Protein AF-0000000078281295 (afdb_homodimer)

Radius of gyration: 26.12 Å; Cα contacts (8 Å, |Δi|>4): 1499; chains: 2; bounding box: 51×78×63 Å

Nearest PDB structures (foldseek):
  6nkf-assembly2_B  TM=8.736E-01  e=7.233E-29  metagenome
  4po3-assembly1_X  TM=7.705E-01  e=2.144E-15  Lacticaseibacillus rhamnosus HN001
  4q3k-assembly1_B  TM=7.347E-01  e=1.255E-14  unidentified
  7b4q-assembly1_B  TM=7.352E-01  e=2.172E-14  Sutcliffiella cohnii NBRC 15565
  4ob7-assembly1_A-2  TM=6.828E-01  e=1.809E-14  Pseudomonas sp. ECU1011

pLDDT: mean 97.65, std 1.85, range [86.38, 99.0]

Organism: NCBI:txid1796616

Structure (mmCIF, N/CA/C/O backbone):
data_AF-0000000078281295-model_v1
#
loop_
_entity.id
_entity.type
_entity.pdbx_description
1 polymer Esterase
#
loop_
_atom_site.group_PDB
_atom_site.id
_atom_site.type_symbol
_atom_site.label_atom_id
_atom_site.label_alt_id
_atom_site.label_comp_id
_atom_site.label_asym_id
_atom_site.label_entity_id
_atom_site.label_seq_id
_atom_site.pdbx_PDB_ins_code
_atom_site.Cartn_x
_atom_site.Cartn_y
_atom_site.Cartn_z
_atom_site.occupancy
_atom_site.B_iso_or_equiv
_atom_site.auth_seq_id
_atom_site.auth_comp_id
_atom_site.auth_asym_id
_atom_site.auth_atom_id
_atom_site.pdbx_PDB_model_num
ATOM 1 N N . MET A 1 1 ? -20.281 28.969 13.523 1 87.12 1 MET A N 1
ATOM 2 C CA . MET A 1 1 ? -21.25 27.969 13.07 1 87.12 1 MET A CA 1
ATOM 3 C C . MET A 1 1 ? -21.609 27.016 14.203 1 87.12 1 MET A C 1
ATOM 5 O O . MET A 1 1 ? -20.875 26.906 15.188 1 87.12 1 MET A O 1
ATOM 9 N N . GLU A 1 2 ? -22.703 26.344 14.055 1 89 2 GLU A N 1
ATOM 10 C CA . GLU A 1 2 ? -23.156 25.375 15.047 1 89 2 GLU A CA 1
ATOM 11 C C . GLU A 1 2 ? -22.281 24.125 15.023 1 89 2 GLU A C 1
ATOM 13 O O . GLU A 1 2 ? -21.875 23.656 13.953 1 89 2 GLU A O 1
ATOM 18 N N . ILE A 1 3 ? -22.016 23.641 16.188 1 92.12 3 ILE A N 1
ATOM 19 C CA . ILE A 1 3 ? -21.297 22.375 16.328 1 92.12 3 ILE A CA 1
ATOM 20 C C . ILE A 1 3 ? -22.281 21.234 16.578 1 92.12 3 ILE A C 1
ATOM 22 O O . ILE A 1 3 ? -23 21.25 17.578 1 92.12 3 ILE A O 1
ATOM 26 N N . LYS A 1 4 ? -22.344 20.312 15.695 1 93.56 4 LYS A N 1
ATOM 27 C CA . LYS A 1 4 ? -23.266 19.188 15.797 1 93.56 4 LYS A CA 1
ATOM 28 C C . LYS A 1 4 ? -22.891 18.078 14.82 1 93.56 4 LYS A C 1
ATOM 30 O O . LYS A 1 4 ? -21.938 18.219 14.047 1 93.56 4 LYS A O 1
ATOM 35 N N . SER A 1 5 ? -23.609 17.031 14.859 1 93.19 5 SER A N 1
ATOM 36 C CA . SER A 1 5 ? -23.391 15.914 13.945 1 93.19 5 SER A CA 1
ATOM 37 C C . SER A 1 5 ? -23.906 16.234 12.547 1 93.19 5 SER A C 1
ATOM 39 O O . SER A 1 5 ? -24.953 15.742 12.133 1 93.19 5 SER A O 1
ATOM 41 N N . TRP A 1 6 ? -23.125 16.875 11.742 1 95.38 6 TRP A N 1
ATOM 42 C CA . TRP A 1 6 ? -23.5 17.281 10.383 1 95.38 6 TRP A CA 1
ATOM 43 C C . TRP A 1 6 ? -23.438 16.078 9.438 1 95.38 6 TRP A C 1
ATOM 45 O O . TRP A 1 6 ? -22.469 15.328 9.445 1 95.38 6 TRP A O 1
ATOM 55 N N . THR A 1 7 ? -24.484 15.914 8.633 1 95.75 7 THR A N 1
ATOM 56 C CA . THR A 1 7 ? -24.359 15.062 7.453 1 95.75 7 THR A CA 1
ATOM 57 C C . THR A 1 7 ? -23.703 15.828 6.305 1 95.75 7 THR A C 1
ATOM 59 O O . THR A 1 7 ? -23.656 17.062 6.316 1 95.75 7 THR A O 1
ATOM 62 N N . TYR A 1 8 ? -23.141 15.086 5.383 1 96.25 8 TYR A N 1
ATOM 63 C CA . TYR A 1 8 ? -22.516 15.727 4.227 1 96.25 8 TYR A CA 1
ATOM 64 C C . TYR A 1 8 ? -23.5 16.625 3.504 1 96.25 8 TYR A C 1
ATOM 66 O O . TYR A 1 8 ? -23.156 17.75 3.115 1 96.25 8 TYR A O 1
ATOM 74 N N . GLU A 1 9 ? -24.734 16.219 3.309 1 95.5 9 GLU A N 1
ATOM 75 C CA . GLU A 1 9 ? -25.766 16.953 2.57 1 95.5 9 GLU A CA 1
ATOM 76 C C . GLU A 1 9 ? -26.125 18.25 3.285 1 95.5 9 GLU A C 1
ATOM 78 O O . GLU A 1 9 ? -26.328 19.281 2.643 1 95.5 9 GLU A O 1
ATOM 83 N N . GLU A 1 10 ? -26.156 18.25 4.617 1 96.19 10 GLU A N 1
ATOM 84 C CA . GLU A 1 10 ? -26.656 19.359 5.402 1 96.19 10 GLU A CA 1
ATOM 85 C C . GLU A 1 10 ? -25.578 20.406 5.648 1 96.19 10 GLU A C 1
ATOM 87 O O . GLU A 1 10 ? -25.875 21.562 5.949 1 96.19 10 GLU A O 1
ATOM 92 N N . TYR A 1 11 ? -24.359 19.938 5.582 1 96.62 11 TYR A N 1
ATOM 93 C CA . TYR A 1 11 ? -23.266 20.859 5.875 1 96.62 11 TYR A CA 1
ATOM 94 C C . TYR A 1 11 ? -23.172 21.938 4.805 1 96.62 11 TYR A C 1
ATOM 96 O O . TYR A 1 11 ? -23.094 21.641 3.611 1 96.62 11 TYR A O 1
ATOM 104 N N . PRO A 1 12 ? -23.156 23.203 5.176 1 94.06 12 PRO A N 1
ATOM 105 C CA . PRO A 1 12 ? -23.234 24.281 4.188 1 94.06 12 PRO A CA 1
ATOM 106 C C . PRO A 1 12 ? -21.938 24.422 3.379 1 94.06 12 PRO A C 1
ATOM 108 O O . PRO A 1 12 ? -21.984 24.859 2.229 1 94.06 12 PRO A O 1
ATOM 111 N N . GLY A 1 13 ? -20.781 24.078 3.912 1 93.31 13 GLY A N 1
ATOM 112 C CA . GLY A 1 13 ? -19.516 24.219 3.227 1 93.31 13 GLY A CA 1
ATOM 113 C C . GLY A 1 13 ? -18.984 25.641 3.248 1 93.31 13 GLY A C 1
ATOM 114 O O . GLY A 1 13 ? -19.672 26.547 3.711 1 93.31 13 GLY A O 1
ATOM 115 N N . TYR A 1 14 ? -17.812 25.766 2.875 1 95.69 14 TYR A N 1
ATOM 116 C CA . TYR A 1 14 ? -17.172 27.062 2.717 1 95.69 14 TYR A CA 1
ATOM 117 C C . TYR A 1 14 ? -17.422 27.641 1.327 1 95.69 14 TYR A C 1
ATOM 119 O O . TYR A 1 14 ? -17.109 27 0.32 1 95.69 14 TYR A O 1
ATOM 127 N N . THR A 1 15 ? -17.938 28.859 1.167 1 93.19 15 THR A N 1
ATOM 128 C CA . THR A 1 15 ? -18.391 29.344 -0.127 1 93.19 15 THR A CA 1
ATOM 129 C C . THR A 1 15 ? -17.719 30.672 -0.479 1 93.19 15 THR A C 1
ATOM 131 O O . THR A 1 15 ? -17.875 31.172 -1.594 1 93.19 15 THR A O 1
ATOM 134 N N . GLU A 1 16 ? -16.969 31.203 0.434 1 94.31 16 GLU A N 1
ATOM 135 C CA . GLU A 1 16 ? -16.375 32.531 0.191 1 94.31 16 GLU A CA 1
ATOM 136 C C . GLU A 1 16 ? -15.227 32.438 -0.8 1 94.31 16 GLU A C 1
ATOM 138 O O . GLU A 1 16 ? -14.492 31.438 -0.822 1 94.31 16 GLU A O 1
ATOM 143 N N . GLN A 1 17 ? -15.078 33.5 -1.503 1 94.88 17 GLN A N 1
ATOM 144 C CA . GLN A 1 17 ? -13.922 33.625 -2.385 1 94.88 17 GLN A CA 1
ATOM 145 C C . GLN A 1 17 ? -12.672 34.031 -1.606 1 94.88 17 GLN A C 1
ATOM 147 O O . GLN A 1 17 ? -12.75 34.875 -0.712 1 94.88 17 GLN A O 1
ATOM 152 N N . VAL A 1 18 ? -11.625 33.375 -1.898 1 97.5 18 VAL A N 1
ATOM 153 C CA . VAL A 1 18 ? -10.352 33.656 -1.244 1 97.5 18 VAL A CA 1
ATOM 154 C C . VAL A 1 18 ? -9.336 34.125 -2.279 1 97.5 18 VAL A C 1
ATOM 156 O O . VAL A 1 18 ? -8.781 33.344 -3.027 1 97.5 18 VAL A O 1
ATOM 159 N N . PRO A 1 19 ? -9.055 35.469 -2.338 1 97.12 19 PRO A N 1
ATOM 160 C CA . PRO A 1 19 ? -8.078 35.938 -3.314 1 97.12 19 PRO A CA 1
ATOM 161 C C . PRO A 1 19 ? -6.75 35.188 -3.246 1 97.12 19 PRO A C 1
ATOM 163 O O . PRO A 1 19 ? -6.188 35.031 -2.16 1 97.12 19 PRO A O 1
ATOM 166 N N . GLY A 1 20 ? -6.289 34.656 -4.363 1 97.62 20 GLY A N 1
ATOM 167 C CA . GLY A 1 20 ? -5 34 -4.434 1 97.62 20 GLY A CA 1
ATOM 168 C C . GLY A 1 20 ? -5.098 32.5 -4.289 1 97.62 20 GLY A C 1
ATOM 169 O O . GLY A 1 20 ? -4.16 31.766 -4.621 1 97.62 20 GLY A O 1
ATOM 170 N N . ALA A 1 21 ? -6.234 32.031 -3.773 1 98.06 21 ALA A N 1
ATOM 171 C CA . ALA A 1 21 ? -6.449 30.594 -3.682 1 98.06 21 ALA A CA 1
ATOM 172 C C . ALA A 1 21 ? -6.898 30.016 -5.023 1 98.06 21 ALA A C 1
ATOM 174 O O . ALA A 1 21 ? -7.43 30.734 -5.867 1 98.06 21 ALA A O 1
ATOM 175 N N . VAL A 1 22 ? -6.605 28.781 -5.293 1 98.25 22 VAL A N 1
ATOM 176 C CA . VAL A 1 22 ? -7.039 28.109 -6.508 1 98.25 22 VAL A CA 1
ATOM 177 C C . VAL A 1 22 ? -8.109 27.078 -6.172 1 98.25 22 VAL A C 1
ATOM 179 O O . VAL A 1 22 ? -7.891 26.203 -5.328 1 98.25 22 VAL A O 1
ATOM 182 N N . MET A 1 23 ? -9.234 27.188 -6.84 1 97.62 23 MET A N 1
ATOM 183 C CA . MET A 1 23 ? -10.328 26.234 -6.66 1 97.62 23 MET A CA 1
ATOM 184 C C . MET A 1 23 ? -10.195 25.062 -7.629 1 97.62 23 MET A C 1
ATOM 186 O O . MET A 1 23 ? -9.906 25.266 -8.812 1 97.62 23 MET A O 1
ATOM 190 N N . ARG A 1 24 ? -10.328 23.859 -7.133 1 97.38 24 ARG A N 1
ATOM 191 C CA . ARG A 1 24 ? -10.367 22.656 -7.949 1 97.38 24 ARG A CA 1
ATOM 192 C C . ARG A 1 24 ? -11.688 21.906 -7.773 1 97.38 24 ARG A C 1
ATOM 194 O O . ARG A 1 24 ? -12.164 21.75 -6.648 1 97.38 24 ARG A O 1
ATOM 201 N N . LYS A 1 25 ? -12.227 21.453 -8.852 1 96.62 25 LYS A N 1
ATOM 202 C CA . LYS A 1 25 ? -13.492 20.734 -8.789 1 96.62 25 LYS A CA 1
ATOM 203 C C . LYS A 1 25 ? -13.273 19.266 -8.445 1 96.62 25 LYS A C 1
ATOM 205 O O . LYS A 1 25 ? -12.305 18.656 -8.898 1 96.62 25 LYS A O 1
ATOM 210 N N . THR A 1 26 ? -14.109 18.719 -7.625 1 98.06 26 THR A N 1
ATOM 211 C CA . THR A 1 26 ? -14.18 17.297 -7.359 1 98.06 26 THR A CA 1
ATOM 212 C C . THR A 1 26 ? -15.578 16.75 -7.645 1 98.06 26 THR A C 1
ATOM 214 O O . THR A 1 26 ? -16.531 17.516 -7.754 1 98.06 26 THR A O 1
ATOM 217 N N . THR A 1 27 ? -15.75 15.508 -7.84 1 97.94 27 THR A N 1
ATOM 218 C CA . THR A 1 27 ? -17.031 14.922 -8.203 1 97.94 27 THR A CA 1
ATOM 219 C C . THR A 1 27 ? -17.562 14.039 -7.07 1 97.94 27 THR A C 1
ATOM 221 O O . THR A 1 27 ? -18.781 13.844 -6.949 1 97.94 27 THR A O 1
ATOM 224 N N . GLY A 1 28 ? -16.688 13.578 -6.289 1 98.12 28 GLY A N 1
ATOM 225 C CA . GLY A 1 28 ? -17.047 12.578 -5.297 1 98.12 28 GLY A CA 1
ATOM 226 C C . GLY A 1 28 ? -16.984 11.156 -5.828 1 98.12 28 GLY A C 1
ATOM 227 O O . GLY A 1 28 ? -17.172 10.195 -5.074 1 98.12 28 GLY A O 1
ATOM 228 N N . ASP A 1 29 ? -16.719 11.047 -7.141 1 98.31 29 ASP A N 1
ATOM 229 C CA . ASP A 1 29 ? -16.641 9.734 -7.777 1 98.31 29 ASP A CA 1
ATOM 230 C C . ASP A 1 29 ? -15.195 9.289 -7.949 1 98.31 29 ASP A C 1
ATOM 232 O O . ASP A 1 29 ? -14.93 8.219 -8.508 1 98.31 29 ASP A O 1
ATOM 236 N N . GLU A 1 30 ? -14.227 10.219 -7.512 1 98.5 30 GLU A N 1
ATOM 237 C CA . GLU A 1 30 ? -12.828 9.805 -7.527 1 98.5 30 GLU A CA 1
ATOM 238 C C . GLU A 1 30 ? -12.617 8.523 -6.723 1 98.5 30 GLU A C 1
ATOM 240 O O . GLU A 1 30 ? -13.203 8.359 -5.648 1 98.5 30 GLU A O 1
ATOM 245 N N . VAL A 1 31 ? -11.805 7.582 -7.238 1 98.38 31 VAL A N 1
ATOM 246 C CA . VAL A 1 31 ? -11.617 6.293 -6.582 1 98.38 31 VAL A CA 1
ATOM 247 C C . VAL A 1 31 ? -10.336 6.328 -5.742 1 98.38 31 VAL A C 1
ATOM 249 O O . VAL A 1 31 ? -9.273 6.719 -6.23 1 98.38 31 VAL A O 1
ATOM 252 N N . GLY A 1 32 ? -10.523 6.055 -4.465 1 98.56 32 GLY A N 1
ATOM 253 C CA . GLY A 1 32 ? -9.398 5.805 -3.582 1 98.56 32 GLY A CA 1
ATOM 254 C C . GLY A 1 32 ? -9.289 4.352 -3.16 1 98.56 32 GLY A C 1
ATOM 255 O O . GLY A 1 32 ? -10.156 3.535 -3.48 1 98.56 32 GLY A O 1
ATOM 256 N N . VAL A 1 33 ? -8.148 4.027 -2.549 1 98.81 33 VAL A N 1
ATOM 257 C CA . VAL A 1 33 ? -7.93 2.684 -2.025 1 98.81 33 VAL A CA 1
ATOM 258 C C . VAL A 1 33 ? -7.48 2.764 -0.568 1 98.81 33 VAL A C 1
ATOM 260 O O . VAL A 1 33 ? -6.504 3.447 -0.249 1 98.81 33 VAL A O 1
ATOM 263 N N . ARG A 1 34 ? -8.227 2.119 0.289 1 98.44 34 ARG A N 1
ATOM 264 C CA . ARG A 1 34 ? -7.836 1.98 1.688 1 98.44 34 ARG A CA 1
ATOM 265 C C . ARG A 1 34 ? -7.129 0.651 1.929 1 98.44 34 ARG A C 1
ATOM 267 O O . ARG A 1 34 ? -7.426 -0.345 1.267 1 98.44 34 ARG A O 1
ATOM 274 N N . TYR A 1 35 ? -6.25 0.704 2.834 1 98.81 35 TYR A N 1
ATOM 275 C CA . TYR A 1 35 ? -5.48 -0.485 3.184 1 98.81 35 TYR A CA 1
ATOM 276 C C . TYR A 1 35 ? -5.887 -1.015 4.555 1 98.81 35 TYR A C 1
ATOM 278 O O . TYR A 1 35 ? -5.715 -0.332 5.566 1 98.81 35 TYR A O 1
ATOM 286 N N . LEU A 1 36 ? -6.492 -2.182 4.617 1 98.69 36 LEU A N 1
ATOM 287 C CA . LEU A 1 36 ? -6.727 -2.926 5.848 1 98.69 36 LEU A CA 1
ATOM 288 C C . LEU A 1 36 ? -5.594 -3.914 6.113 1 98.69 36 LEU A C 1
ATOM 290 O O . LEU A 1 36 ? -5.48 -4.93 5.422 1 98.69 36 LEU A O 1
ATOM 294 N N . HIS A 1 37 ? -4.898 -3.588 7.141 1 97.69 37 HIS A N 1
ATOM 295 C CA . HIS A 1 37 ? -3.646 -4.297 7.383 1 97.69 37 HIS A CA 1
ATOM 296 C C . HIS A 1 37 ? -3.852 -5.473 8.336 1 97.69 37 HIS A C 1
ATOM 298 O O . HIS A 1 37 ? -4.562 -5.348 9.328 1 97.69 37 HIS A O 1
ATOM 304 N N . ASP A 1 38 ? -3.324 -6.676 8.055 1 98.25 38 ASP A N 1
ATOM 305 C CA . ASP A 1 38 ? -3.164 -7.832 8.93 1 98.25 38 ASP A CA 1
ATOM 306 C C . ASP A 1 38 ? -4.516 -8.305 9.461 1 98.25 38 ASP A C 1
ATOM 308 O O . ASP A 1 38 ? -4.688 -8.461 10.672 1 98.25 38 ASP A O 1
ATOM 312 N N . VAL A 1 39 ? -5.398 -8.539 8.586 1 98.81 39 VAL A N 1
ATOM 313 C CA . VAL A 1 39 ? -6.691 -9.125 8.93 1 98.81 39 VAL A CA 1
ATOM 314 C C . VAL A 1 39 ? -6.539 -10.633 9.117 1 98.81 39 VAL A C 1
ATOM 316 O O . VAL A 1 39 ? -6.234 -11.359 8.164 1 98.81 39 VAL A O 1
ATOM 319 N N . GLU A 1 40 ? -6.73 -11.148 10.305 1 98.81 40 GLU A N 1
ATOM 320 C CA . GLU A 1 40 ? -6.594 -12.578 10.539 1 98.81 40 GLU A CA 1
ATOM 321 C C . GLU A 1 40 ? -7.75 -13.352 9.914 1 98.81 40 GLU A C 1
ATOM 323 O O . GLU A 1 40 ? -8.914 -13.125 10.25 1 98.81 40 GLU A O 1
ATOM 328 N N . TYR A 1 41 ? -7.418 -14.258 8.953 1 98.81 41 TYR A N 1
ATOM 329 C CA . TYR A 1 41 ? -8.492 -15 8.297 1 98.81 41 TYR A CA 1
ATOM 330 C C . TYR A 1 41 ? -8.516 -16.453 8.781 1 98.81 41 TYR A C 1
ATOM 332 O O . TYR A 1 41 ? -9.5 -17.156 8.578 1 98.81 41 TYR A O 1
ATOM 340 N N . ALA A 1 42 ? -7.391 -16.938 9.383 1 98.5 42 ALA A N 1
ATOM 341 C CA . ALA A 1 42 ? -7.309 -18.297 9.891 1 98.5 42 ALA A CA 1
ATOM 342 C C . ALA A 1 42 ? -6.219 -18.438 10.953 1 98.5 42 ALA A C 1
ATOM 344 O O . ALA A 1 42 ? -5.34 -17.578 11.055 1 98.5 42 ALA A O 1
ATOM 345 N N . ARG A 1 43 ? -6.383 -19.438 11.734 1 97.56 43 ARG A N 1
ATOM 346 C CA . ARG A 1 43 ? -5.367 -19.859 12.688 1 97.56 43 ARG A CA 1
ATOM 347 C C . ARG A 1 43 ? -5.195 -21.375 12.656 1 97.56 43 ARG A C 1
ATOM 349 O O . ARG A 1 43 ? -6.156 -22.125 12.867 1 97.56 43 ARG A O 1
ATOM 356 N N . ILE A 1 44 ? -4.086 -21.812 12.344 1 96.44 44 ILE A N 1
ATOM 357 C CA . ILE A 1 44 ? -3.771 -23.234 12.32 1 96.44 44 ILE A CA 1
ATOM 358 C C . ILE A 1 44 ? -2.758 -23.547 13.414 1 96.44 44 ILE A C 1
ATOM 360 O O . ILE A 1 44 ? -1.588 -23.172 13.32 1 96.44 44 ILE A O 1
ATOM 364 N N . GLY A 1 45 ? -3.205 -24.266 14.43 1 94.56 45 GLY A N 1
ATOM 365 C CA . GLY A 1 45 ? -2.4 -24.344 15.641 1 94.56 45 GLY A CA 1
ATOM 366 C C . GLY A 1 45 ? -2.135 -22.984 16.266 1 94.56 45 GLY A C 1
ATOM 367 O O . GLY A 1 45 ? -3.068 -22.234 16.547 1 94.56 45 GLY A O 1
ATOM 368 N N . ASP A 1 46 ? -0.927 -22.594 16.375 1 94.88 46 ASP A N 1
ATOM 369 C CA . ASP A 1 46 ? -0.566 -21.312 16.969 1 94.88 46 ASP A CA 1
ATOM 370 C C . ASP A 1 46 ? -0.093 -20.328 15.906 1 94.88 46 ASP A C 1
ATOM 372 O O . ASP A 1 46 ? 0.452 -19.281 16.219 1 94.88 46 ASP A O 1
ATOM 376 N N . VAL A 1 47 ? -0.446 -20.688 14.648 1 96.69 47 VAL A N 1
ATOM 377 C CA . VAL A 1 47 ? 0.027 -19.844 13.555 1 96.69 47 VAL A CA 1
ATOM 378 C C . VAL A 1 47 ? -1.131 -19.031 12.992 1 96.69 47 VAL A C 1
ATOM 380 O O . VAL A 1 47 ? -1.994 -19.562 12.289 1 96.69 47 VAL A O 1
ATOM 383 N N . PRO A 1 48 ? -1.136 -17.734 13.336 1 98.38 48 PRO A N 1
ATOM 384 C CA . PRO A 1 48 ? -2.141 -16.891 12.688 1 98.38 48 PRO A CA 1
ATOM 385 C C . PRO A 1 48 ? -1.801 -16.578 11.234 1 98.38 48 PRO A C 1
ATOM 387 O O . PRO A 1 48 ? -0.63 -16.375 10.906 1 98.38 48 PRO A O 1
ATOM 390 N N . LEU A 1 49 ? -2.764 -16.625 10.414 1 98.81 49 LEU A N 1
ATOM 391 C CA . LEU A 1 49 ? -2.621 -16.266 9.008 1 98.81 49 LEU A CA 1
ATOM 392 C C . LEU A 1 49 ? -3.426 -15.008 8.68 1 98.81 49 LEU A C 1
ATOM 394 O O . LEU A 1 49 ? -4.574 -14.867 9.117 1 98.81 49 LEU A O 1
ATOM 398 N N . HIS A 1 50 ? -2.805 -14.086 7.961 1 98.88 50 HIS A N 1
ATOM 399 C CA . HIS A 1 50 ? -3.408 -12.773 7.773 1 98.88 50 HIS A CA 1
ATOM 400 C C . HIS A 1 50 ? -3.592 -12.461 6.293 1 98.88 50 HIS A C 1
ATOM 402 O O . HIS A 1 50 ? -2.934 -13.062 5.441 1 98.88 50 HIS A O 1
ATOM 408 N N . LEU A 1 51 ? -4.547 -11.586 6.066 1 98.94 51 LEU A N 1
ATOM 409 C CA . LEU A 1 51 ? -4.723 -10.922 4.777 1 98.94 51 LEU A CA 1
ATOM 410 C C . LEU A 1 51 ? -4.301 -9.461 4.859 1 98.94 51 LEU A C 1
ATOM 412 O O . LEU A 1 51 ? -4.48 -8.812 5.891 1 98.94 51 LEU A O 1
ATOM 416 N N . GLN A 1 52 ? -3.648 -8.969 3.848 1 98.94 52 GLN A N 1
ATOM 417 C CA . GLN A 1 52 ? -3.592 -7.543 3.551 1 98.94 52 GLN A CA 1
ATOM 418 C C . GLN A 1 52 ? -4.641 -7.156 2.516 1 98.94 52 GLN A C 1
ATOM 420 O O . GLN A 1 52 ? -4.609 -7.633 1.379 1 98.94 52 GLN A O 1
ATOM 425 N N . ILE A 1 53 ? -5.609 -6.266 2.896 1 98.94 53 ILE A N 1
ATOM 426 C CA . ILE A 1 53 ? -6.754 -6.023 2.023 1 98.94 53 ILE A CA 1
ATOM 427 C C . ILE A 1 53 ? -6.715 -4.586 1.505 1 98.94 53 ILE A C 1
ATOM 429 O O . ILE A 1 53 ? -6.625 -3.639 2.289 1 98.94 53 ILE A O 1
ATOM 433 N N . LEU A 1 54 ? -6.652 -4.406 0.227 1 98.94 54 LEU A N 1
ATOM 434 C CA . LEU A 1 54 ? -6.812 -3.133 -0.465 1 98.94 54 LEU A CA 1
ATOM 435 C C . LEU A 1 54 ? -8.258 -2.932 -0.911 1 98.94 54 LEU A C 1
ATOM 437 O O . LEU A 1 54 ? -8.773 -3.711 -1.713 1 98.94 54 LEU A O 1
ATOM 441 N N . LEU A 1 55 ? -8.906 -1.929 -0.425 1 98.88 55 LEU A N 1
ATOM 442 C CA . LEU A 1 55 ? -10.344 -1.74 -0.576 1 98.88 55 LEU A CA 1
ATOM 443 C C . LEU A 1 55 ? -10.648 -0.432 -1.297 1 98.88 55 LEU A C 1
ATOM 445 O O . LEU A 1 55 ? -10.414 0.65 -0.751 1 98.88 55 LEU A O 1
ATOM 449 N N . PRO A 1 56 ? -11.18 -0.483 -2.543 1 98.75 56 PRO A N 1
ATOM 450 C CA . PRO A 1 56 ? -11.57 0.749 -3.232 1 98.75 56 PRO A CA 1
ATOM 451 C C . PRO A 1 56 ? -12.781 1.43 -2.584 1 98.75 56 PRO A C 1
ATOM 453 O O . PRO A 1 56 ? -13.586 0.768 -1.931 1 98.75 56 PRO A O 1
ATOM 456 N N . PHE A 1 57 ? -12.812 2.701 -2.725 1 98.44 57 PHE A N 1
ATOM 457 C CA . PHE A 1 57 ? -13.945 3.459 -2.209 1 98.44 57 PHE A CA 1
ATOM 458 C C . PHE A 1 57 ? -14.125 4.762 -2.977 1 98.44 57 PHE A C 1
ATOM 460 O O . PHE A 1 57 ? -13.188 5.23 -3.635 1 98.44 57 PHE A O 1
ATOM 467 N N . THR A 1 58 ? -15.266 5.379 -2.963 1 98.44 58 THR A N 1
ATOM 468 C CA . THR A 1 58 ? -15.609 6.727 -3.402 1 98.44 58 THR A CA 1
ATOM 469 C C . THR A 1 58 ? -16.5 7.422 -2.375 1 98.44 58 THR A C 1
ATOM 471 O O . THR A 1 58 ? -17.141 6.762 -1.549 1 98.44 58 THR A O 1
ATOM 474 N N . ARG A 1 59 ? -16.453 8.688 -2.41 1 97.62 59 ARG A N 1
ATOM 475 C CA . ARG A 1 59 ? -17.328 9.414 -1.488 1 97.62 59 ARG A CA 1
ATOM 476 C C . ARG A 1 59 ? -18.797 9.156 -1.798 1 97.62 59 ARG A C 1
ATOM 478 O O . ARG A 1 59 ? -19.594 8.945 -0.887 1 97.62 59 ARG A O 1
ATOM 485 N N . ASN A 1 60 ? -19.156 9.07 -3.008 1 97.69 60 ASN A N 1
ATOM 486 C CA . ASN A 1 60 ? -20.562 9.023 -3.406 1 97.69 60 ASN A CA 1
ATOM 487 C C . ASN A 1 60 ? -21.125 7.613 -3.311 1 97.69 60 ASN A C 1
ATOM 489 O O . ASN A 1 60 ? -22.344 7.43 -3.254 1 97.69 60 ASN A O 1
ATOM 493 N N . GLU A 1 61 ? -20.297 6.566 -3.334 1 97.44 61 GLU A N 1
ATOM 494 C CA . GLU A 1 61 ? -20.75 5.18 -3.246 1 97.44 61 GLU A CA 1
ATOM 495 C C . GLU A 1 61 ? -20.016 4.426 -2.141 1 97.44 61 GLU A C 1
ATOM 497 O O . GLU A 1 61 ? -19.344 3.432 -2.406 1 97.44 61 GLU A O 1
ATOM 502 N N . PRO A 1 62 ? -20.266 4.797 -0.942 1 95.19 62 PRO A N 1
ATOM 503 C CA . PRO A 1 62 ? -19.516 4.219 0.18 1 95.19 62 PRO A CA 1
ATOM 504 C C . PRO A 1 62 ? -19.828 2.74 0.396 1 95.19 62 PRO A C 1
ATOM 506 O O . PRO A 1 62 ? -19.062 2.033 1.049 1 95.19 62 PRO A O 1
ATOM 509 N N . ASP A 1 63 ? -20.938 2.217 -0.186 1 97 63 ASP A N 1
ATOM 510 C CA . ASP A 1 63 ? -21.328 0.834 0.051 1 97 63 ASP A CA 1
ATOM 511 C C . ASP A 1 63 ? -21.234 0.008 -1.23 1 97 63 ASP A C 1
ATOM 513 O O . ASP A 1 63 ? -21.781 -1.095 -1.306 1 97 63 ASP A O 1
ATOM 517 N N . LYS A 1 64 ? -20.578 0.567 -2.213 1 98 64 LYS A N 1
ATOM 518 C CA . LYS A 1 64 ? -20.453 -0.143 -3.482 1 98 64 LYS A CA 1
ATOM 519 C C . LYS A 1 64 ? -19.797 -1.504 -3.289 1 98 64 LYS A C 1
ATOM 521 O O . LYS A 1 64 ? -18.859 -1.639 -2.494 1 98 64 LYS A O 1
ATOM 526 N N . ILE A 1 65 ? -20.281 -2.527 -4 1 98.5 65 ILE A N 1
ATOM 527 C CA . ILE A 1 65 ? -19.766 -3.893 -3.965 1 98.5 65 ILE A CA 1
ATOM 528 C C . ILE A 1 65 ? -18.844 -4.125 -5.156 1 98.5 65 ILE A C 1
ATOM 530 O O . ILE A 1 65 ? -19.125 -3.678 -6.27 1 98.5 65 ILE A O 1
ATOM 534 N N . TYR A 1 66 ? -17.766 -4.832 -4.918 1 98.81 66 TYR A N 1
ATOM 535 C CA . TYR A 1 66 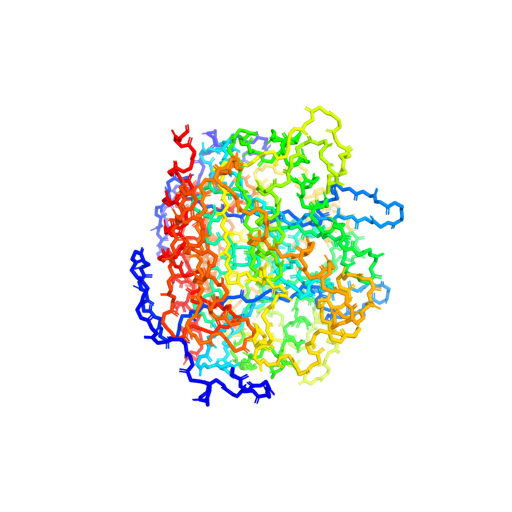? -16.719 -5 -5.922 1 98.81 66 TYR A CA 1
ATOM 536 C C . TYR A 1 66 ? -16.375 -6.473 -6.113 1 98.81 66 TYR A C 1
ATOM 538 O O . TYR A 1 66 ? -16.562 -7.285 -5.199 1 98.81 66 TYR A O 1
ATOM 546 N N . PRO A 1 67 ? -15.938 -6.855 -7.348 1 98.88 67 PRO A N 1
ATOM 547 C CA . PRO A 1 67 ? -15.219 -8.125 -7.438 1 98.88 67 PRO A CA 1
ATOM 548 C C . PRO A 1 67 ? -13.938 -8.148 -6.605 1 98.88 67 PRO A C 1
ATOM 550 O O . PRO A 1 67 ? -13.461 -7.094 -6.176 1 98.88 67 PRO A O 1
ATOM 553 N N . CYS A 1 68 ? -13.461 -9.352 -6.371 1 98.94 68 CYS A N 1
ATOM 554 C CA . CYS A 1 68 ? -12.312 -9.523 -5.484 1 98.94 68 CYS A CA 1
ATOM 555 C C . CYS A 1 68 ? -11.258 -10.414 -6.125 1 98.94 68 CYS A C 1
ATOM 557 O O . CYS A 1 68 ? -11.594 -11.422 -6.758 1 98.94 68 CYS A O 1
ATOM 559 N N . MET A 1 69 ? -10.062 -10.016 -6.043 1 98.94 69 MET A N 1
ATOM 560 C CA . MET A 1 69 ? -8.945 -10.914 -6.332 1 98.94 69 MET A CA 1
ATOM 561 C C . MET A 1 69 ? -8.25 -11.344 -5.047 1 98.94 69 MET A C 1
ATOM 563 O O . MET A 1 69 ? -7.785 -10.508 -4.277 1 98.94 69 MET A O 1
ATOM 567 N N . VAL A 1 70 ? -8.227 -12.57 -4.785 1 99 70 VAL A N 1
ATOM 568 C CA . VAL A 1 70 ? -7.34 -13.141 -3.773 1 99 70 VAL A CA 1
ATOM 569 C C . VAL A 1 70 ? -5.969 -13.414 -4.383 1 99 70 VAL A C 1
ATOM 571 O O . VAL A 1 70 ? -5.836 -14.25 -5.281 1 99 70 VAL A O 1
ATOM 574 N N . PHE A 1 71 ? -4.98 -12.703 -3.908 1 99 71 PHE A N 1
ATOM 575 C CA . PHE A 1 71 ? -3.67 -12.68 -4.551 1 99 71 PHE A CA 1
ATOM 576 C C . PHE A 1 71 ? -2.617 -13.32 -3.66 1 99 71 PHE A C 1
ATOM 578 O O . PHE A 1 71 ? -2.479 -12.961 -2.49 1 99 71 PHE A O 1
ATOM 585 N N . VAL A 1 72 ? -1.828 -14.234 -4.195 1 98.94 72 VAL A N 1
ATOM 586 C CA . VAL A 1 72 ? -0.744 -14.875 -3.463 1 98.94 72 VAL A CA 1
ATOM 587 C C . VAL A 1 72 ? 0.599 -14.32 -3.924 1 98.94 72 VAL A C 1
ATOM 589 O O . VAL A 1 72 ? 1.02 -14.547 -5.059 1 98.94 72 VAL A O 1
ATOM 592 N N . GLN A 1 73 ? 1.227 -13.617 -3.051 1 98.62 73 GLN A N 1
ATOM 593 C CA . GLN A 1 73 ? 2.541 -13.047 -3.33 1 98.62 73 GLN A CA 1
ATOM 594 C C . GLN A 1 73 ? 3.615 -14.125 -3.361 1 98.62 73 GLN A C 1
ATOM 596 O O . GLN A 1 73 ? 3.719 -14.93 -2.436 1 98.62 73 GLN A O 1
ATOM 601 N N . GLY A 1 74 ? 4.426 -14.086 -4.406 1 98.62 74 GLY A N 1
ATOM 602 C CA . GLY A 1 74 ? 5.512 -15.047 -4.531 1 98.62 74 GLY A CA 1
ATOM 603 C C . GLY A 1 74 ? 6.574 -14.883 -3.461 1 98.62 74 GLY A C 1
ATOM 604 O O . GLY A 1 74 ? 6.836 -13.766 -3.004 1 98.62 74 GLY A O 1
ATOM 605 N N . SER A 1 75 ? 7.211 -15.977 -3.189 1 98.56 75 SER A N 1
ATOM 606 C CA . SER A 1 75 ? 8.234 -16.016 -2.15 1 98.56 75 SER A CA 1
ATOM 607 C C . SER A 1 75 ? 9.094 -17.281 -2.273 1 98.56 75 SER A C 1
ATOM 609 O O . SER A 1 75 ? 9.711 -17.719 -1.299 1 98.56 75 SER A O 1
ATOM 611 N N . ALA A 1 76 ? 9.062 -17.938 -3.402 1 98.31 76 ALA A N 1
ATOM 612 C CA . ALA A 1 76 ? 9.695 -19.25 -3.578 1 98.31 76 ALA A CA 1
ATOM 613 C C . ALA A 1 76 ? 9.164 -20.25 -2.562 1 98.31 76 ALA A C 1
ATOM 615 O O . ALA A 1 76 ? 9.914 -21.094 -2.059 1 98.31 76 ALA A O 1
ATOM 616 N N . TRP A 1 77 ? 7.938 -20.094 -2.172 1 98.56 77 TRP A N 1
ATOM 617 C CA . TRP A 1 77 ? 7.215 -20.906 -1.198 1 98.56 77 TRP A CA 1
ATOM 618 C C . TRP A 1 77 ? 7.801 -20.734 0.199 1 98.56 77 TRP A C 1
ATOM 620 O O . TRP A 1 77 ? 7.473 -21.5 1.114 1 98.56 77 TRP A O 1
ATOM 630 N N . MET A 1 78 ? 8.672 -19.797 0.402 1 98.06 78 MET A N 1
ATOM 631 C CA . MET A 1 78 ? 9.188 -19.422 1.721 1 98.06 78 MET A CA 1
ATOM 632 C C . MET A 1 78 ? 8.336 -18.328 2.344 1 98.06 78 MET A C 1
ATOM 634 O O . MET A 1 78 ? 7.203 -18.094 1.916 1 98.06 78 MET A O 1
ATOM 638 N N . GLU A 1 79 ? 8.852 -17.781 3.426 1 98.19 79 GLU A N 1
ATOM 639 C CA . GLU A 1 79 ? 8.078 -16.734 4.07 1 98.19 79 GLU A CA 1
ATOM 640 C C . GLU A 1 79 ? 7.855 -15.555 3.123 1 98.19 79 GLU A C 1
ATOM 642 O O . GLU A 1 79 ? 8.805 -15.047 2.516 1 98.19 79 GLU A O 1
ATOM 647 N N . GLN A 1 80 ? 6.617 -15.086 3.018 1 98.56 80 GLN A N 1
ATOM 648 C CA . GLN A 1 80 ? 6.223 -14.031 2.088 1 98.56 80 GLN A CA 1
ATOM 649 C C . GLN A 1 80 ? 6.457 -12.648 2.691 1 98.56 80 GLN A C 1
ATOM 651 O O . GLN A 1 80 ? 6.277 -12.453 3.895 1 98.56 80 GLN A O 1
ATOM 656 N N . ASP A 1 81 ? 6.953 -11.773 1.927 1 98.44 81 ASP A N 1
ATOM 657 C CA . ASP A 1 81 ? 6.727 -10.359 2.199 1 98.44 81 ASP A CA 1
ATOM 658 C C . ASP A 1 81 ? 5.395 -9.891 1.611 1 98.44 81 ASP A C 1
ATOM 660 O O . ASP A 1 81 ? 5.344 -9.414 0.475 1 98.44 81 ASP A O 1
ATOM 664 N N . VAL A 1 82 ? 4.324 -9.969 2.402 1 98.5 82 VAL A N 1
ATOM 665 C CA . VAL A 1 82 ? 2.961 -9.797 1.906 1 98.5 82 VAL A CA 1
ATOM 666 C C . VAL A 1 82 ? 2.674 -8.312 1.673 1 98.5 82 VAL A C 1
ATOM 668 O O . VAL A 1 82 ? 1.648 -7.961 1.088 1 98.5 82 VAL A O 1
ATOM 671 N N . TRP A 1 83 ? 3.627 -7.445 2.008 1 98.38 83 TRP A N 1
ATOM 672 C CA . TRP A 1 83 ? 3.395 -6.008 1.929 1 98.38 83 TRP A CA 1
ATOM 673 C C . TRP A 1 83 ? 4.035 -5.422 0.676 1 98.38 83 TRP A C 1
ATOM 675 O O . TRP A 1 83 ? 3.566 -4.414 0.144 1 98.38 83 TRP A O 1
ATOM 685 N N . ILE A 1 84 ? 5.055 -5.996 0.198 1 98.31 84 ILE A N 1
ATOM 686 C CA . ILE A 1 84 ? 6.047 -5.383 -0.681 1 98.31 84 ILE A CA 1
ATOM 687 C C . ILE A 1 84 ? 5.371 -4.914 -1.969 1 98.31 84 ILE A C 1
ATOM 689 O O . ILE A 1 84 ? 5.754 -3.889 -2.537 1 98.31 84 ILE A O 1
ATOM 693 N N . GLN A 1 85 ? 4.348 -5.59 -2.441 1 98.31 85 GLN A N 1
ATOM 694 C CA . GLN A 1 85 ? 3.76 -5.262 -3.736 1 98.31 85 GLN A CA 1
ATOM 695 C C . GLN A 1 85 ? 2.42 -4.551 -3.568 1 98.31 85 GLN A C 1
ATOM 697 O O . GLN A 1 85 ? 1.76 -4.219 -4.555 1 98.31 85 GLN A O 1
ATOM 702 N N . CYS A 1 86 ? 1.984 -4.277 -2.344 1 98.75 86 CYS A N 1
ATOM 703 C CA . CYS A 1 86 ? 0.668 -3.699 -2.102 1 98.75 86 CYS A CA 1
ATOM 704 C C . CYS A 1 86 ? 0.492 -2.398 -2.877 1 98.75 86 CYS A C 1
ATOM 706 O O . CYS A 1 86 ? -0.558 -2.168 -3.48 1 98.75 86 CYS A O 1
ATOM 708 N N . PRO A 1 87 ? 1.53 -1.549 -2.943 1 98.69 87 PRO A N 1
ATOM 709 C CA . PRO A 1 87 ? 1.357 -0.322 -3.727 1 98.69 87 PRO A CA 1
ATOM 710 C C . PRO A 1 87 ? 1.102 -0.596 -5.207 1 98.69 87 PRO A C 1
ATOM 712 O O . PRO A 1 87 ? 0.286 0.086 -5.832 1 98.69 87 PRO A O 1
ATOM 715 N N . MET A 1 88 ? 1.749 -1.551 -5.754 1 98.5 88 MET A N 1
ATOM 716 C CA . MET A 1 88 ? 1.558 -1.868 -7.168 1 98.5 88 MET A CA 1
ATOM 717 C C . MET A 1 88 ? 0.199 -2.52 -7.402 1 98.5 88 MET A C 1
ATOM 719 O O . MET A 1 88 ? -0.503 -2.178 -8.352 1 98.5 88 MET A O 1
ATOM 723 N N . LEU A 1 89 ? -0.216 -3.396 -6.477 1 98.75 89 LEU A N 1
ATOM 724 C CA . LEU A 1 89 ? -1.515 -4.055 -6.559 1 98.75 89 LEU A CA 1
ATOM 725 C C . LEU A 1 89 ? -2.646 -3.045 -6.418 1 98.75 89 LEU A C 1
ATOM 727 O O . LEU A 1 89 ? -3.752 -3.271 -6.918 1 98.75 89 LEU A O 1
ATOM 731 N N . SER A 1 90 ? -2.369 -1.936 -5.789 1 98.62 90 SER A N 1
ATOM 732 C CA . SER A 1 90 ? -3.391 -0.908 -5.609 1 98.62 90 SER A CA 1
ATOM 733 C C . SER A 1 90 ? -3.828 -0.327 -6.949 1 98.62 90 SER A C 1
ATOM 735 O O . SER A 1 90 ? -4.922 0.229 -7.062 1 98.62 90 SER A O 1
ATOM 737 N N . GLY A 1 91 ? -2.959 -0.419 -8.008 1 98.25 91 GLY A N 1
ATOM 738 C CA . GLY A 1 91 ? -3.371 -0.009 -9.344 1 98.25 91 GLY A CA 1
ATOM 739 C C . GLY A 1 91 ? -4.602 -0.744 -9.836 1 98.25 91 GLY A C 1
ATOM 740 O O . GLY A 1 91 ? -5.477 -0.145 -10.469 1 98.25 91 GLY A O 1
ATOM 741 N N . LEU A 1 92 ? -4.613 -2.035 -9.547 1 98.69 92 LEU A N 1
ATOM 742 C CA . LEU A 1 92 ? -5.7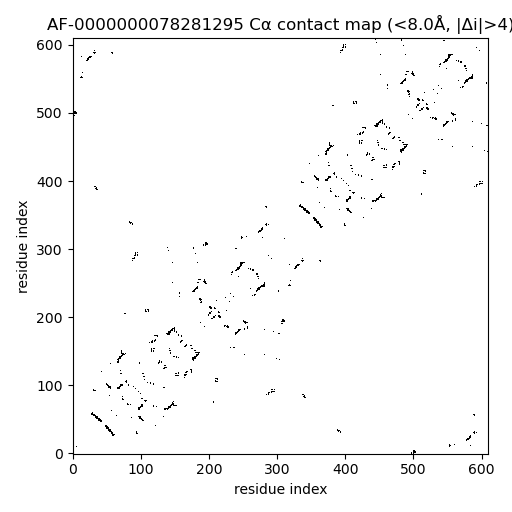81 -2.82 -9.922 1 98.69 92 LEU A CA 1
ATOM 743 C C . LEU A 1 92 ? -6.957 -2.527 -8.992 1 98.69 92 LEU A C 1
ATOM 745 O O . LEU A 1 92 ? -8.109 -2.486 -9.438 1 98.69 92 LEU A O 1
ATOM 749 N N . ALA A 1 93 ? -6.711 -2.334 -7.727 1 98.88 93 ALA A N 1
ATOM 750 C CA . ALA A 1 93 ? -7.766 -1.977 -6.781 1 98.88 93 ALA A CA 1
ATOM 751 C C . ALA A 1 93 ? -8.484 -0.704 -7.219 1 98.88 93 ALA A C 1
ATOM 753 O O . ALA A 1 93 ? -9.711 -0.612 -7.121 1 98.88 93 ALA A O 1
ATOM 754 N N . LYS A 1 94 ? -7.758 0.23 -7.727 1 98.12 94 LYS A N 1
ATOM 755 C CA . LYS A 1 94 ? -8.312 1.507 -8.172 1 98.12 94 LYS A CA 1
ATOM 756 C C . LYS A 1 94 ? -9.273 1.316 -9.336 1 98.12 94 LYS A C 1
ATOM 758 O O . LYS A 1 94 ? -10.109 2.178 -9.602 1 98.12 94 LYS A O 1
ATOM 763 N N . LYS A 1 95 ? -9.148 0.229 -10.008 1 98.19 95 LYS A N 1
ATOM 764 C CA . LYS A 1 95 ? -10.047 -0.076 -11.117 1 98.19 95 LYS A CA 1
ATOM 765 C C . LYS A 1 95 ? -11.328 -0.744 -10.617 1 98.19 95 LYS A C 1
ATOM 767 O O . LYS A 1 95 ? -12.18 -1.129 -11.414 1 98.19 95 LYS A O 1
ATOM 772 N N . GLY A 1 96 ? -11.438 -0.929 -9.336 1 98.38 96 GLY A N 1
ATOM 773 C CA . GLY A 1 96 ? -12.672 -1.444 -8.766 1 98.38 96 GLY A CA 1
ATOM 774 C C . GLY A 1 96 ? -12.578 -2.9 -8.352 1 98.38 96 GLY A C 1
ATOM 775 O O . GLY A 1 96 ? -13.5 -3.682 -8.594 1 98.38 96 GLY A O 1
ATOM 776 N N . TYR A 1 97 ? -11.508 -3.248 -7.762 1 98.88 97 TYR A N 1
ATOM 777 C CA . TYR A 1 97 ? -11.336 -4.605 -7.25 1 98.88 97 TYR A CA 1
ATOM 778 C C . TYR A 1 97 ? -10.859 -4.586 -5.805 1 98.88 97 TYR A C 1
ATOM 780 O O . TYR A 1 97 ? -9.914 -3.869 -5.465 1 98.88 97 TYR A O 1
ATOM 788 N N . VAL A 1 98 ? -11.508 -5.301 -4.957 1 98.94 98 VAL A N 1
ATOM 789 C CA . VAL A 1 98 ? -10.891 -5.602 -3.67 1 98.94 98 VAL A CA 1
ATOM 790 C C . VAL A 1 98 ? -9.75 -6.594 -3.865 1 98.94 98 VAL A C 1
ATOM 792 O O . VAL A 1 98 ? -9.898 -7.59 -4.578 1 98.94 98 VAL A O 1
ATOM 795 N N . ILE A 1 99 ? -8.602 -6.289 -3.35 1 99 99 ILE A N 1
ATOM 796 C CA . ILE A 1 99 ? -7.469 -7.199 -3.416 1 99 99 ILE A CA 1
ATOM 797 C C . ILE A 1 99 ? -7.152 -7.734 -2.02 1 99 99 ILE A C 1
ATOM 799 O O . ILE A 1 99 ? -6.984 -6.961 -1.075 1 99 99 ILE A O 1
ATOM 803 N N . ALA A 1 100 ? -7.09 -9.016 -1.87 1 99 100 ALA A N 1
ATOM 804 C CA . ALA A 1 100 ? -6.699 -9.656 -0.62 1 99 100 ALA A CA 1
ATOM 805 C C . ALA A 1 100 ? -5.406 -10.445 -0.793 1 99 100 ALA A C 1
ATOM 807 O O . ALA A 1 100 ? -5.398 -11.516 -1.413 1 99 100 ALA A O 1
ATOM 808 N N . VAL A 1 101 ? -4.352 -9.93 -0.254 1 98.94 101 VAL A N 1
ATOM 809 C CA . VAL A 1 101 ? -3.055 -10.602 -0.335 1 98.94 101 VAL A CA 1
ATOM 810 C C . VAL A 1 101 ? -2.924 -11.617 0.797 1 98.94 101 VAL A C 1
ATOM 812 O O . VAL A 1 101 ? -3.047 -11.266 1.973 1 98.94 101 VAL A O 1
ATOM 815 N N . VAL A 1 102 ? -2.516 -12.797 0.45 1 98.88 102 VAL A N 1
ATOM 816 C CA . VAL A 1 102 ? -2.666 -13.938 1.347 1 98.88 102 VAL A CA 1
ATOM 817 C C . VAL A 1 102 ? -1.32 -14.273 1.985 1 98.88 102 VAL A C 1
ATOM 819 O O . VAL A 1 102 ? -0.321 -14.453 1.285 1 98.88 102 VAL A O 1
ATOM 822 N N . GLN A 1 103 ? -1.384 -14.328 3.281 1 98.88 103 GLN A N 1
ATOM 823 C CA . GLN A 1 103 ? -0.333 -15.039 4 1 98.88 103 GLN A CA 1
ATOM 824 C C . GLN A 1 103 ? -0.666 -16.531 4.125 1 98.88 103 GLN A C 1
ATOM 826 O O . GLN A 1 103 ? -1.793 -16.891 4.469 1 98.88 103 GLN A O 1
ATOM 831 N N . TYR A 1 104 ? 0.208 -17.344 3.744 1 98.75 104 TYR A N 1
ATOM 832 C CA . TYR A 1 104 ? -0.016 -18.781 3.898 1 98.75 104 TYR A CA 1
ATOM 833 C C . TYR A 1 104 ? 1.078 -19.422 4.75 1 98.75 104 TYR A C 1
ATOM 835 O O . TYR A 1 104 ? 2.074 -18.766 5.078 1 98.75 104 TYR A O 1
ATOM 843 N N . ARG A 1 105 ? 0.86 -20.672 5.227 1 98.75 105 ARG A N 1
ATOM 844 C CA . ARG A 1 105 ? 1.936 -21.438 5.844 1 98.75 105 ARG A CA 1
ATOM 845 C C . ARG A 1 105 ? 3.025 -21.766 4.828 1 98.75 105 ARG A C 1
ATOM 847 O O . ARG A 1 105 ? 2.809 -22.562 3.91 1 98.75 105 ARG A O 1
ATOM 854 N N . HIS A 1 106 ? 4.16 -21.047 4.996 1 98.31 106 HIS A N 1
ATOM 855 C CA . HIS A 1 106 ? 5.254 -21.266 4.055 1 98.31 106 HIS A CA 1
ATOM 856 C C . HIS A 1 106 ? 5.91 -22.625 4.266 1 98.31 106 HIS A C 1
ATOM 858 O O . HIS A 1 106 ? 5.594 -23.328 5.227 1 98.31 106 HIS A O 1
ATOM 864 N N . SER A 1 107 ? 6.836 -22.969 3.404 1 98.38 107 SER A N 1
ATOM 865 C CA . SER A 1 107 ? 7.395 -24.312 3.33 1 98.38 107 SER A CA 1
ATOM 866 C C . SER A 1 107 ? 8.148 -24.672 4.609 1 98.38 107 SER A C 1
ATOM 868 O O . SER A 1 107 ? 8.328 -25.844 4.918 1 98.38 107 SER A O 1
ATOM 870 N N . GLY A 1 108 ? 8.602 -23.672 5.371 1 97.5 108 GLY A N 1
ATOM 871 C CA . GLY A 1 108 ? 9.258 -23.906 6.648 1 97.5 108 GLY A CA 1
ATOM 872 C C . GLY A 1 108 ? 8.297 -24.312 7.75 1 97.5 108 GLY A C 1
ATOM 873 O O . GLY A 1 108 ? 8.711 -24.844 8.781 1 97.5 108 GLY A O 1
ATOM 874 N N . ILE A 1 109 ? 7.051 -24.062 7.551 1 97.94 109 ILE A N 1
ATOM 875 C CA . ILE A 1 109 ? 6.016 -24.375 8.531 1 97.94 109 ILE A CA 1
ATOM 876 C C . ILE A 1 109 ? 5.305 -25.672 8.133 1 97.94 109 ILE A C 1
ATOM 878 O O . ILE A 1 109 ? 5.113 -26.562 8.961 1 97.94 109 ILE A O 1
ATOM 882 N N . ALA A 1 110 ? 4.891 -25.812 6.879 1 98.19 110 ALA A N 1
ATOM 883 C CA . ALA A 1 110 ? 4.168 -26.969 6.371 1 98.19 110 ALA A CA 1
ATOM 884 C C . ALA A 1 110 ? 4.461 -27.203 4.891 1 98.19 110 ALA A C 1
ATOM 886 O O . ALA A 1 110 ? 4.516 -26.25 4.109 1 98.19 110 ALA A O 1
ATOM 887 N N . PRO A 1 111 ? 4.637 -28.391 4.477 1 98.25 111 PRO A N 1
ATOM 888 C CA . PRO A 1 111 ? 4.898 -28.688 3.064 1 98.25 111 PRO A CA 1
ATOM 889 C C . PRO A 1 111 ? 3.641 -28.609 2.201 1 98.25 111 PRO A C 1
ATOM 891 O O . PRO A 1 111 ? 2.549 -28.359 2.719 1 98.25 111 PRO A O 1
ATOM 894 N N . PHE A 1 112 ? 3.803 -28.719 0.843 1 98.31 112 PHE A N 1
ATOM 895 C CA . PHE A 1 112 ? 2.686 -28.859 -0.084 1 98.31 112 PHE A CA 1
ATOM 896 C C . PHE A 1 112 ? 1.757 -29.984 0.36 1 98.31 112 PHE A C 1
ATOM 898 O O . PHE A 1 112 ? 2.217 -31.031 0.807 1 98.31 112 PHE A O 1
ATOM 905 N N . PRO A 1 113 ? 0.476 -29.625 0.359 1 98.44 113 PRO A N 1
ATOM 906 C CA . PRO A 1 113 ? -0.25 -28.547 -0.326 1 98.44 113 PRO A CA 1
ATOM 907 C C . PRO A 1 113 ? -0.761 -27.484 0.634 1 98.44 113 PRO A C 1
ATOM 909 O O . PRO A 1 113 ? -1.805 -26.875 0.385 1 98.44 113 PRO A O 1
ATOM 912 N N . ALA A 1 114 ? -0.077 -27.266 1.744 1 98.69 114 ALA A N 1
ATOM 913 C CA . ALA A 1 114 ? -0.552 -26.328 2.762 1 98.69 114 ALA A CA 1
ATOM 914 C C . ALA A 1 114 ? -0.768 -24.938 2.17 1 98.69 114 ALA A C 1
ATOM 916 O O . ALA A 1 114 ? -1.712 -24.234 2.543 1 98.69 114 ALA A O 1
ATOM 917 N N . GLN A 1 115 ? 0.127 -24.516 1.271 1 98.81 115 GLN A N 1
ATOM 918 C CA . GLN A 1 115 ? 0.042 -23.188 0.641 1 98.81 115 GLN A CA 1
ATOM 919 C C . GLN A 1 115 ? -1.263 -23.047 -0.135 1 98.81 115 GLN A C 1
ATOM 921 O O . GLN A 1 115 ? -1.924 -22 -0.048 1 98.81 115 GLN A O 1
ATOM 926 N N . VAL A 1 116 ? -1.646 -24.094 -0.819 1 98.75 116 VAL A N 1
ATOM 927 C CA . VAL A 1 116 ? -2.873 -24.109 -1.61 1 98.75 116 VAL A CA 1
ATOM 928 C C . VAL A 1 116 ? -4.086 -24.141 -0.683 1 98.75 116 VAL A C 1
ATOM 930 O O . VAL A 1 116 ? -5.051 -23.391 -0.898 1 98.75 116 VAL A O 1
ATOM 933 N N . GLN A 1 117 ? -3.98 -24.984 0.32 1 98.75 117 GLN A N 1
ATOM 934 C CA . GLN A 1 117 ? -5.059 -25.062 1.301 1 98.75 117 GLN A CA 1
ATOM 935 C C . GLN A 1 117 ? -5.32 -23.703 1.943 1 98.75 117 GLN A C 1
ATOM 937 O O . GLN A 1 117 ? -6.473 -23.281 2.053 1 98.75 117 GLN A O 1
ATOM 942 N N . ASP A 1 118 ? -4.285 -23.031 2.312 1 98.88 118 ASP A N 1
ATOM 943 C CA . ASP A 1 118 ? -4.414 -21.734 2.973 1 98.88 118 ASP A CA 1
ATOM 944 C C . ASP A 1 118 ? -4.965 -20.688 2.012 1 98.88 118 ASP A C 1
ATOM 946 O O . ASP A 1 118 ? -5.82 -19.875 2.389 1 98.88 118 ASP A O 1
ATOM 950 N N . ALA A 1 119 ? -4.551 -20.672 0.771 1 98.94 119 ALA A N 1
ATOM 951 C CA . ALA A 1 119 ? -5.078 -19.734 -0.225 1 98.94 119 ALA A CA 1
ATOM 952 C C . ALA A 1 119 ? -6.562 -19.984 -0.474 1 98.94 119 ALA A C 1
ATOM 954 O O . ALA A 1 119 ? -7.348 -19.047 -0.583 1 98.94 119 ALA A O 1
ATOM 955 N N . ARG A 1 120 ? -6.941 -21.219 -0.567 1 98.88 120 ARG A N 1
ATOM 956 C CA . ARG A 1 120 ? -8.344 -21.578 -0.767 1 98.88 120 ARG A CA 1
ATOM 957 C C . ARG A 1 120 ? -9.188 -21.156 0.434 1 98.88 120 ARG A C 1
ATOM 959 O O . ARG A 1 120 ? -10.32 -20.703 0.275 1 98.88 120 ARG A O 1
ATOM 966 N N . ASN A 1 121 ? -8.617 -21.312 1.604 1 98.94 121 ASN A N 1
ATOM 967 C CA . ASN A 1 121 ? -9.336 -20.875 2.793 1 98.94 121 ASN A CA 1
ATOM 968 C C . ASN A 1 121 ? -9.422 -19.344 2.855 1 98.94 121 ASN A C 1
ATOM 970 O O . ASN A 1 121 ? -10.406 -18.797 3.348 1 98.94 121 ASN A O 1
ATOM 974 N N . ALA A 1 122 ? -8.422 -18.641 2.342 1 98.94 122 ALA A N 1
ATOM 975 C CA . ALA A 1 122 ? -8.523 -17.203 2.205 1 98.94 122 ALA A CA 1
ATOM 976 C C . ALA A 1 122 ? -9.68 -16.812 1.284 1 98.94 122 ALA A C 1
ATOM 978 O O . ALA A 1 122 ? -10.406 -15.859 1.56 1 98.94 122 ALA A O 1
ATOM 979 N N . ILE A 1 123 ? -9.859 -17.547 0.188 1 98.94 123 ILE A N 1
ATOM 980 C CA . ILE A 1 123 ? -10.977 -17.328 -0.72 1 98.94 123 ILE A CA 1
ATOM 981 C C . ILE A 1 123 ? -12.297 -17.516 0.031 1 98.94 123 ILE A C 1
ATOM 983 O O . ILE A 1 123 ? -13.188 -16.672 -0.046 1 98.94 123 ILE A O 1
ATOM 987 N N . ARG A 1 124 ? -12.375 -18.625 0.785 1 98.94 124 ARG A N 1
ATOM 988 C CA . ARG A 1 124 ? -13.578 -18.906 1.548 1 98.94 124 ARG A CA 1
ATOM 989 C C . ARG A 1 124 ? -13.852 -17.828 2.586 1 98.94 124 ARG A C 1
ATOM 991 O O . ARG A 1 124 ? -15 -17.438 2.799 1 98.94 124 ARG A O 1
ATOM 998 N N . TYR A 1 125 ? -12.797 -17.359 3.219 1 98.94 125 TYR A N 1
ATOM 999 C CA . TYR A 1 125 ? -12.945 -16.281 4.195 1 98.94 125 TYR A CA 1
ATOM 1000 C C . TYR A 1 125 ? -13.531 -15.031 3.545 1 98.94 125 TYR A C 1
ATOM 1002 O O . TYR A 1 125 ? -14.492 -14.453 4.051 1 98.94 125 TYR A O 1
ATOM 1010 N N . MET A 1 126 ? -12.953 -14.594 2.428 1 98.94 126 MET A N 1
ATOM 1011 C CA . MET A 1 126 ? -13.43 -13.391 1.745 1 98.94 126 MET A CA 1
ATOM 1012 C C . MET A 1 126 ? -14.875 -13.562 1.293 1 98.94 126 MET A C 1
ATOM 1014 O O . MET A 1 126 ? -15.656 -12.617 1.328 1 98.94 126 MET A O 1
ATOM 1018 N N . ARG A 1 127 ? -15.164 -14.766 0.852 1 98.88 127 ARG A N 1
ATOM 1019 C CA . ARG A 1 127 ? -16.531 -15.07 0.445 1 98.88 127 ARG A CA 1
ATOM 1020 C C . ARG A 1 127 ? -17.5 -14.977 1.631 1 98.88 127 ARG A C 1
ATOM 1022 O O . ARG A 1 127 ? -18.562 -14.367 1.527 1 98.88 127 ARG A O 1
ATOM 1029 N N . SER A 1 128 ? -17.125 -15.5 2.771 1 98.69 128 SER A N 1
ATOM 1030 C CA . SER A 1 128 ? -17.953 -15.547 3.971 1 98.69 128 SER A CA 1
ATOM 1031 C C . SER A 1 128 ? -18.094 -14.156 4.59 1 98.69 128 SER A C 1
ATOM 1033 O O . SER A 1 128 ? -19.094 -13.883 5.266 1 98.69 128 SER A O 1
ATOM 1035 N N . HIS A 1 129 ? -17.188 -13.312 4.367 1 98.69 129 HIS A N 1
ATOM 1036 C CA . HIS A 1 129 ? -17.188 -11.977 4.945 1 98.69 129 HIS A CA 1
ATOM 1037 C C . HIS A 1 129 ? -17.375 -10.914 3.875 1 98.69 129 HIS A C 1
ATOM 1039 O O . HIS A 1 129 ? -16.922 -9.773 4.035 1 98.69 129 HIS A O 1
ATOM 1045 N N . ALA A 1 130 ? -18.031 -11.281 2.83 1 98.62 130 ALA A N 1
ATOM 1046 C CA . ALA A 1 130 ? -18.156 -10.445 1.636 1 98.62 130 ALA A CA 1
ATOM 1047 C C . ALA A 1 130 ? -18.766 -9.086 1.977 1 98.62 130 ALA A C 1
ATOM 1049 O O . ALA A 1 130 ? -18.266 -8.047 1.532 1 98.62 130 ALA A O 1
ATOM 1050 N N . LEU A 1 131 ? -19.766 -9.055 2.756 1 97.5 131 LEU A N 1
ATOM 1051 C CA . LEU A 1 131 ? -20.438 -7.809 3.107 1 97.5 131 LEU A CA 1
ATOM 1052 C C . LEU A 1 131 ? -19.484 -6.879 3.861 1 97.5 131 LEU A C 1
ATOM 1054 O O . LEU A 1 131 ? -19.453 -5.672 3.604 1 97.5 131 LEU A O 1
ATOM 1058 N N . GLU A 1 132 ? -18.719 -7.441 4.711 1 98.06 132 GLU A N 1
ATOM 1059 C CA . GLU A 1 132 ? -17.781 -6.68 5.547 1 98.06 132 GLU A CA 1
ATOM 1060 C C . GLU A 1 132 ? -16.75 -5.949 4.699 1 98.06 132 GLU A C 1
ATOM 1062 O O . GLU A 1 132 ? -16.344 -4.84 5.035 1 98.06 132 GLU A O 1
ATOM 1067 N N . TYR A 1 133 ? -16.391 -6.508 3.582 1 98.62 133 TYR A N 1
ATOM 1068 C CA . TYR A 1 133 ? -15.297 -5.957 2.793 1 98.62 133 TYR A CA 1
ATOM 1069 C C . TYR A 1 133 ? -15.789 -5.469 1.438 1 98.62 133 TYR A C 1
ATOM 1071 O O . TYR A 1 133 ? -15 -5.246 0.521 1 98.62 133 TYR A O 1
ATOM 1079 N N . HIS A 1 134 ? -17.109 -5.367 1.279 1 98.5 134 HIS A N 1
ATOM 1080 C CA . HIS A 1 134 ? -17.719 -4.859 0.056 1 98.5 134 HIS A CA 1
ATOM 1081 C C . HIS A 1 134 ? -17.359 -5.727 -1.144 1 98.5 134 HIS A C 1
ATOM 1083 O O . HIS A 1 134 ? -16.984 -5.211 -2.203 1 98.5 134 HIS A O 1
ATOM 1089 N N . VAL A 1 135 ? -17.438 -7.012 -0.953 1 98.81 135 VAL A N 1
ATOM 1090 C CA . VAL A 1 135 ? -17.094 -7.969 -1.994 1 98.81 135 VAL A CA 1
ATOM 1091 C C . VAL A 1 135 ? -18.344 -8.664 -2.512 1 98.81 135 VAL A C 1
ATOM 1093 O O . VAL A 1 135 ? -19.234 -9.008 -1.731 1 98.81 135 VAL A O 1
ATOM 1096 N N . ASP A 1 136 ? -18.438 -8.812 -3.809 1 98.81 136 ASP A N 1
ATOM 1097 C CA . ASP A 1 136 ? -19.391 -9.75 -4.395 1 98.81 136 ASP A CA 1
ATOM 1098 C C . ASP A 1 136 ? -18.906 -11.195 -4.238 1 98.81 136 ASP A C 1
ATOM 1100 O O . ASP A 1 136 ? -17.922 -11.594 -4.852 1 98.81 136 ASP A O 1
ATOM 1104 N N . PRO A 1 137 ? -19.594 -11.969 -3.414 1 98.56 137 PRO A N 1
ATOM 1105 C CA . PRO A 1 137 ? -19.109 -13.32 -3.123 1 98.56 137 PRO A CA 1
ATOM 1106 C C . PRO A 1 137 ? -19.094 -14.219 -4.355 1 98.56 137 PRO A C 1
ATOM 1108 O O . PRO A 1 137 ? -18.5 -15.297 -4.336 1 98.56 137 PRO A O 1
ATOM 1111 N N . GLU A 1 138 ? -19.734 -13.812 -5.418 1 98.25 138 GLU A N 1
ATOM 1112 C CA . GLU A 1 138 ? -19.781 -14.617 -6.637 1 98.25 138 GLU A CA 1
ATOM 1113 C C . GLU A 1 138 ? -18.766 -14.141 -7.656 1 98.25 138 GLU A C 1
ATOM 1115 O O . GLU A 1 138 ? -18.625 -14.719 -8.734 1 98.25 138 GLU A O 1
ATOM 1120 N N . ALA A 1 139 ? -18.062 -13.094 -7.367 1 98.81 139 ALA A N 1
ATOM 1121 C CA . ALA A 1 139 ? -17.109 -12.492 -8.289 1 98.81 139 ALA A CA 1
ATOM 1122 C C . ALA A 1 139 ? -15.695 -12.484 -7.691 1 98.81 139 ALA A C 1
ATOM 1124 O O . ALA A 1 139 ? -15.102 -11.422 -7.516 1 98.81 139 ALA A O 1
ATOM 1125 N N . ILE A 1 140 ? -15.188 -13.672 -7.449 1 98.88 140 ILE A N 1
ATOM 1126 C CA . ILE A 1 140 ? -13.852 -13.812 -6.867 1 98.88 140 ILE A CA 1
ATOM 1127 C C . ILE A 1 140 ? -12.922 -14.5 -7.863 1 98.88 140 ILE A C 1
ATOM 1129 O O . ILE A 1 140 ? -13.289 -15.523 -8.453 1 98.88 140 ILE A O 1
ATOM 1133 N N . VAL A 1 141 ? -11.805 -13.945 -8.125 1 98.94 141 VAL A N 1
ATOM 1134 C CA . VAL A 1 141 ? -10.758 -14.547 -8.938 1 98.94 141 VAL A CA 1
ATOM 1135 C C . VAL A 1 141 ? -9.516 -14.805 -8.078 1 98.94 141 VAL A C 1
ATOM 1137 O O . VAL A 1 141 ? -9.367 -14.211 -7.008 1 98.94 141 VAL A O 1
ATOM 1140 N N . ALA A 1 142 ? -8.68 -15.734 -8.492 1 98.94 142 ALA A N 1
ATOM 1141 C CA . ALA A 1 142 ? -7.402 -16 -7.848 1 98.94 142 ALA A CA 1
ATOM 1142 C C . ALA A 1 142 ? -6.242 -15.461 -8.672 1 98.94 142 ALA A C 1
ATOM 1144 O O . ALA A 1 142 ? -6.242 -15.562 -9.906 1 98.94 142 ALA A O 1
ATOM 1145 N N . GLY A 1 143 ? -5.34 -14.789 -8.062 1 98.94 143 GLY A N 1
ATOM 1146 C CA . GLY A 1 143 ? -4.117 -14.32 -8.695 1 98.94 143 GLY A CA 1
ATOM 1147 C C . GLY A 1 143 ? -2.871 -14.633 -7.887 1 98.94 143 GLY A C 1
ATOM 1148 O O . GLY A 1 143 ? -2.955 -14.914 -6.688 1 98.94 143 GLY A O 1
ATOM 1149 N N . GLY A 1 144 ? -1.74 -14.602 -8.477 1 98.88 144 GLY A N 1
ATOM 1150 C CA . GLY A 1 144 ? -0.465 -14.781 -7.797 1 98.88 144 GLY A CA 1
ATOM 1151 C C . GLY A 1 144 ? 0.726 -14.664 -8.727 1 98.88 144 GLY A C 1
ATOM 1152 O O . GLY A 1 144 ? 0.575 -14.734 -9.953 1 98.88 144 GLY A O 1
ATOM 1153 N N . ASP A 1 145 ? 1.885 -14.414 -8.188 1 98.88 145 ASP A N 1
ATOM 1154 C CA . ASP A 1 145 ? 3.096 -14.281 -8.992 1 98.88 145 ASP A CA 1
ATOM 1155 C C . ASP A 1 145 ? 4.172 -15.258 -8.531 1 98.88 145 ASP A C 1
ATOM 1157 O O . ASP A 1 145 ? 4.18 -15.68 -7.371 1 98.88 145 ASP A O 1
ATOM 1161 N N . SER A 1 146 ? 5.035 -15.68 -9.438 1 98.75 146 SER A N 1
ATOM 1162 C CA . SER A 1 146 ? 6.133 -16.594 -9.117 1 98.75 146 SER A CA 1
ATOM 1163 C C . SER A 1 146 ? 5.621 -17.859 -8.445 1 98.75 146 SER A C 1
ATOM 1165 O O . SER A 1 146 ? 4.777 -18.562 -9 1 98.75 146 SER A O 1
ATOM 1167 N N . SER A 1 147 ? 6.055 -18.172 -7.16 1 98.81 147 SER A N 1
ATOM 1168 C CA . SER A 1 147 ? 5.516 -19.312 -6.418 1 98.81 147 SER A CA 1
ATOM 1169 C C . SER A 1 147 ? 4.051 -19.094 -6.059 1 98.81 147 SER A C 1
ATOM 1171 O O . SER A 1 147 ? 3.295 -20.062 -5.902 1 98.81 147 SER A O 1
ATOM 1173 N N . GLY A 1 148 ? 3.584 -17.828 -6.004 1 98.88 148 GLY A N 1
ATOM 1174 C CA . GLY A 1 148 ? 2.176 -17.531 -5.797 1 98.88 148 GLY A CA 1
ATOM 1175 C C . GLY A 1 148 ? 1.316 -17.844 -7.008 1 98.88 148 GLY A C 1
ATOM 1176 O O . GLY A 1 148 ? 0.128 -18.141 -6.875 1 98.88 148 GLY A O 1
ATOM 1177 N N . GLY A 1 149 ? 1.951 -17.688 -8.211 1 98.94 149 GLY A N 1
ATOM 1178 C CA . GLY A 1 149 ? 1.267 -18.141 -9.414 1 98.94 149 GLY A CA 1
ATOM 1179 C C . GLY A 1 149 ? 0.978 -19.625 -9.406 1 98.94 149 GLY A C 1
ATOM 1180 O O . GLY A 1 149 ? -0.086 -20.062 -9.859 1 98.94 149 GLY A O 1
ATOM 1181 N N . HIS A 1 150 ? 1.949 -20.391 -8.906 1 98.88 150 HIS A N 1
ATOM 1182 C CA . HIS A 1 150 ? 1.742 -21.812 -8.664 1 98.88 150 HIS A CA 1
ATOM 1183 C C . HIS A 1 150 ? 0.523 -22.062 -7.773 1 98.88 150 HIS A C 1
ATOM 1185 O O . HIS A 1 150 ? -0.37 -22.828 -8.133 1 98.88 150 HIS A O 1
ATOM 1191 N N . THR A 1 151 ? 0.479 -21.344 -6.68 1 98.88 151 THR A N 1
ATOM 1192 C CA . THR A 1 151 ? -0.603 -21.5 -5.711 1 98.88 151 THR A CA 1
ATOM 1193 C C . THR A 1 151 ? -1.938 -21.094 -6.324 1 98.88 151 THR A C 1
ATOM 1195 O O . THR A 1 151 ? -2.943 -21.797 -6.16 1 98.88 151 THR A O 1
ATOM 1198 N N . SER A 1 152 ? -1.961 -20 -7.059 1 98.88 152 SER A N 1
ATOM 1199 C CA . SER A 1 152 ? -3.203 -19.531 -7.664 1 98.88 152 SER A CA 1
ATOM 1200 C C . SER A 1 152 ? -3.725 -20.531 -8.695 1 98.88 152 SER A C 1
ATOM 1202 O O . SER A 1 152 ? -4.934 -20.75 -8.805 1 98.88 152 SER A O 1
ATOM 1204 N N . MET A 1 153 ? -2.85 -21.125 -9.461 1 98.88 153 MET A N 1
ATOM 1205 C CA . MET A 1 153 ? -3.26 -22.141 -10.422 1 98.88 153 MET A CA 1
ATOM 1206 C C . MET A 1 153 ? -3.896 -23.328 -9.719 1 98.88 153 MET A C 1
ATOM 1208 O O . MET A 1 153 ? -4.945 -23.812 -10.141 1 98.88 153 MET A O 1
ATOM 1212 N N . PHE A 1 154 ? -3.279 -23.75 -8.641 1 98.75 154 PHE A N 1
ATOM 1213 C CA . PHE A 1 154 ? -3.812 -24.891 -7.906 1 98.75 154 PHE A CA 1
ATOM 1214 C C . PHE A 1 154 ? -5.16 -24.547 -7.285 1 98.75 154 PHE A C 1
ATOM 1216 O O . PHE A 1 154 ? -6.016 -25.422 -7.121 1 98.75 154 PHE A O 1
ATOM 1223 N N . CYS A 1 155 ? -5.367 -23.25 -6.953 1 98.19 155 CYS A N 1
ATOM 1224 C CA . CYS A 1 155 ? -6.684 -22.859 -6.465 1 98.19 155 CYS A CA 1
ATOM 1225 C C . CYS A 1 155 ? -7.758 -23.156 -7.508 1 98.19 155 CYS A C 1
ATOM 1227 O O . CYS A 1 155 ? -8.906 -23.422 -7.156 1 98.19 155 CYS A O 1
ATOM 1229 N N . GLY A 1 156 ? -7.422 -23.062 -8.727 1 96.12 156 GLY A N 1
ATOM 1230 C CA . GLY A 1 156 ? -8.352 -23.359 -9.797 1 96.12 156 GLY A CA 1
ATOM 1231 C C . GLY A 1 156 ? -8.461 -24.844 -10.109 1 96.12 156 GLY A C 1
ATOM 1232 O O . GLY A 1 156 ? -9.461 -25.297 -10.664 1 96.12 156 GLY A O 1
ATOM 1233 N N . ILE A 1 157 ? -7.484 -25.625 -9.773 1 96.44 157 ILE A N 1
ATOM 1234 C CA . ILE A 1 157 ? -7.391 -27.031 -10.109 1 96.44 157 ILE A CA 1
ATOM 1235 C C . ILE A 1 157 ? -8.047 -27.875 -9.016 1 96.44 157 ILE A C 1
ATOM 1237 O O . ILE A 1 157 ? -8.805 -28.797 -9.305 1 96.44 157 ILE A O 1
ATOM 1241 N N . VAL A 1 158 ? -7.781 -27.531 -7.773 1 96.81 158 VAL A N 1
ATOM 1242 C CA . VAL A 1 158 ? -8.234 -28.312 -6.625 1 96.81 158 VAL A CA 1
ATOM 1243 C C . VAL A 1 158 ? -9.742 -28.156 -6.453 1 96.81 158 VAL A C 1
ATOM 1245 O O . VAL A 1 158 ? -10.266 -27.031 -6.543 1 96.81 158 VAL A O 1
ATOM 1248 N N . ARG A 1 159 ? -10.422 -29.234 -6.199 1 95.5 159 ARG A N 1
ATOM 1249 C CA . ARG A 1 159 ? -11.867 -29.234 -6 1 95.5 159 ARG A CA 1
ATOM 1250 C C . ARG A 1 159 ? -12.211 -29.219 -4.516 1 95.5 159 ARG A C 1
ATOM 1252 O O . ARG A 1 159 ? -11.469 -29.766 -3.695 1 95.5 159 ARG A O 1
ATOM 1259 N N . ASP A 1 160 ? -13.375 -28.656 -4.32 1 96.56 160 ASP A N 1
ATOM 1260 C CA . ASP A 1 160 ? -13.883 -28.703 -2.953 1 96.56 160 ASP A CA 1
ATOM 1261 C C . ASP A 1 160 ? -14.023 -30.141 -2.469 1 96.56 160 ASP A C 1
ATOM 1263 O O . ASP A 1 160 ? -14.641 -30.969 -3.143 1 96.56 160 ASP A O 1
ATOM 1267 N N . GLY A 1 161 ? -13.375 -30.422 -1.374 1 95.5 161 GLY A N 1
ATOM 1268 C CA . GLY A 1 161 ? -13.477 -31.75 -0.792 1 95.5 161 GLY A CA 1
ATOM 1269 C C . GLY A 1 161 ? -12.492 -32.75 -1.388 1 95.5 161 GLY A C 1
ATOM 1270 O O . GLY A 1 161 ? -12.453 -33.906 -0.982 1 95.5 161 GLY A O 1
ATOM 1271 N N . GLY A 1 162 ? -11.672 -32.281 -2.285 1 94.88 162 GLY A N 1
ATOM 1272 C CA . GLY A 1 162 ? -10.68 -33.156 -2.891 1 94.88 162 GLY A CA 1
ATOM 1273 C C . GLY A 1 162 ? -9.492 -33.438 -1.993 1 94.88 162 GLY A C 1
ATOM 1274 O O . GLY A 1 162 ? -9.391 -32.875 -0.898 1 94.88 162 GLY A O 1
ATOM 1275 N N . GLU A 1 163 ? -8.586 -34.219 -2.486 1 93.69 163 GLU A N 1
ATOM 1276 C CA . GLU A 1 163 ? -7.461 -34.719 -1.702 1 93.69 163 GLU A CA 1
ATOM 1277 C C . GLU A 1 163 ? -6.531 -33.594 -1.273 1 93.69 163 GLU A C 1
ATOM 1279 O O . GLU A 1 163 ? -5.922 -33.656 -0.203 1 93.69 163 GLU A O 1
ATOM 1284 N N . LEU A 1 164 ? -6.43 -32.562 -2.082 1 97 164 LEU A N 1
ATOM 1285 C CA . LEU A 1 164 ? -5.488 -31.469 -1.804 1 97 164 LEU A CA 1
ATOM 1286 C C . LEU A 1 164 ? -6.18 -30.328 -1.07 1 97 164 LEU A C 1
ATOM 1288 O O . LEU A 1 164 ? -5.578 -29.266 -0.854 1 97 164 LEU A O 1
ATOM 1292 N N . ASP A 1 165 ? -7.414 -30.516 -0.679 1 97.44 165 ASP A N 1
ATOM 1293 C CA . ASP A 1 165 ? -8.219 -29.484 -0.032 1 97.44 165 ASP A CA 1
ATOM 1294 C C . ASP A 1 165 ? -8.273 -29.703 1.479 1 97.44 165 ASP A C 1
ATOM 1296 O O . ASP A 1 165 ? -8.156 -30.828 1.958 1 97.44 165 ASP A O 1
ATOM 1300 N N . ASP A 1 166 ? -8.297 -28.672 2.219 1 96.88 166 ASP A N 1
ATOM 1301 C CA . ASP A 1 166 ? -8.594 -28.609 3.646 1 96.88 166 ASP A CA 1
ATOM 1302 C C . ASP A 1 166 ? -9.461 -27.406 3.977 1 96.88 166 ASP A C 1
ATOM 1304 O O . ASP A 1 166 ? -8.977 -26.266 4.012 1 96.88 166 ASP A O 1
ATOM 1308 N N . ASN A 1 167 ? -10.734 -27.656 4.297 1 97.12 167 ASN A N 1
ATOM 1309 C CA . ASN A 1 167 ? -11.742 -26.609 4.398 1 97.12 167 ASN A CA 1
ATOM 1310 C C . ASN A 1 167 ? -11.969 -26.172 5.844 1 97.12 167 ASN A C 1
ATOM 1312 O O . ASN A 1 167 ? -12.492 -26.938 6.648 1 97.12 167 ASN A O 1
ATOM 1316 N N . LEU A 1 168 ? -11.625 -25 6.129 1 97.75 168 LEU A N 1
ATOM 1317 C CA . LEU A 1 168 ? -11.828 -24.438 7.453 1 97.75 168 LEU A CA 1
ATOM 1318 C C . LEU A 1 168 ? -13.18 -23.734 7.535 1 97.75 168 LEU A C 1
ATOM 1320 O O . LEU A 1 168 ? -13.586 -23.281 8.609 1 97.75 168 LEU A O 1
ATOM 1324 N N . PHE A 1 169 ? -13.898 -23.578 6.418 1 97.56 169 PHE A N 1
ATOM 1325 C CA . PHE A 1 169 ? -15.18 -22.906 6.312 1 97.56 169 PHE A CA 1
ATOM 1326 C C . PHE A 1 169 ? -16.234 -23.828 5.719 1 97.56 169 PHE A C 1
ATOM 1328 O O . PHE A 1 169 ? -16.656 -23.641 4.574 1 97.56 169 PHE A O 1
ATOM 1335 N N . PRO A 1 170 ? -16.781 -24.734 6.512 1 95.25 170 PRO A N 1
ATOM 1336 C CA . PRO A 1 170 ? -17.719 -25.719 5.977 1 95.25 170 PRO A CA 1
ATOM 1337 C C . PRO A 1 170 ? -18.891 -25.078 5.23 1 95.25 170 PRO A C 1
ATOM 1339 O O . PRO A 1 170 ? -19.469 -24.109 5.715 1 95.25 170 PRO A O 1
ATOM 1342 N N . GLY A 1 171 ? -19.125 -25.547 4.051 1 96.75 171 GLY A N 1
ATOM 1343 C CA . GLY A 1 171 ? -20.25 -25.078 3.256 1 96.75 171 GLY A CA 1
ATOM 1344 C C . GLY A 1 171 ? -19.906 -23.922 2.35 1 96.75 171 GLY A C 1
ATOM 1345 O O . GLY A 1 171 ? -20.719 -23.484 1.542 1 96.75 171 GLY A O 1
ATOM 1346 N N . VAL A 1 172 ? -18.672 -23.469 2.443 1 98.38 172 VAL A N 1
ATOM 1347 C CA . VAL A 1 1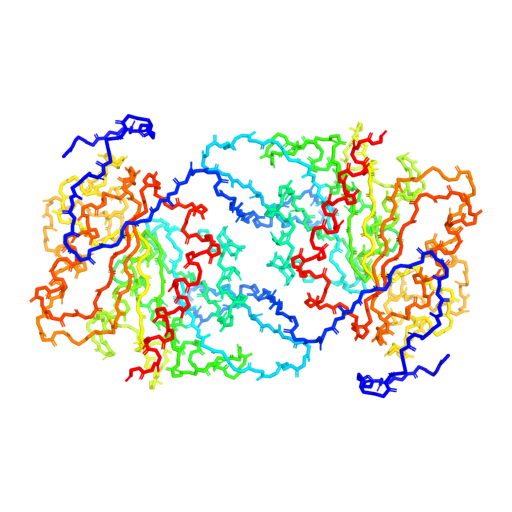72 ? -18.266 -22.344 1.615 1 98.38 172 VAL A CA 1
ATOM 1348 C C . VAL A 1 172 ? -17.312 -22.812 0.517 1 98.38 172 VAL A C 1
ATOM 1350 O O . VAL A 1 172 ? -16.312 -23.469 0.797 1 98.38 172 VAL A O 1
ATOM 1353 N N . SER A 1 173 ? -17.641 -22.484 -0.694 1 98.5 173 SER A N 1
ATOM 1354 C CA . SER A 1 173 ? -16.844 -22.891 -1.854 1 98.5 173 SER A CA 1
ATOM 1355 C C . SER A 1 173 ? -15.594 -22.031 -2.008 1 98.5 173 SER A C 1
ATOM 1357 O O . SER A 1 173 ? -15.609 -20.844 -1.707 1 98.5 173 SER A O 1
ATOM 1359 N N . ALA A 1 174 ? -14.508 -22.625 -2.531 1 98.62 174 ALA A N 1
ATOM 1360 C CA . ALA A 1 174 ? -13.305 -21.875 -2.889 1 98.62 174 ALA A CA 1
ATOM 1361 C C . ALA A 1 174 ? -13.195 -21.703 -4.402 1 98.62 174 ALA A C 1
ATOM 1363 O O . ALA A 1 174 ? -12.133 -21.344 -4.918 1 98.62 174 ALA A O 1
ATOM 1364 N N . LYS A 1 175 ? -14.297 -22 -5.082 1 97.88 175 LYS A N 1
ATOM 1365 C CA . LYS A 1 175 ? -14.281 -21.859 -6.535 1 97.88 175 LYS A CA 1
ATOM 1366 C C . LYS A 1 175 ? -14.062 -20.406 -6.938 1 97.88 175 LYS A C 1
ATOM 1368 O O . LYS A 1 175 ? -14.586 -19.484 -6.297 1 97.88 175 LYS A O 1
ATOM 1373 N N . VAL A 1 176 ? -13.352 -20.188 -8.055 1 98.62 176 VAL A N 1
ATOM 1374 C CA . VAL A 1 176 ? -13.062 -18.844 -8.539 1 98.62 176 VAL A CA 1
ATOM 1375 C C . VAL A 1 176 ? -13.523 -18.719 -9.992 1 98.62 176 VAL A C 1
ATOM 1377 O O . VAL A 1 176 ? -13.656 -19.719 -10.703 1 98.62 176 VAL A O 1
ATOM 1380 N N . LYS A 1 177 ? -13.703 -17.469 -10.391 1 98.62 177 LYS A N 1
ATOM 1381 C CA . LYS A 1 177 ? -14.25 -17.188 -11.711 1 98.62 177 LYS A CA 1
ATOM 1382 C C . LYS A 1 177 ? -13.133 -17.016 -12.742 1 98.62 177 LYS A C 1
ATOM 1384 O O . LYS A 1 177 ? -13.383 -17.031 -13.945 1 98.62 177 LYS A O 1
ATOM 1389 N N . GLY A 1 178 ? -11.945 -16.875 -12.305 1 98.88 178 GLY A N 1
ATOM 1390 C CA . GLY A 1 178 ? -10.781 -16.656 -13.141 1 98.88 178 GLY A CA 1
ATOM 1391 C C . GLY A 1 178 ? -9.469 -16.844 -12.398 1 98.88 178 GLY A C 1
ATOM 1392 O O . GLY A 1 178 ? -9.445 -16.828 -11.164 1 98.88 178 GLY A O 1
ATOM 1393 N N . ILE A 1 179 ? -8.422 -17.047 -13.125 1 98.94 179 ILE A N 1
ATOM 1394 C CA . ILE A 1 179 ? -7.09 -17.219 -12.562 1 98.94 179 ILE A CA 1
ATOM 1395 C C . ILE A 1 179 ? -6.105 -16.312 -13.289 1 98.94 179 ILE A C 1
ATOM 1397 O O . ILE A 1 179 ? -6.07 -16.281 -14.523 1 98.94 179 ILE A O 1
ATOM 1401 N N . LEU A 1 180 ? -5.398 -15.539 -12.57 1 98.94 180 LEU A N 1
ATOM 1402 C CA . LEU A 1 180 ? -4.316 -14.719 -13.102 1 98.94 180 LEU A CA 1
ATOM 1403 C C . LEU A 1 180 ? -2.963 -15.211 -12.602 1 98.94 180 LEU A C 1
ATOM 1405 O O . LEU A 1 180 ? -2.641 -15.062 -11.422 1 98.94 180 LEU A O 1
ATOM 1409 N N . ASN A 1 181 ? -2.213 -15.797 -13.469 1 98.94 181 ASN A N 1
ATOM 1410 C CA . ASN A 1 181 ? -0.902 -16.375 -13.195 1 98.94 181 ASN A CA 1
ATOM 1411 C C . ASN A 1 181 ? 0.225 -15.484 -13.711 1 98.94 181 ASN A C 1
ATOM 1413 O O . ASN A 1 181 ? 0.484 -15.438 -14.914 1 98.94 181 ASN A O 1
ATOM 1417 N N . TYR A 1 182 ? 0.899 -14.805 -12.828 1 98.94 182 TYR A N 1
ATOM 1418 C CA . TYR A 1 182 ? 2.021 -13.945 -13.188 1 98.94 182 TYR A CA 1
ATOM 1419 C C . TYR A 1 182 ? 3.348 -14.68 -13.008 1 98.94 182 TYR A C 1
ATOM 1421 O O . TYR A 1 182 ? 3.77 -14.938 -11.883 1 98.94 182 TYR A O 1
ATOM 1429 N N . TYR A 1 183 ? 4.016 -14.992 -14.078 1 98.88 183 TYR A N 1
ATOM 1430 C CA . TYR A 1 183 ? 5.309 -15.664 -14.156 1 98.88 183 TYR A CA 1
ATOM 1431 C C . TYR A 1 183 ? 5.41 -16.766 -13.109 1 98.88 183 TYR A C 1
ATOM 1433 O O . TYR A 1 183 ? 6.402 -16.859 -12.375 1 98.88 183 TYR A O 1
ATOM 1441 N N . GLY A 1 184 ? 4.426 -17.578 -13.062 1 98.81 184 GLY A N 1
ATOM 1442 C CA . GLY A 1 184 ? 4.289 -18.625 -12.055 1 98.81 184 GLY A CA 1
ATOM 1443 C C . GLY A 1 184 ? 5.363 -19.688 -12.141 1 98.81 184 GLY A C 1
ATOM 1444 O O . GLY A 1 184 ? 5.766 -20.078 -13.242 1 98.81 184 GLY A O 1
ATOM 1445 N N . SER A 1 185 ? 5.871 -20.125 -11 1 98.31 185 SER A N 1
ATOM 1446 C CA . SER A 1 185 ? 6.699 -21.328 -10.867 1 98.31 185 SER A CA 1
ATOM 1447 C C . SER A 1 185 ? 5.848 -22.594 -10.891 1 98.31 185 SER A C 1
ATOM 1449 O O . SER A 1 185 ? 5.629 -23.219 -9.844 1 98.31 185 SER A O 1
ATOM 1451 N N . ILE A 1 186 ? 5.477 -23.047 -12.023 1 97.94 186 ILE A N 1
ATOM 1452 C CA . ILE A 1 186 ? 4.316 -23.922 -12.102 1 97.94 186 ILE A CA 1
ATOM 1453 C C . ILE A 1 186 ? 4.77 -25.359 -12.281 1 97.94 186 ILE A C 1
ATOM 1455 O O . ILE A 1 186 ? 3.973 -26.297 -12.156 1 97.94 186 ILE A O 1
ATOM 1459 N N . SER A 1 187 ? 6.09 -25.625 -12.57 1 97.75 187 SER A N 1
ATOM 1460 C CA . SER A 1 187 ? 6.531 -26.984 -12.875 1 97.75 187 SER A CA 1
ATOM 1461 C C . SER A 1 187 ? 7.844 -27.312 -12.164 1 97.75 187 SER A C 1
ATOM 1463 O O . SER A 1 187 ? 8.75 -26.484 -12.102 1 97.75 187 SER A O 1
ATOM 1465 N N . MET A 1 188 ? 7.859 -28.438 -11.656 1 95.88 188 MET A N 1
ATOM 1466 C CA . MET A 1 188 ? 9.078 -28.984 -11.078 1 95.88 188 MET A CA 1
ATOM 1467 C C . MET A 1 188 ? 9.617 -30.141 -11.93 1 95.88 188 MET A C 1
ATOM 1469 O O . MET A 1 188 ? 10.43 -30.938 -11.453 1 95.88 188 MET A O 1
ATOM 1473 N N . MET A 1 189 ? 9.203 -30.156 -13.133 1 94.62 189 MET A N 1
ATOM 1474 C CA . MET A 1 189 ? 9.531 -31.297 -13.984 1 94.62 189 MET A CA 1
ATOM 1475 C C . MET A 1 189 ? 10.75 -31 -14.852 1 94.62 189 MET A C 1
ATOM 1477 O O . MET A 1 189 ? 11.398 -31.922 -15.344 1 94.62 189 MET A O 1
ATOM 1481 N N . TYR A 1 190 ? 11.023 -29.75 -15.031 1 92.88 190 TYR A N 1
ATOM 1482 C CA . TYR A 1 190 ? 12.047 -29.375 -16 1 92.88 190 TYR A CA 1
ATOM 1483 C C . TYR A 1 190 ? 13.414 -29.234 -15.32 1 92.88 190 TYR A C 1
ATOM 1485 O O . TYR A 1 190 ? 13.531 -28.594 -14.273 1 92.88 190 TYR A O 1
ATOM 1493 N N . GLU A 1 191 ? 14.406 -29.734 -15.906 1 90.69 191 GLU A N 1
ATOM 1494 C CA . GLU A 1 191 ? 15.758 -29.672 -15.367 1 90.69 191 GLU A CA 1
ATOM 1495 C C . GLU A 1 191 ? 16.297 -28.234 -15.375 1 90.69 191 GLU A C 1
ATOM 1497 O O . GLU A 1 191 ? 17.062 -27.859 -14.492 1 90.69 191 GLU A O 1
ATOM 1502 N N . ASP A 1 192 ? 15.859 -27.516 -16.328 1 91.19 192 ASP A N 1
ATOM 1503 C CA . ASP A 1 192 ? 16.344 -26.141 -16.453 1 91.19 192 ASP A CA 1
ATOM 1504 C C . ASP A 1 192 ? 15.211 -25.141 -16.219 1 91.19 192 ASP A C 1
ATOM 1506 O O . ASP A 1 192 ? 15.195 -24.062 -16.812 1 91.19 192 ASP A O 1
ATOM 1510 N N . GLY A 1 193 ? 14.273 -25.516 -15.422 1 93.69 193 GLY A N 1
ATOM 1511 C CA . GLY A 1 193 ? 13.102 -24.688 -15.164 1 93.69 193 GLY A CA 1
ATOM 1512 C C . GLY A 1 193 ? 13.43 -23.438 -14.367 1 93.69 193 GLY A C 1
ATOM 1513 O O . GLY A 1 193 ? 12.688 -22.453 -14.414 1 93.69 193 GLY A O 1
ATOM 1514 N N . TYR A 1 194 ? 14.555 -23.438 -13.656 1 95.94 194 TYR A N 1
ATOM 1515 C CA . TYR A 1 194 ? 14.984 -22.328 -12.805 1 95.94 194 TYR A CA 1
ATOM 1516 C C . TYR A 1 194 ? 16.438 -21.969 -13.062 1 95.94 194 TYR A C 1
ATOM 1518 O O . TYR A 1 194 ? 17.328 -22.391 -12.328 1 95.94 194 TYR A O 1
ATOM 1526 N N . PRO A 1 195 ? 16.672 -21.047 -13.969 1 95.56 195 PRO A N 1
ATOM 1527 C CA . PRO A 1 195 ? 17.984 -20.828 -14.555 1 95.56 195 PRO A CA 1
ATOM 1528 C C . PRO A 1 195 ? 19 -20.328 -13.531 1 95.56 195 PRO A C 1
ATOM 1530 O O . PRO A 1 195 ? 20.203 -20.547 -13.688 1 95.56 195 PRO A O 1
ATOM 1533 N N . THR A 1 196 ? 18.531 -19.641 -12.477 1 94.81 196 THR A N 1
ATOM 1534 C CA . THR A 1 196 ? 19.484 -19.047 -11.547 1 94.81 196 THR A CA 1
ATOM 1535 C C . THR A 1 196 ? 19.484 -19.812 -10.227 1 94.81 196 THR A C 1
ATOM 1537 O O . THR A 1 196 ? 20.172 -19.422 -9.273 1 94.81 196 THR A O 1
ATOM 1540 N N . THR A 1 197 ? 18.672 -20.844 -10.094 1 95 197 THR A N 1
ATOM 1541 C CA . THR A 1 197 ? 18.625 -21.641 -8.883 1 95 197 THR A CA 1
ATOM 1542 C C . THR A 1 197 ? 19.594 -22.828 -8.969 1 95 197 THR A C 1
ATOM 1544 O O . THR A 1 197 ? 19.219 -23.922 -9.383 1 95 197 THR A O 1
ATOM 1547 N N . VAL A 1 198 ? 20.719 -22.703 -8.414 1 93.5 198 VAL A N 1
ATOM 1548 C CA . VAL A 1 198 ? 21.812 -23.641 -8.602 1 93.5 198 VAL A CA 1
ATOM 1549 C C . VAL A 1 198 ? 21.516 -24.953 -7.871 1 93.5 198 VAL A C 1
ATOM 1551 O O . VAL A 1 198 ? 21.906 -26.016 -8.32 1 93.5 198 VAL A O 1
ATOM 1554 N N . ASN A 1 199 ? 20.797 -24.906 -6.82 1 93.19 199 ASN A N 1
ATOM 1555 C CA . ASN A 1 199 ? 20.484 -26.094 -6.051 1 93.19 199 ASN A CA 1
ATOM 1556 C C . ASN A 1 199 ? 19.141 -26.688 -6.438 1 93.19 199 ASN A C 1
ATOM 1558 O O . ASN A 1 199 ? 18.547 -27.438 -5.668 1 93.19 199 ASN A O 1
ATOM 1562 N N . HIS A 1 200 ? 18.703 -26.375 -7.59 1 91.94 200 HIS A N 1
ATOM 1563 C CA . HIS A 1 200 ? 17.422 -26.875 -8.094 1 91.94 200 HIS A CA 1
ATOM 1564 C C . HIS A 1 200 ? 17.297 -28.375 -7.879 1 91.94 200 HIS A C 1
ATOM 1566 O O . HIS A 1 200 ? 18.25 -29.125 -8.086 1 91.94 200 HIS A O 1
ATOM 1572 N N . HIS A 1 201 ? 16.141 -28.75 -7.277 1 93.44 201 HIS A N 1
ATOM 1573 C CA . HIS A 1 201 ? 15.727 -30.125 -7.066 1 93.44 201 HIS A CA 1
ATOM 1574 C C . HIS A 1 201 ? 16.406 -30.734 -5.84 1 93.44 201 HIS A C 1
ATOM 1576 O O . HIS A 1 201 ? 16 -31.797 -5.359 1 93.44 201 HIS A O 1
ATOM 1582 N N . LEU A 1 202 ? 17.359 -30.047 -5.32 1 95.31 202 LEU A N 1
ATOM 1583 C CA . LEU A 1 202 ? 17.984 -30.547 -4.105 1 95.31 202 LEU A CA 1
ATOM 1584 C C . LEU A 1 202 ? 17.109 -30.281 -2.887 1 95.31 202 LEU A C 1
ATOM 1586 O O . LEU A 1 202 ? 16.109 -29.578 -2.988 1 95.31 202 LEU A O 1
ATOM 1590 N N . GLU A 1 203 ? 17.438 -30.906 -1.8 1 96.31 203 GLU A N 1
ATOM 1591 C CA . GLU A 1 203 ? 16.594 -30.875 -0.607 1 96.31 203 GLU A CA 1
ATOM 1592 C C . GLU A 1 203 ? 16.5 -29.469 -0.029 1 96.31 203 GLU A C 1
ATOM 1594 O O . GLU A 1 203 ? 15.492 -29.125 0.603 1 96.31 203 GLU A O 1
ATOM 1599 N N . ASP A 1 204 ? 17.5 -28.656 -0.275 1 96.69 204 ASP A N 1
ATOM 1600 C CA . ASP A 1 204 ? 17.5 -27.312 0.3 1 96.69 204 ASP A CA 1
ATOM 1601 C C . ASP A 1 204 ? 17.094 -26.266 -0.737 1 96.69 204 ASP A C 1
ATOM 1603 O O . ASP A 1 204 ? 17.172 -25.062 -0.481 1 96.69 204 ASP A O 1
ATOM 1607 N N . SER A 1 205 ? 16.672 -26.75 -1.944 1 97 205 SER A N 1
ATOM 1608 C CA . SER A 1 205 ? 16.094 -25.859 -2.939 1 97 205 SER A CA 1
ATOM 1609 C C . SER A 1 205 ? 14.688 -25.422 -2.547 1 97 205 SER A C 1
ATOM 1611 O O . SER A 1 205 ? 14.062 -26.047 -1.683 1 97 205 SER A O 1
ATOM 1613 N N . PRO A 1 206 ? 14.141 -24.344 -3.152 1 97.69 206 PRO A N 1
ATOM 1614 C CA . PRO A 1 206 ? 12.766 -23.938 -2.871 1 97.69 206 PRO A CA 1
ATOM 1615 C C . PRO A 1 206 ? 11.758 -25.062 -3.111 1 97.69 206 PRO A C 1
ATOM 1617 O O . PRO A 1 206 ? 10.883 -25.297 -2.271 1 97.69 206 PRO A O 1
ATOM 1620 N N . GLU A 1 207 ? 11.875 -25.734 -4.199 1 97.25 207 GLU A N 1
ATOM 1621 C CA . GLU A 1 207 ? 10.938 -26.812 -4.5 1 97.25 207 GLU A CA 1
ATOM 1622 C C . GLU A 1 207 ? 11.141 -28 -3.57 1 97.25 207 GLU A C 1
ATOM 1624 O O . GLU A 1 207 ? 10.18 -28.672 -3.182 1 97.25 207 GLU A O 1
ATOM 1629 N N . GLY A 1 208 ? 12.438 -28.312 -3.258 1 97.56 208 GLY A N 1
ATOM 1630 C CA . GLY A 1 208 ? 12.695 -29.359 -2.279 1 97.56 208 GLY A CA 1
ATOM 1631 C C . GLY A 1 208 ? 12.078 -29.062 -0.924 1 97.56 208 GLY A C 1
ATOM 1632 O O . GLY A 1 208 ? 11.477 -29.953 -0.31 1 97.56 208 GLY A O 1
ATOM 1633 N N . MET A 1 209 ? 12.242 -27.828 -0.497 1 98.25 209 MET A N 1
ATOM 1634 C CA . MET A 1 209 ? 11.641 -27.406 0.766 1 98.25 209 MET A CA 1
ATOM 1635 C C . MET A 1 209 ? 10.125 -27.484 0.706 1 98.25 209 MET A C 1
ATOM 1637 O O . MET A 1 209 ? 9.484 -27.953 1.658 1 98.25 209 MET A O 1
ATOM 1641 N N . LEU A 1 210 ? 9.516 -27.078 -0.391 1 98.5 210 LEU A N 1
ATOM 1642 C CA . LEU A 1 210 ? 8.07 -27.125 -0.573 1 98.5 210 LEU A CA 1
ATOM 1643 C C . LEU A 1 210 ? 7.535 -28.531 -0.371 1 98.5 210 LEU A C 1
ATOM 1645 O O . LEU A 1 210 ? 6.469 -28.719 0.215 1 98.5 210 LEU A O 1
ATOM 1649 N N . MET A 1 211 ? 8.328 -29.531 -0.815 1 98.31 211 MET A N 1
ATOM 1650 C CA . MET A 1 211 ? 7.852 -30.906 -0.803 1 98.31 211 MET A CA 1
ATOM 1651 C C . MET A 1 211 ? 8.312 -31.625 0.459 1 98.31 211 MET A C 1
ATOM 1653 O O . MET A 1 211 ? 8.258 -32.875 0.531 1 98.31 211 MET A O 1
ATOM 1657 N N . GLY A 1 212 ? 8.82 -30.906 1.434 1 97.75 212 GLY A N 1
ATOM 1658 C CA . GLY A 1 212 ? 9.164 -31.5 2.717 1 97.75 212 GLY A CA 1
ATOM 1659 C C . GLY A 1 212 ? 10.648 -31.734 2.893 1 97.75 212 GLY A C 1
ATOM 1660 O O . GLY A 1 212 ? 11.062 -32.719 3.506 1 97.75 212 GLY A O 1
ATOM 1661 N N . LYS A 1 213 ? 11.375 -30.906 2.27 1 97.19 213 LYS A N 1
ATOM 1662 C CA . LYS A 1 213 ? 12.828 -30.984 2.387 1 97.19 213 LYS A CA 1
ATOM 1663 C C . LYS A 1 213 ? 13.359 -32.312 1.862 1 97.19 213 LYS A C 1
ATOM 1665 O O . LYS A 1 213 ? 14.062 -33.031 2.572 1 97.19 213 LYS A O 1
ATOM 1670 N N . VAL A 1 214 ? 13.031 -32.531 0.646 1 97.06 214 VAL A N 1
ATOM 1671 C CA . VAL A 1 214 ? 13.422 -33.812 0.038 1 97.06 214 VAL A CA 1
ATOM 1672 C C . VAL A 1 214 ? 14.172 -33.531 -1.268 1 97.06 214 VAL A C 1
ATOM 1674 O O . VAL A 1 214 ? 13.961 -32.531 -1.913 1 97.06 214 VAL A O 1
ATOM 1677 N N . ASN A 1 215 ? 15.07 -34.406 -1.566 1 96.88 215 ASN A N 1
ATOM 1678 C CA . ASN A 1 215 ? 15.727 -34.406 -2.867 1 96.88 215 ASN A CA 1
ATOM 1679 C C . ASN A 1 215 ? 14.797 -34.875 -3.975 1 96.88 215 ASN A C 1
ATOM 1681 O O . ASN A 1 215 ? 14.562 -36.094 -4.121 1 96.88 215 ASN A O 1
ATOM 1685 N N . LEU A 1 216 ? 14.398 -34 -4.797 1 96.44 216 LEU A N 1
ATOM 1686 C CA . LEU A 1 216 ? 13.352 -34.281 -5.777 1 96.44 216 LEU A CA 1
ATOM 1687 C C . LEU A 1 216 ? 13.906 -35.125 -6.922 1 96.44 216 LEU A C 1
ATOM 1689 O O . LEU A 1 216 ? 13.141 -35.75 -7.652 1 96.44 216 LEU A O 1
ATOM 1693 N N . LYS A 1 217 ? 15.164 -35.125 -7.082 1 94.56 217 LYS A N 1
ATOM 1694 C CA . LYS A 1 217 ? 15.766 -35.969 -8.102 1 94.56 217 LYS A CA 1
ATOM 1695 C C . LYS A 1 217 ? 15.469 -37.438 -7.836 1 94.56 217 LYS A C 1
ATOM 1697 O O . LYS A 1 217 ? 15.375 -38.25 -8.766 1 94.56 217 LYS A O 1
ATOM 1702 N N . ALA A 1 218 ? 15.32 -37.75 -6.641 1 95.69 218 ALA A N 1
ATOM 1703 C CA . ALA A 1 218 ? 15.062 -39.125 -6.238 1 95.69 218 ALA A CA 1
ATOM 1704 C C . ALA A 1 218 ? 13.562 -39.375 -6.098 1 95.69 218 ALA A C 1
ATOM 1706 O O . ALA A 1 218 ? 13.148 -40.531 -5.848 1 95.69 218 ALA A O 1
ATOM 1707 N N . HIS A 1 219 ? 12.734 -38.406 -6.289 1 95.88 219 HIS A N 1
ATOM 1708 C CA . HIS A 1 219 ? 11.305 -38.531 -6.055 1 95.88 219 HIS A CA 1
ATOM 1709 C C . HIS A 1 219 ? 10.492 -37.906 -7.184 1 95.88 219 HIS A C 1
ATOM 1711 O O . HIS A 1 219 ? 9.781 -36.938 -6.965 1 95.88 219 HIS A O 1
ATOM 1717 N N . PRO A 1 220 ? 10.5 -38.469 -8.312 1 95.38 220 PRO A N 1
ATOM 1718 C CA . PRO A 1 220 ? 9.773 -37.906 -9.445 1 95.38 220 PRO A CA 1
ATOM 1719 C C . PRO A 1 220 ? 8.273 -37.781 -9.188 1 95.38 220 PRO A C 1
ATOM 1721 O O . PRO A 1 220 ? 7.613 -36.906 -9.742 1 95.38 220 PRO A O 1
ATOM 1724 N N . GLU A 1 221 ? 7.734 -38.656 -8.336 1 96.75 221 GLU A N 1
ATOM 1725 C CA . GLU A 1 221 ? 6.312 -38.594 -8.008 1 96.75 221 GLU A CA 1
ATOM 1726 C C . GLU A 1 221 ? 5.961 -37.312 -7.285 1 96.75 221 GLU A C 1
ATOM 1728 O O . GLU A 1 221 ? 4.859 -36.781 -7.445 1 96.75 221 GLU A O 1
ATOM 1733 N N . LEU A 1 222 ? 6.918 -36.781 -6.496 1 97.5 222 LEU A N 1
ATOM 1734 C CA . LEU A 1 222 ? 6.691 -35.531 -5.801 1 97.5 222 LEU A CA 1
ATOM 1735 C C . LEU A 1 222 ? 6.777 -34.344 -6.77 1 97.5 222 LEU A C 1
ATOM 1737 O O . LEU A 1 222 ? 6.062 -33.344 -6.613 1 97.5 222 LEU A O 1
ATOM 1741 N N . CYS A 1 223 ? 7.652 -34.469 -7.793 1 97.38 223 CYS A N 1
ATOM 1742 C CA . CYS A 1 223 ? 7.699 -33.469 -8.852 1 97.38 223 CYS A CA 1
ATOM 1743 C C . CYS A 1 223 ? 6.363 -33.375 -9.57 1 97.38 223 CYS A C 1
ATOM 1745 O O . CYS A 1 223 ? 5.848 -32.281 -9.797 1 97.38 223 CYS A O 1
ATOM 1747 N N . GLN A 1 224 ? 5.844 -34.531 -9.844 1 97.75 224 GLN A N 1
ATOM 1748 C CA . GLN A 1 224 ? 4.555 -34.594 -10.531 1 97.75 224 GLN A CA 1
ATOM 1749 C C . GLN A 1 224 ? 3.449 -34 -9.656 1 97.75 224 GLN A C 1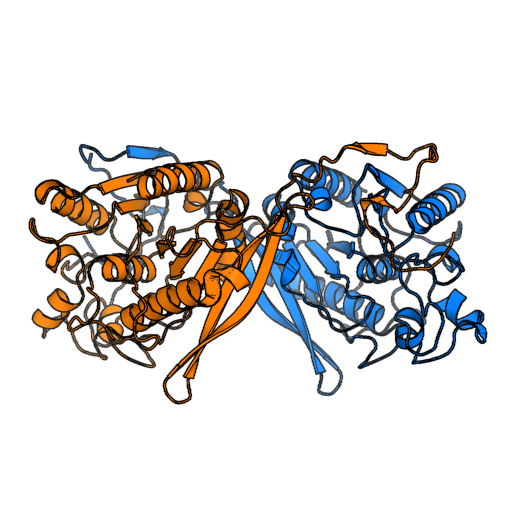
ATOM 1751 O O . GLN A 1 224 ? 2.609 -33.219 -10.141 1 97.75 224 GLN A O 1
ATOM 1756 N N . LYS A 1 225 ? 3.51 -34.312 -8.422 1 97.5 225 LYS A N 1
ATOM 1757 C CA . LYS A 1 225 ? 2.49 -33.875 -7.473 1 97.5 225 LYS A CA 1
ATOM 1758 C C . LYS A 1 225 ? 2.467 -32.344 -7.367 1 97.5 225 LYS A C 1
ATOM 1760 O O . LYS A 1 225 ? 1.402 -31.734 -7.211 1 97.5 225 LYS A O 1
ATOM 1765 N N . GLY A 1 226 ? 3.602 -31.734 -7.477 1 97.44 226 GLY A N 1
ATOM 1766 C CA . GLY A 1 226 ? 3.709 -30.297 -7.297 1 97.44 226 GLY A CA 1
ATOM 1767 C C . GLY A 1 226 ? 3.66 -29.531 -8.602 1 97.44 226 GLY A C 1
ATOM 1768 O O . GLY A 1 226 ? 3.865 -28.312 -8.617 1 97.44 226 GLY A O 1
ATOM 1769 N N . SER A 1 227 ? 3.434 -30.219 -9.75 1 98.56 227 SER A N 1
ATOM 1770 C CA . SER A 1 227 ? 3.492 -29.578 -11.055 1 98.56 227 SER A CA 1
ATOM 1771 C C . SER A 1 227 ? 2.096 -29.359 -11.625 1 98.56 227 SER A C 1
ATOM 1773 O O . SER A 1 227 ? 1.344 -30.312 -11.828 1 98.56 227 SER A O 1
ATOM 1775 N N . VAL A 1 228 ? 1.795 -28.109 -11.945 1 98.69 228 VAL A N 1
ATOM 1776 C CA . VAL A 1 228 ? 0.468 -27.656 -12.367 1 98.69 228 VAL A CA 1
ATOM 1777 C C . VAL A 1 228 ? 0.045 -28.422 -13.625 1 98.69 228 VAL A C 1
ATOM 1779 O O . VAL A 1 228 ? -1.071 -28.938 -13.695 1 98.69 228 VAL A O 1
ATOM 1782 N N . GLU A 1 229 ? 0.951 -28.531 -14.609 1 97.81 229 GLU A N 1
ATOM 1783 C CA . GLU A 1 229 ? 0.602 -29.078 -15.922 1 97.81 229 GLU A CA 1
ATOM 1784 C C . GLU A 1 229 ? 0.18 -30.547 -15.812 1 97.81 229 GLU A C 1
ATOM 1786 O O . GLU A 1 229 ? -0.526 -31.062 -16.688 1 97.81 229 GLU A O 1
ATOM 1791 N N . CYS A 1 230 ? 0.608 -31.219 -14.75 1 97.88 230 CYS A N 1
ATOM 1792 C CA . CYS A 1 230 ? 0.298 -32.625 -14.57 1 97.88 230 CYS A CA 1
ATOM 1793 C C . CYS A 1 230 ? -1.174 -32.812 -14.227 1 97.88 230 CYS A C 1
ATOM 1795 O O . CYS A 1 230 ? -1.694 -33.938 -14.312 1 97.88 230 CYS A O 1
ATOM 1797 N N . TYR A 1 231 ? -1.872 -31.812 -13.906 1 97.94 231 TYR A N 1
ATOM 1798 C CA . TYR A 1 231 ? -3.277 -31.906 -13.531 1 97.94 231 TYR A CA 1
ATOM 1799 C C . TYR A 1 231 ? -4.184 -31.453 -14.672 1 97.94 231 TYR A C 1
ATOM 1801 O O . TYR A 1 231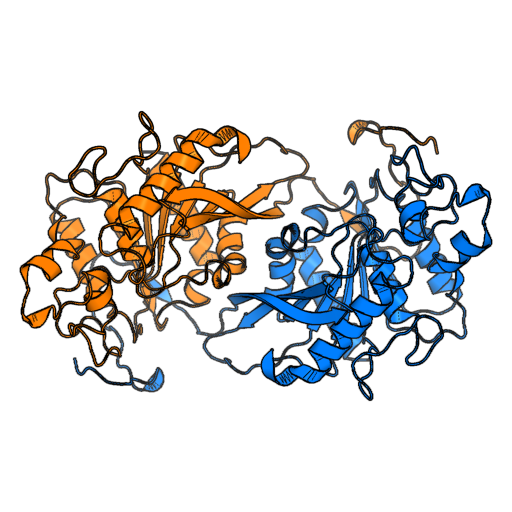 ? -5.402 -31.594 -14.602 1 97.94 231 TYR A O 1
ATOM 1809 N N . ILE A 1 232 ? -3.637 -30.875 -15.734 1 98.44 232 ILE A N 1
ATOM 1810 C CA . ILE A 1 232 ? -4.426 -30.344 -16.844 1 98.44 232 ILE A CA 1
ATOM 1811 C C . ILE A 1 232 ? -4.848 -31.5 -17.766 1 98.44 232 ILE A C 1
ATOM 1813 O O . ILE A 1 232 ? -4.004 -32.156 -18.359 1 98.44 232 ILE A O 1
ATOM 1817 N N . THR A 1 233 ? -6.07 -31.75 -17.844 1 98.12 233 THR A N 1
ATOM 1818 C CA . THR A 1 233 ? -6.668 -32.75 -18.719 1 98.12 233 THR A CA 1
ATOM 1819 C C . THR A 1 233 ? -7.883 -32.188 -19.438 1 98.12 233 THR A C 1
ATOM 1821 O O . THR A 1 233 ? -8.422 -31.156 -19.047 1 98.12 233 THR A O 1
ATOM 1824 N N . PRO A 1 234 ? -8.297 -32.812 -20.5 1 98.06 234 PRO A N 1
ATOM 1825 C CA . PRO A 1 234 ? -9.5 -32.312 -21.188 1 98.06 234 PRO A CA 1
ATOM 1826 C C . PRO A 1 234 ? -10.727 -32.312 -20.281 1 98.06 234 PRO A C 1
ATOM 1828 O O . PRO A 1 234 ? -11.594 -31.438 -20.438 1 98.06 234 PRO A O 1
ATOM 1831 N N . GLU A 1 235 ? -10.742 -33.188 -19.266 1 97.44 235 GLU A N 1
ATOM 1832 C CA . GLU A 1 235 ? -11.914 -33.344 -18.406 1 97.44 235 GLU A CA 1
ATOM 1833 C C . GLU A 1 235 ? -11.891 -32.344 -17.25 1 97.44 235 GLU A C 1
ATOM 1835 O O . GLU A 1 235 ? -12.922 -32.094 -16.609 1 97.44 235 GLU A O 1
ATOM 1840 N N . LEU A 1 236 ? -10.75 -31.766 -16.984 1 97 236 LEU A N 1
ATOM 1841 C CA . LEU A 1 236 ? -10.656 -30.828 -15.867 1 97 236 LEU A CA 1
ATOM 1842 C C . LEU A 1 236 ? -11.461 -29.562 -16.156 1 97 236 LEU A C 1
ATOM 1844 O O . LEU A 1 236 ? -11.25 -28.906 -17.172 1 97 236 LEU A O 1
ATOM 1848 N N . GLU A 1 237 ? -12.43 -29.312 -15.336 1 95.56 237 GLU A N 1
ATOM 1849 C CA . GLU A 1 237 ? -13.117 -28.031 -15.398 1 95.56 237 GLU A CA 1
ATOM 1850 C C . GLU A 1 237 ? -12.32 -26.953 -14.672 1 95.56 237 GLU A C 1
ATOM 1852 O O . GLU A 1 237 ? -11.984 -27.109 -13.492 1 95.56 237 GLU A O 1
ATOM 1857 N N . MET A 1 238 ? -12.055 -25.922 -15.398 1 95.38 238 MET A N 1
ATOM 1858 C CA . MET A 1 238 ? -11.25 -24.859 -14.812 1 95.38 238 MET A CA 1
ATOM 1859 C C . MET A 1 238 ? -11.695 -23.484 -15.336 1 95.38 238 MET A C 1
ATOM 1861 O O . MET A 1 238 ? -12.102 -23.359 -16.484 1 95.38 238 MET A O 1
ATOM 1865 N N . ALA A 1 239 ? -11.609 -22.5 -14.477 1 97.88 239 ALA A N 1
ATOM 1866 C CA . ALA A 1 239 ? -11.945 -21.141 -14.859 1 97.88 239 ALA A CA 1
ATOM 1867 C C . ALA A 1 239 ? -10.977 -20.609 -15.914 1 97.88 239 ALA A C 1
ATOM 1869 O O . ALA A 1 239 ? -9.867 -21.125 -16.062 1 97.88 239 ALA A O 1
ATOM 1870 N N . PRO A 1 240 ? -11.406 -19.547 -16.719 1 98.81 240 PRO A N 1
ATOM 1871 C CA . PRO A 1 240 ? -10.453 -18.906 -17.641 1 98.81 240 PRO A CA 1
ATOM 1872 C C . PRO A 1 240 ? -9.18 -18.453 -16.938 1 98.81 240 PRO A C 1
ATOM 1874 O O . PRO A 1 240 ? -9.219 -18.047 -15.773 1 98.81 240 PRO A O 1
ATOM 1877 N N . THR A 1 241 ? -8.078 -18.562 -17.688 1 98.88 241 THR A N 1
ATOM 1878 C CA . THR A 1 241 ? -6.773 -18.297 -17.094 1 98.88 241 THR A CA 1
ATOM 1879 C C . THR A 1 241 ? -5.98 -17.312 -17.953 1 98.88 241 THR A C 1
ATOM 1881 O O . THR A 1 241 ? -5.934 -17.453 -19.172 1 98.88 241 THR A O 1
ATOM 1884 N N . MET A 1 242 ? -5.453 -16.312 -17.312 1 98.94 242 MET A N 1
ATOM 1885 C CA . MET A 1 242 ? -4.5 -15.398 -17.938 1 98.94 242 MET A CA 1
ATOM 1886 C C . MET A 1 242 ? -3.094 -15.625 -17.391 1 98.94 242 MET A C 1
ATOM 1888 O O . MET A 1 242 ? -2.885 -15.625 -16.172 1 98.94 242 MET A O 1
ATOM 1892 N N . ILE A 1 243 ? -2.178 -15.859 -18.266 1 98.94 243 ILE A N 1
ATOM 1893 C CA . ILE A 1 243 ? -0.773 -16.031 -17.922 1 98.94 243 ILE A CA 1
ATOM 1894 C C . ILE A 1 243 ? 0.04 -14.852 -18.438 1 98.94 243 ILE A C 1
ATOM 1896 O O . ILE A 1 243 ? -0.123 -14.43 -19.578 1 98.94 243 ILE A O 1
ATOM 1900 N N . VAL A 1 244 ? 0.854 -14.258 -17.594 1 98.94 244 VAL A N 1
ATOM 1901 C CA . VAL A 1 244 ? 1.771 -13.18 -17.953 1 98.94 244 VAL A CA 1
ATOM 1902 C C . VAL A 1 244 ? 3.191 -13.547 -17.531 1 98.94 244 VAL A C 1
ATOM 1904 O O . VAL A 1 244 ? 3.414 -13.977 -16.406 1 98.94 244 VAL A O 1
ATOM 1907 N N . HIS A 1 245 ? 4.141 -13.406 -18.422 1 98.94 245 HIS A N 1
ATOM 1908 C CA . HIS A 1 245 ? 5.504 -13.82 -18.094 1 98.94 245 HIS A CA 1
ATOM 1909 C C . HIS A 1 245 ? 6.523 -12.961 -18.844 1 98.94 245 HIS A C 1
ATOM 1911 O O . HIS A 1 245 ? 6.328 -12.625 -20.016 1 98.94 245 HIS A O 1
ATOM 1917 N N . GLY A 1 246 ? 7.543 -12.547 -18.188 1 98.88 246 GLY A N 1
ATOM 1918 C CA . GLY A 1 246 ? 8.625 -11.836 -18.844 1 98.88 246 GLY A CA 1
ATOM 1919 C C . GLY A 1 246 ? 9.492 -12.734 -19.703 1 98.88 246 GLY A C 1
ATOM 1920 O O . GLY A 1 246 ? 9.766 -13.875 -19.344 1 98.88 246 GLY A O 1
ATOM 1921 N N . THR A 1 247 ? 10.055 -12.227 -20.797 1 98.69 247 THR A N 1
ATOM 1922 C CA . THR A 1 247 ? 10.844 -13.055 -21.703 1 98.69 247 THR A CA 1
ATOM 1923 C C . THR A 1 247 ? 12.289 -13.164 -21.219 1 98.69 247 THR A C 1
ATOM 1925 O O . THR A 1 247 ? 13.047 -14.008 -21.703 1 98.69 247 THR A O 1
ATOM 1928 N N . LYS A 1 248 ? 12.656 -12.422 -20.25 1 98.31 248 LYS A N 1
ATOM 1929 C CA . LYS A 1 248 ? 14.008 -12.492 -19.703 1 98.31 248 LYS A CA 1
ATOM 1930 C C . LYS A 1 248 ? 13.977 -12.828 -18.219 1 98.31 248 LYS A C 1
ATOM 1932 O O . LYS A 1 248 ? 14.734 -12.25 -17.422 1 98.31 248 LYS A O 1
ATOM 1937 N N . ASP A 1 249 ? 13.055 -13.602 -17.859 1 98.5 249 ASP A N 1
ATOM 1938 C CA . ASP A 1 249 ? 12.953 -14.055 -16.484 1 98.5 249 ASP A CA 1
ATOM 1939 C C . ASP A 1 249 ? 14.094 -15.008 -16.125 1 98.5 249 ASP A C 1
ATOM 1941 O O . ASP A 1 249 ? 14.086 -16.172 -16.531 1 98.5 249 ASP A O 1
ATOM 1945 N N . ARG A 1 250 ? 15.086 -14.586 -15.406 1 97.44 250 ARG A N 1
ATOM 1946 C CA . ARG A 1 250 ? 16.281 -15.359 -15.078 1 97.44 250 ARG A CA 1
ATOM 1947 C C . ARG A 1 250 ? 16.016 -16.359 -13.961 1 97.44 250 ARG A C 1
ATOM 1949 O O . ARG A 1 250 ? 16.812 -17.266 -13.727 1 97.44 250 ARG A O 1
ATOM 1956 N N . THR A 1 251 ? 14.812 -16.172 -13.273 1 98 251 THR A N 1
ATOM 1957 C CA . THR A 1 251 ? 14.516 -16.984 -12.102 1 98 251 THR A CA 1
ATOM 1958 C C . THR A 1 251 ? 13.633 -18.172 -12.484 1 98 251 THR A C 1
ATOM 1960 O O . THR A 1 251 ? 13.961 -19.328 -12.18 1 98 251 THR A O 1
ATOM 1963 N N . VAL A 1 252 ? 12.547 -17.875 -13.117 1 98.44 252 VAL A N 1
ATOM 1964 C CA . VAL A 1 252 ? 11.641 -18.906 -13.648 1 98.44 252 VAL A CA 1
ATOM 1965 C C . VAL A 1 252 ? 11.664 -18.859 -15.172 1 98.44 252 VAL A C 1
ATOM 1967 O O . VAL A 1 252 ? 11.242 -17.875 -15.781 1 98.44 252 VAL A O 1
ATOM 1970 N N . ASN A 1 253 ? 12.102 -19.922 -15.727 1 97.88 253 ASN A N 1
ATOM 1971 C CA . ASN A 1 253 ? 12.203 -19.969 -17.188 1 97.88 253 ASN A CA 1
ATOM 1972 C C . ASN A 1 253 ? 10.852 -19.734 -17.844 1 97.88 253 ASN A C 1
ATOM 1974 O O . ASN A 1 253 ? 9.883 -20.422 -17.547 1 97.88 253 ASN A O 1
ATOM 1978 N N . THR A 1 254 ? 10.828 -18.766 -18.781 1 98.5 254 THR A N 1
ATOM 1979 C CA . THR A 1 254 ? 9.609 -18.406 -19.5 1 98.5 254 THR A CA 1
ATOM 1980 C C . THR A 1 254 ? 9 -19.641 -20.172 1 98.5 254 THR A C 1
ATOM 1982 O O . THR A 1 254 ? 7.781 -19.734 -20.312 1 98.5 254 THR A O 1
ATOM 1985 N N . TYR A 1 255 ? 9.766 -20.594 -20.422 1 97 255 TYR A N 1
ATOM 1986 C CA . TYR A 1 255 ? 9.352 -21.828 -21.062 1 97 255 TYR A CA 1
ATOM 1987 C C . TYR A 1 255 ? 8.258 -22.516 -20.266 1 97 255 TYR A C 1
ATOM 1989 O O . TYR A 1 255 ? 7.367 -23.156 -20.828 1 97 255 TYR A O 1
ATOM 1997 N N . GLN A 1 256 ? 8.258 -22.375 -18.969 1 97.81 256 GLN A N 1
ATOM 1998 C CA . GLN A 1 256 ? 7.234 -23 -18.141 1 97.81 256 GLN A CA 1
ATOM 1999 C C . GLN A 1 256 ? 5.848 -22.469 -18.484 1 97.81 256 GLN A C 1
ATOM 2001 O O . GLN A 1 256 ? 4.914 -23.25 -18.688 1 97.81 256 GLN A O 1
ATOM 2006 N N . SER A 1 257 ? 5.707 -21.156 -18.609 1 98.75 257 SER A N 1
ATOM 2007 C CA . SER A 1 257 ? 4.426 -20.547 -18.938 1 98.75 257 SER A CA 1
ATOM 2008 C C . SER A 1 257 ? 3.988 -20.906 -20.344 1 98.75 257 SER A C 1
ATOM 2010 O O . SER A 1 257 ? 2.803 -21.141 -20.594 1 98.75 257 SER A O 1
ATOM 2012 N N . VAL A 1 258 ? 4.949 -20.984 -21.25 1 98.56 258 VAL A N 1
ATOM 2013 C CA . VAL A 1 258 ? 4.633 -21.312 -22.641 1 98.56 258 VAL A CA 1
ATOM 2014 C C . VAL A 1 258 ? 4.129 -22.75 -22.719 1 98.56 258 VAL A C 1
ATOM 2016 O O . VAL A 1 258 ? 3.107 -23.031 -23.359 1 98.56 258 VAL A O 1
ATOM 2019 N N . GLN A 1 259 ? 4.82 -23.672 -22.047 1 97.94 259 GLN A N 1
ATOM 2020 C CA . GLN A 1 259 ? 4.41 -25.062 -22.047 1 97.94 259 GLN A CA 1
ATOM 2021 C C . GLN A 1 259 ? 3.031 -25.234 -21.422 1 97.94 259 GLN A C 1
ATOM 2023 O O . GLN A 1 259 ? 2.209 -26.016 -21.906 1 97.94 259 GLN A O 1
ATOM 2028 N N . LEU A 1 260 ? 2.834 -24.547 -20.328 1 98.75 260 LEU A N 1
ATOM 2029 C CA . LEU A 1 260 ? 1.52 -24.609 -19.703 1 98.75 260 LEU A CA 1
ATOM 2030 C C . LEU A 1 260 ? 0.438 -24.094 -20.656 1 98.75 260 LEU A C 1
ATOM 2032 O O . LEU A 1 260 ? -0.619 -24.719 -20.781 1 98.75 260 LEU A O 1
ATOM 2036 N N . PHE A 1 261 ? 0.682 -22.953 -21.281 1 98.81 261 PHE A N 1
ATOM 2037 C CA . PHE A 1 261 ? -0.248 -22.359 -22.234 1 98.81 261 PHE A CA 1
ATOM 2038 C C . PHE A 1 261 ? -0.601 -23.359 -23.344 1 98.81 261 PHE A C 1
ATOM 2040 O O . PHE A 1 261 ? -1.778 -23.578 -23.625 1 98.81 261 PHE A O 1
ATOM 2047 N N . GLU A 1 262 ? 0.37 -23.969 -23.906 1 98.5 262 GLU A N 1
ATOM 2048 C CA . GLU A 1 262 ? 0.162 -24.906 -25 1 98.5 262 GLU A CA 1
ATOM 2049 C C . GLU A 1 262 ? -0.622 -26.125 -24.531 1 98.5 262 GLU A C 1
ATOM 2051 O O . GLU A 1 262 ? -1.527 -26.594 -25.234 1 98.5 262 GLU A O 1
ATOM 2056 N N . LYS A 1 263 ? -0.235 -26.641 -23.391 1 98.44 263 LYS A N 1
ATOM 2057 C CA . LYS A 1 263 ? -0.951 -27.781 -22.828 1 98.44 263 LYS A CA 1
ATOM 2058 C C . LYS A 1 263 ? -2.416 -27.438 -22.562 1 98.44 263 LYS A C 1
ATOM 2060 O O . LYS A 1 263 ? -3.307 -28.234 -22.891 1 98.44 263 LYS A O 1
ATOM 2065 N N . MET A 1 264 ? -2.664 -26.312 -21.953 1 98.75 264 MET A N 1
ATOM 2066 C CA . MET A 1 264 ? -4.027 -25.875 -21.656 1 98.75 264 MET A CA 1
ATOM 2067 C C . MET A 1 264 ? -4.832 -25.719 -22.953 1 98.75 264 MET A C 1
ATOM 2069 O O . MET A 1 264 ? -5.984 -26.156 -23.016 1 98.75 264 MET A O 1
ATOM 2073 N N . LYS A 1 265 ? -4.234 -25.156 -23.969 1 98.44 265 LYS A N 1
ATOM 2074 C CA . LYS A 1 265 ? -4.898 -25.016 -25.25 1 98.44 265 LYS A CA 1
ATOM 2075 C C . LYS A 1 265 ? -5.234 -26.375 -25.844 1 98.44 265 LYS A C 1
ATOM 2077 O O . LYS A 1 265 ? -6.348 -26.594 -26.344 1 98.44 265 LYS A O 1
ATOM 2082 N N . ALA A 1 266 ? -4.289 -27.234 -25.797 1 98.31 266 ALA A N 1
ATOM 2083 C CA . ALA A 1 266 ? -4.477 -28.578 -26.344 1 98.31 266 ALA A CA 1
ATOM 2084 C C . ALA A 1 266 ? -5.621 -29.297 -25.641 1 98.31 266 ALA A C 1
ATOM 2086 O O . ALA A 1 266 ? -6.309 -30.125 -26.25 1 98.31 266 ALA A O 1
ATOM 2087 N N . CYS A 1 267 ? -5.801 -29 -24.406 1 98.5 267 CYS A N 1
ATOM 2088 C CA . CYS A 1 267 ? -6.84 -29.641 -23.625 1 98.5 267 CYS A CA 1
ATOM 2089 C C . CYS A 1 267 ? -8.141 -28.859 -23.688 1 98.5 267 CYS A C 1
ATOM 2091 O O . CYS A 1 267 ? -9.078 -29.141 -22.938 1 98.5 267 CYS A O 1
ATOM 2093 N N . GLY A 1 268 ? -8.242 -27.781 -24.438 1 98.12 268 GLY A N 1
ATOM 2094 C CA . GLY A 1 268 ? -9.477 -27.047 -24.672 1 98.12 268 GLY A CA 1
ATOM 2095 C C . GLY A 1 268 ? -9.797 -26.047 -23.578 1 98.12 268 GLY A C 1
ATOM 2096 O O . GLY A 1 268 ? -10.945 -25.641 -23.422 1 98.12 268 GLY A O 1
ATOM 2097 N N . LYS A 1 269 ? -8.82 -25.734 -22.797 1 98.56 269 LYS A N 1
ATOM 2098 C CA . LYS A 1 269 ? -9.047 -24.75 -21.734 1 98.56 269 LYS A CA 1
ATOM 2099 C C . LYS A 1 269 ? -9.07 -23.328 -22.281 1 98.56 269 LYS A C 1
ATOM 2101 O O . LYS A 1 269 ? -8.492 -23.062 -23.328 1 98.56 269 LYS A O 1
ATOM 2106 N N . ASP A 1 270 ? -9.789 -22.375 -21.641 1 98.62 270 ASP A N 1
ATOM 2107 C CA . ASP A 1 270 ? -9.797 -20.953 -21.938 1 98.62 270 ASP A CA 1
ATOM 2108 C C . ASP A 1 270 ? -8.586 -20.25 -21.312 1 98.62 270 ASP A C 1
ATOM 2110 O O . ASP A 1 270 ? -8.586 -19.969 -20.109 1 98.62 270 ASP A O 1
ATOM 2114 N N . VAL A 1 271 ? -7.562 -20 -22.156 1 98.81 271 VAL A N 1
ATOM 2115 C CA . VAL A 1 271 ? -6.301 -19.5 -21.625 1 98.81 271 VAL A CA 1
ATOM 2116 C C . VAL A 1 271 ? -5.738 -18.438 -22.562 1 98.81 271 VAL A C 1
ATOM 2118 O O . VAL A 1 271 ? -5.883 -18.531 -23.781 1 98.81 271 VAL A O 1
ATOM 2121 N N . ARG A 1 272 ? -5.16 -17.391 -21.953 1 98.81 272 ARG A N 1
ATOM 2122 C CA . ARG A 1 272 ? -4.418 -16.328 -22.625 1 98.81 272 ARG A CA 1
ATOM 2123 C C . ARG A 1 272 ? -2.994 -16.234 -22.094 1 98.81 272 ARG A C 1
ATOM 2125 O O . ARG A 1 272 ? -2.76 -16.406 -20.891 1 98.81 272 ARG A O 1
ATOM 2132 N N . LEU A 1 273 ? -2.074 -15.961 -23 1 98.88 273 LEU A N 1
ATOM 2133 C CA . LEU A 1 273 ? -0.676 -15.766 -22.625 1 98.88 273 LEU A CA 1
ATOM 2134 C C . LEU A 1 273 ? -0.157 -14.43 -23.125 1 98.88 273 LEU A C 1
ATOM 2136 O O . LEU A 1 273 ? -0.225 -14.141 -24.328 1 98.88 273 LEU A O 1
ATOM 2140 N N . TYR A 1 274 ? 0.283 -13.625 -22.25 1 98.88 274 TYR A N 1
ATOM 2141 C CA . TYR A 1 274 ? 1.002 -12.391 -22.562 1 98.88 274 TYR A CA 1
ATOM 2142 C C . TYR A 1 274 ? 2.479 -12.516 -22.203 1 98.88 274 TYR A C 1
ATOM 2144 O O . TYR A 1 274 ? 2.82 -12.859 -21.062 1 98.88 274 TYR A O 1
ATOM 2152 N N . LEU A 1 275 ? 3.309 -12.266 -23.141 1 98.81 275 LEU A N 1
ATOM 2153 C CA . LEU A 1 275 ? 4.75 -12.234 -22.922 1 98.81 275 LEU A CA 1
ATOM 2154 C C . LEU A 1 275 ? 5.266 -10.805 -22.891 1 98.81 275 LEU A C 1
ATOM 2156 O O . LEU A 1 275 ? 5.051 -10.039 -23.844 1 98.81 275 LEU A O 1
ATOM 2160 N N . LEU A 1 276 ? 5.84 -10.391 -21.797 1 98.81 276 LEU A N 1
ATOM 2161 C CA . LEU A 1 276 ? 6.422 -9.062 -21.656 1 98.81 276 LEU A CA 1
ATOM 2162 C C . LEU A 1 276 ? 7.879 -9.055 -22.094 1 98.81 276 LEU A C 1
ATOM 2164 O O . LEU A 1 276 ? 8.758 -9.5 -21.359 1 98.81 276 LEU A O 1
ATOM 2168 N N . GLU A 1 277 ? 8.117 -8.508 -23.25 1 98.25 277 GLU A N 1
ATOM 2169 C CA . GLU A 1 277 ? 9.438 -8.523 -23.859 1 98.25 277 GLU A CA 1
ATOM 2170 C C . GLU A 1 277 ? 10.469 -7.805 -23 1 98.25 277 GLU A C 1
ATOM 2172 O O . GLU A 1 277 ? 10.305 -6.625 -22.672 1 98.25 277 GLU A O 1
ATOM 2177 N N . GLY A 1 278 ? 11.422 -8.523 -22.609 1 98 278 GLY A N 1
ATOM 2178 C CA . GLY A 1 278 ? 12.531 -7.938 -21.859 1 98 278 GLY A CA 1
ATOM 2179 C C . GLY A 1 278 ? 12.305 -7.949 -20.359 1 98 278 GLY A C 1
ATOM 2180 O O . GLY A 1 278 ? 13.242 -7.734 -19.578 1 98 278 GLY A O 1
ATOM 2181 N N . ALA A 1 279 ? 11.102 -8.125 -19.875 1 98.69 279 ALA A N 1
ATOM 2182 C CA . ALA A 1 279 ? 10.828 -8.117 -18.453 1 98.69 279 ALA A CA 1
ATOM 2183 C C . ALA A 1 279 ? 11.492 -9.312 -17.766 1 98.69 279 ALA A C 1
ATOM 2185 O O . ALA A 1 279 ? 11.539 -10.406 -18.312 1 98.69 279 ALA A O 1
ATOM 2186 N N . ASP A 1 280 ? 12.047 -9.117 -16.641 1 98.31 280 ASP A N 1
ATOM 2187 C CA . ASP A 1 280 ? 12.711 -10.125 -15.828 1 98.31 280 ASP A CA 1
ATOM 2188 C C . ASP A 1 280 ? 11.711 -10.828 -14.906 1 98.31 280 ASP A C 1
ATOM 2190 O O . ASP A 1 280 ? 10.555 -11.031 -15.273 1 98.31 280 ASP A O 1
ATOM 2194 N N . HIS A 1 281 ? 12.141 -11.422 -13.766 1 98.25 281 HIS A N 1
ATOM 2195 C CA . HIS A 1 281 ? 11.281 -12.117 -12.82 1 98.25 281 HIS A CA 1
ATOM 2196 C C . HIS A 1 281 ? 10.492 -11.141 -11.961 1 98.25 281 HIS A C 1
ATOM 2198 O O . HIS A 1 281 ? 10.859 -10.883 -10.805 1 98.25 281 HIS A O 1
ATOM 2204 N N . GLY A 1 282 ? 9.414 -10.562 -12.539 1 97.69 282 GLY A N 1
ATOM 2205 C CA . GLY A 1 282 ? 8.578 -9.594 -11.852 1 97.69 282 GLY A CA 1
ATOM 2206 C C . GLY A 1 282 ? 9.055 -8.164 -12.016 1 97.69 282 GLY A C 1
ATOM 2207 O O . GLY A 1 282 ? 9.883 -7.883 -12.883 1 97.69 282 GLY A O 1
ATOM 2208 N N . GLY A 1 283 ? 8.469 -7.25 -11.273 1 97.12 283 GLY A N 1
ATOM 2209 C CA . GLY A 1 283 ? 8.828 -5.844 -11.352 1 97.12 283 GLY A CA 1
ATOM 2210 C C . GLY A 1 283 ? 7.684 -4.953 -11.797 1 97.12 283 GLY A C 1
ATOM 2211 O O . GLY A 1 283 ? 6.539 -5.402 -11.875 1 97.12 283 GLY A O 1
ATOM 2212 N N . ALA A 1 284 ? 8.039 -3.738 -12.078 1 98.38 284 ALA A N 1
ATOM 2213 C CA . ALA A 1 284 ? 7.059 -2.689 -12.359 1 98.38 284 ALA A CA 1
ATOM 2214 C C . ALA A 1 284 ? 6.344 -2.943 -13.68 1 98.38 284 ALA A C 1
ATOM 2216 O O . ALA A 1 284 ? 5.191 -2.543 -13.859 1 98.38 284 ALA A O 1
ATOM 2217 N N . GLU A 1 285 ? 7.008 -3.652 -14.586 1 98.69 285 GLU A N 1
ATOM 2218 C CA . GLU A 1 285 ? 6.488 -3.896 -15.93 1 98.69 285 GLU A CA 1
ATOM 2219 C C . GLU A 1 285 ? 5.172 -4.664 -15.883 1 98.69 285 GLU A C 1
ATOM 2221 O O . GLU A 1 285 ? 4.336 -4.535 -16.781 1 98.69 285 GLU A O 1
ATOM 2226 N N . PHE A 1 286 ? 4.906 -5.375 -14.859 1 98.75 286 PHE A N 1
ATOM 2227 C CA . PHE A 1 286 ? 3.74 -6.246 -14.758 1 98.75 286 PHE A CA 1
ATOM 2228 C C . PHE A 1 286 ? 2.551 -5.488 -14.18 1 98.75 286 PHE A C 1
ATOM 2230 O O . PHE A 1 286 ? 1.423 -5.984 -14.195 1 98.75 286 PHE A O 1
ATOM 2237 N N . TRP A 1 287 ? 2.801 -4.27 -13.68 1 98.38 287 TRP A N 1
ATOM 2238 C CA . TRP A 1 287 ? 1.747 -3.574 -12.945 1 98.38 287 TRP A CA 1
ATOM 2239 C C . TRP A 1 287 ? 1.577 -2.148 -13.453 1 98.38 287 TRP A C 1
ATOM 2241 O O . TRP A 1 287 ? 1.184 -1.255 -12.703 1 98.38 287 TRP A O 1
ATOM 2251 N N . THR A 1 288 ? 1.968 -1.913 -14.695 1 98.12 288 THR A N 1
ATOM 2252 C CA . THR A 1 288 ? 1.701 -0.631 -15.344 1 98.12 288 THR A CA 1
ATOM 2253 C C . THR A 1 288 ? 0.2 -0.405 -15.492 1 98.12 288 THR A C 1
ATOM 2255 O O . THR A 1 288 ? -0.595 -1.327 -15.297 1 98.12 288 THR A O 1
ATOM 2258 N N . GLU A 1 289 ? -0.159 0.812 -15.781 1 97.06 289 GLU A N 1
ATOM 2259 C CA . GLU A 1 289 ? -1.562 1.108 -16.062 1 97.06 289 GLU A CA 1
ATOM 2260 C C . GLU A 1 289 ? -2.113 0.202 -17.156 1 97.06 289 GLU A C 1
ATOM 2262 O O . GLU A 1 289 ? -3.236 -0.297 -17.047 1 97.06 289 GLU A O 1
ATOM 2267 N N . GLU A 1 290 ? -1.342 -0.035 -18.156 1 97.75 290 GLU A N 1
ATOM 2268 C CA . GLU A 1 290 ? -1.763 -0.894 -19.266 1 97.75 290 GLU A CA 1
ATOM 2269 C C . GLU A 1 290 ? -2.004 -2.324 -18.781 1 97.75 290 GLU A C 1
ATOM 2271 O O . GLU A 1 290 ? -2.992 -2.953 -19.172 1 97.75 290 GLU A O 1
ATOM 2276 N N . MET A 1 291 ? -1.128 -2.82 -18.031 1 98.5 291 MET A N 1
ATOM 2277 C CA . MET A 1 291 ? -1.262 -4.191 -17.547 1 98.5 291 MET A CA 1
ATOM 2278 C C . MET A 1 291 ? -2.457 -4.328 -16.609 1 98.5 291 MET A C 1
ATOM 2280 O O . MET A 1 291 ? -3.145 -5.348 -16.609 1 98.5 291 MET A O 1
ATOM 2284 N N . CYS A 1 292 ? -2.717 -3.305 -15.758 1 98.56 292 CYS A N 1
ATOM 2285 C CA . CYS A 1 292 ? -3.898 -3.316 -14.906 1 98.56 292 CYS A CA 1
ATOM 2286 C C . CYS A 1 292 ? -5.176 -3.283 -15.734 1 98.56 292 CYS A C 1
ATOM 2288 O O . CYS A 1 292 ? -6.164 -3.932 -15.391 1 98.56 292 CYS A O 1
ATOM 2290 N N . CYS A 1 293 ? -5.148 -2.549 -16.828 1 98.5 293 CYS A N 1
ATOM 2291 C CA . CYS A 1 293 ? -6.297 -2.516 -17.734 1 98.5 293 CYS A CA 1
ATOM 2292 C C . CYS A 1 293 ? -6.535 -3.885 -18.359 1 98.5 293 CYS A C 1
ATOM 2294 O O . CYS A 1 293 ? -7.68 -4.309 -18.516 1 98.5 293 CYS A O 1
ATOM 2296 N N . LEU A 1 294 ? -5.465 -4.523 -18.703 1 98.5 294 LEU A N 1
ATOM 2297 C CA . LEU A 1 294 ? -5.578 -5.863 -19.281 1 98.5 294 LEU A CA 1
ATOM 2298 C C . LEU A 1 294 ? -6.18 -6.832 -18.266 1 98.5 294 LEU A C 1
ATOM 2300 O O . LEU A 1 294 ? -7.047 -7.633 -18.609 1 98.5 294 LEU A O 1
ATOM 2304 N N . ALA A 1 295 ? -5.703 -6.789 -17.047 1 98.81 295 ALA A N 1
ATOM 2305 C CA . ALA A 1 295 ? -6.258 -7.621 -15.977 1 98.81 295 ALA A CA 1
ATOM 2306 C C . ALA A 1 295 ? -7.738 -7.324 -15.766 1 98.81 295 ALA A C 1
ATOM 2308 O O . ALA A 1 295 ? -8.547 -8.242 -15.617 1 98.81 295 ALA A O 1
ATOM 2309 N N . HIS A 1 296 ? -8.07 -6.023 -15.75 1 98.81 296 HIS A N 1
ATOM 2310 C CA . HIS A 1 296 ? -9.453 -5.594 -15.609 1 98.81 296 HIS A CA 1
ATOM 2311 C C . HIS A 1 296 ? -10.336 -6.211 -16.688 1 98.81 296 HIS A C 1
ATOM 2313 O O . HIS A 1 296 ? -11.391 -6.777 -16.391 1 98.81 296 HIS A O 1
ATOM 2319 N N . ARG A 1 297 ? -9.906 -6.113 -17.922 1 98.69 297 ARG A N 1
ATOM 2320 C CA . ARG A 1 297 ? -10.695 -6.648 -19.031 1 98.69 297 ARG A CA 1
ATOM 2321 C C . ARG A 1 297 ? -10.844 -8.164 -18.922 1 98.69 297 ARG A C 1
ATOM 2323 O O . ARG A 1 297 ? -11.922 -8.703 -19.172 1 98.69 297 ARG A O 1
ATOM 2330 N N . PHE A 1 298 ? -9.781 -8.797 -18.578 1 98.88 298 PHE A N 1
ATOM 2331 C CA . PHE A 1 298 ? -9.828 -10.242 -18.438 1 98.88 298 PHE A CA 1
ATOM 2332 C C . PHE A 1 298 ? -10.797 -10.648 -17.328 1 98.88 298 PHE A C 1
ATOM 2334 O O . PHE A 1 298 ? -11.594 -11.562 -17.5 1 98.88 298 PHE A O 1
ATOM 2341 N N . ILE A 1 299 ? -10.711 -9.977 -16.156 1 98.88 299 ILE A N 1
ATOM 2342 C CA . ILE A 1 299 ? -11.578 -10.312 -15.039 1 98.88 299 ILE A CA 1
ATOM 2343 C C . ILE A 1 299 ? -13.031 -10.055 -15.422 1 98.88 299 ILE A C 1
ATOM 2345 O O . ILE A 1 299 ? -13.914 -10.867 -15.117 1 98.88 299 ILE A O 1
ATOM 2349 N N . GLN A 1 300 ? -13.289 -8.938 -16.094 1 98.69 300 GLN A N 1
ATOM 2350 C CA . GLN A 1 300 ? -14.641 -8.68 -16.562 1 98.69 300 GLN A CA 1
ATOM 2351 C C . GLN A 1 300 ? -15.141 -9.797 -17.469 1 98.69 300 GLN A C 1
ATOM 2353 O O . GLN A 1 300 ? -16.297 -10.219 -17.359 1 98.69 300 GLN A O 1
ATOM 2358 N N . TYR A 1 301 ? -14.289 -10.25 -18.312 1 98.69 301 TYR A N 1
ATOM 2359 C CA . TYR A 1 301 ? -14.617 -11.375 -19.188 1 98.69 301 TYR A CA 1
ATOM 2360 C C . TYR A 1 301 ? -14.984 -12.602 -18.359 1 98.69 301 TYR A C 1
ATOM 2362 O O . TYR A 1 301 ? -15.977 -13.281 -18.641 1 98.69 301 TYR A O 1
ATOM 2370 N N . CYS A 1 302 ? -14.172 -12.906 -17.344 1 98.62 302 CYS A N 1
ATOM 2371 C CA . CYS A 1 302 ? -14.398 -14.062 -16.469 1 98.62 302 CYS A CA 1
ATOM 2372 C C . CYS A 1 302 ? -15.75 -13.961 -15.773 1 98.62 302 CYS A C 1
ATOM 2374 O O . CYS A 1 302 ? -16.453 -14.961 -15.609 1 98.62 302 CYS A O 1
ATOM 2376 N N . LEU A 1 303 ? -16.109 -12.734 -15.352 1 97.69 303 LEU A N 1
ATOM 2377 C CA . LEU A 1 303 ? -17.297 -12.523 -14.531 1 97.69 303 LEU A CA 1
ATOM 2378 C C . LEU A 1 303 ? -18.562 -12.594 -15.383 1 97.69 303 LEU A C 1
ATOM 2380 O O . LEU A 1 303 ? -19.656 -12.82 -14.867 1 97.69 303 LEU A O 1
ATOM 2384 N N . GLU A 1 304 ? -18.469 -12.391 -16.656 1 93.94 304 GLU A N 1
ATOM 2385 C CA . GLU A 1 304 ? -19.609 -12.453 -17.562 1 93.94 304 GLU A CA 1
ATOM 2386 C C . GLU A 1 304 ? -19.891 -13.883 -18.016 1 93.94 304 GLU A C 1
ATOM 2388 O O . GLU A 1 304 ? -20.953 -14.172 -18.562 1 93.94 304 GLU A O 1
ATOM 2393 N N . LYS A 1 305 ? -19.062 -14.734 -17.844 1 86.38 305 LYS A N 1
ATOM 2394 C CA . LYS A 1 305 ? -19.234 -16.141 -18.203 1 86.38 305 LYS A CA 1
ATOM 2395 C C . LYS A 1 305 ? -20 -16.906 -17.125 1 86.38 305 LYS A C 1
ATOM 2397 O O . LYS A 1 305 ? -20.828 -17.75 -17.438 1 86.38 305 LYS A O 1
ATOM 2402 N N . MET B 1 1 ? 19.125 -25.359 -20.766 1 86.94 1 MET B N 1
ATOM 2403 C CA . MET B 1 1 ? 20.047 -24.25 -20.562 1 86.94 1 MET B CA 1
ATOM 2404 C C . MET B 1 1 ? 20.891 -24.453 -19.297 1 86.94 1 MET B C 1
ATOM 2406 O O . MET B 1 1 ? 20.531 -25.234 -18.422 1 86.94 1 MET B O 1
ATOM 2410 N N . GLU B 1 2 ? 21.984 -23.766 -19.219 1 88.75 2 GLU B N 1
ATOM 2411 C CA . GLU B 1 2 ? 22.859 -23.844 -18.047 1 88.75 2 GLU B CA 1
ATOM 2412 C C . GLU B 1 2 ? 22.219 -23.141 -16.844 1 88.75 2 GLU B C 1
ATOM 2414 O O . GLU B 1 2 ? 21.578 -22.109 -16.984 1 88.75 2 GLU B O 1
ATOM 2419 N N . ILE B 1 3 ? 22.422 -23.766 -15.727 1 92.06 3 ILE B N 1
ATOM 2420 C CA . ILE B 1 3 ? 21.984 -23.172 -14.469 1 92.06 3 ILE B CA 1
ATOM 2421 C C . ILE B 1 3 ? 23.156 -22.5 -13.773 1 92.06 3 ILE B C 1
ATOM 2423 O O . ILE B 1 3 ? 24.156 -23.156 -13.445 1 92.06 3 ILE B O 1
ATOM 2427 N N . LYS B 1 4 ? 23.078 -21.219 -13.609 1 93.56 4 LYS B N 1
ATOM 2428 C CA . LYS B 1 4 ? 24.156 -20.438 -12.992 1 93.56 4 LYS B CA 1
ATOM 2429 C C . LYS B 1 4 ? 23.672 -19.047 -12.594 1 93.56 4 LYS B C 1
ATOM 2431 O O . LYS B 1 4 ? 22.516 -18.703 -12.812 1 93.56 4 LYS B O 1
ATOM 2436 N N . SER B 1 5 ? 24.516 -18.312 -12.008 1 93.19 5 SER B N 1
ATOM 2437 C CA . SER B 1 5 ? 24.188 -16.938 -11.609 1 93.19 5 SER B CA 1
ATOM 2438 C C . SER B 1 5 ? 24.172 -16.016 -12.812 1 93.19 5 SER B C 1
ATOM 2440 O O . SER B 1 5 ? 25.094 -15.211 -13.008 1 93.19 5 SER B O 1
ATOM 2442 N N . TRP B 1 6 ? 23.094 -15.938 -13.516 1 95.38 6 TRP B N 1
ATOM 2443 C CA . TRP B 1 6 ? 22.938 -15.102 -14.695 1 95.38 6 TRP B CA 1
ATOM 2444 C C . TRP B 1 6 ? 22.75 -13.633 -14.312 1 95.38 6 TRP B C 1
ATOM 2446 O O . TRP B 1 6 ? 21.969 -13.312 -13.422 1 95.38 6 TRP B O 1
ATOM 2456 N N . THR B 1 7 ? 23.5 -12.75 -14.984 1 95.69 7 THR B N 1
ATOM 2457 C CA . THR B 1 7 ? 23.125 -11.344 -14.961 1 95.69 7 THR B CA 1
ATOM 2458 C C . THR B 1 7 ? 22.016 -11.07 -15.977 1 95.69 7 THR B C 1
ATOM 2460 O O . THR B 1 7 ? 21.797 -11.867 -16.891 1 95.69 7 THR B O 1
ATOM 2463 N N . TYR B 1 8 ? 21.312 -9.977 -15.766 1 96.19 8 TYR B N 1
ATOM 2464 C CA . TYR B 1 8 ? 20.266 -9.602 -16.703 1 96.19 8 TYR B CA 1
ATOM 2465 C C . TYR B 1 8 ? 20.812 -9.484 -18.109 1 96.19 8 TYR B C 1
ATOM 2467 O O . TYR B 1 8 ? 20.188 -9.953 -19.078 1 96.19 8 TYR B O 1
ATOM 2475 N N . GLU B 1 9 ? 21.969 -8.875 -18.312 1 95.44 9 GLU B N 1
ATOM 2476 C CA . GLU B 1 9 ? 22.578 -8.625 -19.609 1 95.44 9 GLU B CA 1
ATOM 2477 C C . GLU B 1 9 ? 22.953 -9.938 -20.297 1 95.44 9 GLU B C 1
ATOM 2479 O O . GLU B 1 9 ? 22.766 -10.086 -21.516 1 95.44 9 GLU B O 1
ATOM 2484 N N . GLU B 1 10 ? 23.406 -10.938 -19.562 1 96.12 10 GLU B N 1
ATOM 2485 C CA . GLU B 1 10 ? 23.953 -12.172 -20.109 1 96.12 10 GLU B CA 1
ATOM 2486 C C . GLU B 1 10 ? 22.859 -13.188 -20.422 1 96.12 10 GLU B C 1
ATOM 2488 O O . GLU B 1 10 ? 23.047 -14.102 -21.219 1 96.12 10 GLU B O 1
ATOM 2493 N N . TYR B 1 11 ? 21.781 -13.023 -19.719 1 96.56 11 TYR B N 1
ATOM 2494 C CA . TYR B 1 11 ? 20.703 -14 -19.891 1 96.56 11 TYR B CA 1
ATOM 2495 C C . TYR B 1 11 ? 20.109 -13.898 -21.297 1 96.56 11 TYR B C 1
ATOM 2497 O O . TYR B 1 11 ? 19.703 -12.812 -21.719 1 96.56 11 TYR B O 1
ATOM 2505 N N . PRO B 1 12 ? 20.016 -14.977 -22.016 1 94 12 PRO B N 1
ATOM 2506 C CA . PRO B 1 12 ? 19.609 -14.914 -23.422 1 94 12 PRO B CA 1
ATOM 2507 C C . PRO B 1 12 ? 18.125 -14.586 -23.594 1 94 12 PRO B C 1
ATOM 2509 O O . PRO B 1 12 ? 17.734 -13.992 -24.609 1 94 12 PRO B O 1
ATOM 2512 N N . GLY B 1 13 ? 17.266 -14.945 -22.656 1 93.31 13 GLY B N 1
ATOM 2513 C CA . GLY B 1 13 ? 15.828 -14.703 -22.766 1 93.31 13 GLY B CA 1
ATOM 2514 C C . GLY B 1 13 ? 15.117 -15.711 -23.641 1 93.31 13 GLY B C 1
ATOM 2515 O O . GLY B 1 13 ? 15.766 -16.531 -24.297 1 93.31 13 GLY B O 1
ATOM 2516 N N . TYR B 1 14 ? 13.883 -15.672 -23.578 1 95.75 14 TYR B N 1
ATOM 2517 C CA . TYR B 1 14 ? 13.031 -16.484 -24.453 1 95.75 14 TYR B CA 1
ATOM 2518 C C . TYR B 1 14 ? 12.742 -15.75 -25.75 1 95.75 14 TYR B C 1
ATOM 2520 O O . TYR B 1 14 ? 12.227 -14.633 -25.75 1 95.75 14 TYR B O 1
ATOM 2528 N N . THR B 1 15 ? 12.992 -16.328 -26.938 1 93.31 15 THR B N 1
ATOM 2529 C CA . THR B 1 15 ? 12.93 -15.602 -28.203 1 93.31 15 THR B CA 1
ATOM 2530 C C . THR B 1 15 ? 11.977 -16.281 -29.172 1 93.31 15 THR B C 1
ATOM 2532 O O . THR B 1 15 ? 11.68 -15.727 -30.234 1 93.31 15 THR B O 1
ATOM 2535 N N . GLU B 1 16 ? 11.484 -17.422 -28.812 1 94.31 16 GLU B N 1
ATOM 2536 C CA . GLU B 1 16 ? 10.656 -18.156 -29.766 1 94.31 16 GLU B CA 1
ATOM 2537 C C . GLU B 1 16 ? 9.273 -17.531 -29.891 1 94.31 16 GLU B C 1
ATOM 2539 O O . GLU B 1 16 ? 8.727 -17 -28.922 1 94.31 16 GLU B O 1
ATOM 2544 N N . GLN B 1 17 ? 8.75 -17.688 -31.047 1 94.88 17 GLN B N 1
ATOM 2545 C CA . GLN B 1 17 ? 7.371 -17.266 -31.266 1 94.88 17 GLN B CA 1
ATOM 2546 C C . GLN B 1 17 ? 6.387 -18.312 -30.75 1 94.88 17 GLN B C 1
ATOM 2548 O O . GLN B 1 17 ? 6.605 -19.516 -30.906 1 94.88 17 GLN B O 1
ATOM 2553 N N . VAL B 1 18 ? 5.414 -17.844 -30.078 1 97.5 18 VAL B N 1
ATOM 2554 C CA . VAL B 1 18 ? 4.383 -18.719 -29.516 1 97.5 18 VAL B CA 1
ATOM 2555 C C . VAL B 1 18 ? 3.031 -18.391 -30.141 1 97.5 18 VAL B C 1
ATOM 2557 O O . VAL B 1 18 ? 2.406 -17.391 -29.797 1 97.5 18 VAL B O 1
ATOM 2560 N N . PRO B 1 19 ? 2.549 -19.219 -31.078 1 97.12 19 PRO B N 1
ATOM 2561 C CA . PRO B 1 19 ? 1.25 -18.938 -31.703 1 97.12 19 PRO B CA 1
ATOM 2562 C C . PRO B 1 19 ? 0.146 -18.719 -30.672 1 97.12 19 PRO B C 1
ATOM 2564 O O . PRO B 1 19 ? -0.011 -19.516 -29.75 1 97.12 19 PRO B O 1
ATOM 2567 N N . GLY B 1 20 ? -0.562 -17.609 -30.766 1 97.62 20 GLY B N 1
ATOM 2568 C CA . GLY B 1 20 ? -1.687 -17.328 -29.891 1 97.62 20 GLY B CA 1
ATOM 2569 C C . GLY B 1 20 ? -1.312 -16.469 -28.703 1 97.62 20 GLY B C 1
ATOM 2570 O O . GLY B 1 20 ? -2.186 -15.898 -28.047 1 97.62 20 GLY B O 1
ATOM 2571 N N . ALA B 1 21 ? -0.023 -16.406 -28.422 1 98.12 21 ALA B N 1
ATOM 2572 C CA . ALA B 1 21 ? 0.434 -15.523 -27.344 1 98.12 21 ALA B CA 1
ATOM 2573 C C . ALA B 1 21 ? 0.512 -14.07 -27.812 1 98.12 21 ALA B C 1
ATOM 2575 O O . ALA B 1 21 ? 0.624 -13.812 -29.016 1 98.12 21 ALA B O 1
ATOM 2576 N N . VAL B 1 22 ? 0.347 -13.133 -26.938 1 98.25 22 VAL B N 1
ATOM 2577 C CA . VAL B 1 22 ? 0.467 -11.719 -27.266 1 98.25 22 VAL B CA 1
ATOM 2578 C C . VAL B 1 22 ? 1.734 -11.148 -26.625 1 98.25 22 VAL B C 1
ATOM 2580 O O . VAL B 1 22 ? 1.937 -11.273 -25.406 1 98.25 22 VAL B O 1
ATOM 2583 N N . MET B 1 23 ? 2.553 -10.531 -27.453 1 97.69 23 MET B N 1
ATOM 2584 C CA . MET B 1 23 ? 3.777 -9.898 -26.969 1 97.69 23 MET B CA 1
ATOM 2585 C C . MET B 1 23 ? 3.525 -8.445 -26.594 1 97.69 23 MET B C 1
ATOM 2587 O O . MET B 1 23 ? 2.854 -7.715 -27.328 1 97.69 23 MET B O 1
ATOM 2591 N N . ARG B 1 24 ? 3.99 -8.039 -25.453 1 97.44 24 ARG B N 1
ATOM 2592 C CA . ARG B 1 24 ? 3.951 -6.648 -25.016 1 97.44 24 ARG B CA 1
ATOM 2593 C C . ARG B 1 24 ? 5.359 -6.109 -24.781 1 97.44 24 ARG B C 1
ATOM 2595 O O . ARG B 1 24 ? 6.191 -6.785 -24.172 1 97.44 24 ARG B O 1
ATOM 2602 N N . LYS B 1 25 ? 5.578 -4.926 -25.219 1 96.62 25 LYS B N 1
ATOM 2603 C CA . LYS B 1 25 ? 6.898 -4.324 -25.047 1 96.62 25 LYS B CA 1
ATOM 2604 C C . LYS B 1 25 ? 7.035 -3.684 -23.656 1 96.62 25 LYS B C 1
ATOM 2606 O O . LYS B 1 25 ? 6.078 -3.094 -23.156 1 96.62 25 LYS B O 1
ATOM 2611 N N . THR B 1 26 ? 8.156 -3.842 -23.031 1 98.06 26 THR B N 1
ATOM 2612 C CA . THR B 1 26 ? 8.531 -3.121 -21.828 1 98.06 26 THR B CA 1
ATOM 2613 C C . THR B 1 26 ? 9.828 -2.35 -22.031 1 98.06 26 THR B C 1
ATOM 2615 O O . THR B 1 26 ? 10.57 -2.607 -22.984 1 98.06 26 THR B O 1
ATOM 2618 N N . THR B 1 27 ? 10.133 -1.375 -21.25 1 97.94 27 THR B N 1
ATOM 2619 C CA . THR B 1 27 ? 11.312 -0.535 -21.438 1 97.94 27 THR B CA 1
ATOM 2620 C C . THR B 1 27 ? 12.305 -0.751 -20.297 1 97.94 27 THR B C 1
ATOM 2622 O O . THR B 1 27 ? 13.508 -0.532 -20.469 1 97.94 27 THR B O 1
ATOM 2625 N N . GLY B 1 28 ? 11.797 -1.179 -19.203 1 98.12 28 GLY B N 1
ATOM 2626 C CA . GLY B 1 28 ? 12.609 -1.24 -18 1 98.12 28 GLY B CA 1
ATOM 2627 C C . GLY B 1 28 ? 12.609 0.057 -17.203 1 98.12 28 GLY B C 1
ATOM 2628 O O . GLY B 1 28 ? 13.156 0.121 -16.109 1 98.12 28 GLY B O 1
ATOM 2629 N N . ASP B 1 29 ? 11.945 1.089 -17.781 1 98.38 29 ASP B N 1
ATOM 2630 C CA . ASP B 1 29 ? 11.883 2.391 -17.125 1 98.38 29 ASP B CA 1
ATOM 2631 C C . ASP B 1 29 ? 10.539 2.584 -16.422 1 98.38 29 ASP B C 1
ATOM 2633 O O . ASP B 1 29 ? 10.281 3.643 -15.852 1 98.38 29 ASP B O 1
ATOM 2637 N N . GLU B 1 30 ? 9.625 1.51 -16.562 1 98.5 30 GLU B N 1
ATOM 2638 C CA . GLU B 1 30 ? 8.375 1.572 -15.82 1 98.5 30 GLU B CA 1
ATOM 2639 C C . GLU B 1 30 ? 8.633 1.74 -14.328 1 98.5 30 GLU B C 1
ATOM 2641 O O . GLU B 1 30 ? 9.539 1.112 -13.773 1 98.5 30 GLU B O 1
ATOM 2646 N N . VAL B 1 31 ? 7.867 2.617 -13.664 1 98.38 31 VAL B N 1
ATOM 2647 C CA . VAL B 1 31 ? 8.094 2.904 -12.25 1 98.38 31 VAL B CA 1
ATOM 2648 C C . VAL B 1 31 ? 7.168 2.047 -11.391 1 98.38 31 VAL B C 1
ATOM 2650 O O . VAL B 1 31 ? 5.957 2 -11.633 1 98.38 31 VAL B O 1
ATOM 2653 N N . GLY B 1 32 ? 7.793 1.281 -10.516 1 98.56 32 GLY B N 1
ATOM 2654 C CA . GLY B 1 32 ? 7.059 0.597 -9.461 1 98.56 32 GLY B CA 1
ATOM 2655 C C . GLY B 1 32 ? 7.312 1.18 -8.078 1 98.56 32 GLY B C 1
ATOM 2656 O O . GLY B 1 32 ? 8.148 2.076 -7.926 1 98.56 32 GLY B O 1
ATOM 2657 N N . VAL B 1 33 ? 6.496 0.747 -7.125 1 98.81 33 VAL B N 1
ATOM 2658 C CA . VAL B 1 33 ? 6.668 1.169 -5.738 1 98.81 33 VAL B CA 1
ATOM 2659 C C . VAL B 1 33 ? 6.699 -0.054 -4.828 1 98.81 33 VAL B C 1
ATOM 2661 O O . VAL B 1 33 ? 5.785 -0.883 -4.855 1 98.81 33 VAL B O 1
ATOM 2664 N N . ARG B 1 34 ? 7.766 -0.181 -4.082 1 98.44 34 ARG B N 1
ATOM 2665 C CA . ARG B 1 34 ? 7.863 -1.212 -3.055 1 98.44 34 ARG B CA 1
ATOM 2666 C C . ARG B 1 34 ? 7.484 -0.657 -1.686 1 98.44 34 ARG B C 1
ATOM 2668 O O . ARG B 1 34 ? 7.691 0.526 -1.409 1 98.44 34 ARG B O 1
ATOM 2675 N N . TYR B 1 35 ? 6.957 -1.523 -0.924 1 98.81 35 TYR B N 1
ATOM 2676 C CA . TYR B 1 35 ? 6.535 -1.15 0.421 1 98.81 35 TYR B CA 1
ATOM 2677 C C . TYR B 1 35 ? 7.43 -1.794 1.473 1 98.81 35 TYR B C 1
ATOM 2679 O O . TYR B 1 35 ? 7.48 -3.021 1.587 1 98.81 35 TYR B O 1
ATOM 2687 N N . LEU B 1 36 ? 8.203 -0.998 2.201 1 98.69 36 LEU B N 1
ATOM 2688 C CA . LEU B 1 36 ? 8.93 -1.428 3.393 1 98.69 36 LEU B CA 1
ATOM 2689 C C . LEU B 1 36 ? 8.102 -1.177 4.648 1 98.69 36 LEU B C 1
ATOM 2691 O O . LEU B 1 36 ? 7.934 -0.029 5.07 1 98.69 36 LEU B O 1
ATOM 2695 N N . HIS B 1 37 ? 7.723 -2.275 5.219 1 97.69 37 HIS B N 1
ATOM 2696 C CA . HIS B 1 37 ? 6.742 -2.211 6.293 1 97.69 37 HIS B CA 1
ATOM 2697 C C . HIS B 1 37 ? 7.422 -2.152 7.656 1 97.69 37 HIS B C 1
ATOM 2699 O O . HIS B 1 37 ? 8.391 -2.877 7.906 1 97.69 37 HIS B O 1
ATOM 2705 N N . ASP B 1 38 ? 7.023 -1.241 8.578 1 98.25 38 ASP B N 1
ATOM 2706 C CA . ASP B 1 38 ? 7.336 -1.194 10.008 1 98.25 38 ASP B CA 1
ATOM 2707 C C . ASP B 1 38 ? 8.844 -1.09 10.234 1 98.25 38 ASP B C 1
ATOM 2709 O O . ASP B 1 38 ? 9.414 -1.882 10.984 1 98.25 38 ASP B O 1
ATOM 2713 N N . VAL B 1 39 ? 9.422 -0.143 9.625 1 98.81 39 VAL B N 1
ATOM 2714 C CA . VAL B 1 39 ? 10.828 0.173 9.852 1 98.81 39 VAL B CA 1
ATOM 2715 C C . VAL B 1 39 ? 10.984 0.964 11.148 1 98.81 39 VAL B C 1
ATOM 2717 O O . VAL B 1 39 ? 10.5 2.096 11.25 1 98.81 39 VAL B O 1
ATOM 2720 N N . GLU B 1 40 ? 11.617 0.417 12.156 1 98.81 40 GLU B N 1
ATOM 2721 C CA . GLU B 1 40 ? 11.789 1.125 13.422 1 98.81 40 GLU B CA 1
ATOM 2722 C C . GLU B 1 40 ? 12.789 2.271 13.281 1 98.81 40 GLU B C 1
ATOM 2724 O O . GLU B 1 40 ? 13.945 2.055 12.922 1 98.81 40 GLU B O 1
ATOM 2729 N N . TYR B 1 41 ? 12.312 3.521 13.516 1 98.81 41 TYR B N 1
ATOM 2730 C CA . TYR B 1 41 ? 13.219 4.656 13.367 1 98.81 41 TYR B CA 1
ATOM 2731 C C . TYR B 1 41 ? 13.617 5.215 14.727 1 98.81 41 TYR B C 1
ATOM 2733 O O . TYR B 1 41 ? 14.586 5.973 14.836 1 98.81 41 TYR B O 1
ATOM 2741 N N . ALA B 1 42 ? 12.836 4.879 15.797 1 98.5 42 ALA B N 1
ATOM 2742 C CA . ALA B 1 42 ? 13.133 5.355 17.156 1 98.5 42 ALA B CA 1
ATOM 2743 C C . ALA B 1 42 ? 12.477 4.465 18.203 1 98.5 42 ALA B C 1
ATOM 2745 O O . ALA B 1 42 ? 11.562 3.703 17.891 1 98.5 42 ALA B O 1
ATOM 2746 N N . ARG B 1 43 ? 13.031 4.531 19.344 1 97.56 43 ARG B N 1
ATOM 2747 C CA . ARG B 1 43 ? 12.461 3.926 20.547 1 97.56 4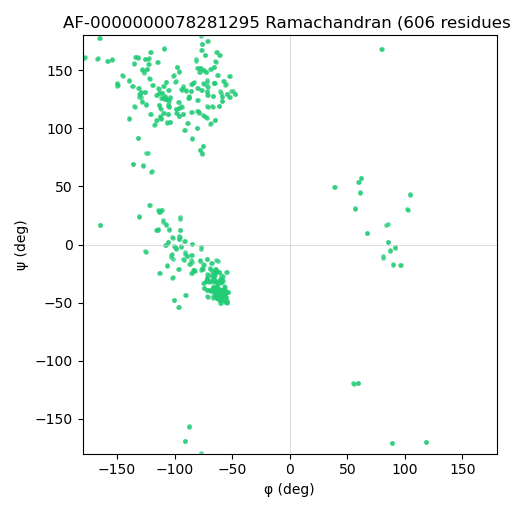3 ARG B CA 1
ATOM 2748 C C . ARG B 1 43 ? 12.523 4.887 21.719 1 97.56 43 ARG B C 1
ATOM 2750 O O . ARG B 1 43 ? 13.602 5.348 22.094 1 97.56 43 ARG B O 1
ATOM 2757 N N . ILE B 1 44 ? 11.453 5.23 22.219 1 96.5 44 ILE B N 1
ATOM 2758 C CA . ILE B 1 44 ? 11.367 6.105 23.391 1 96.5 44 ILE B CA 1
ATOM 2759 C C . ILE B 1 44 ? 10.82 5.324 24.578 1 96.5 44 ILE B C 1
ATOM 2761 O O . ILE B 1 44 ? 9.641 4.977 24.609 1 96.5 44 ILE B O 1
ATOM 2765 N N . GLY B 1 45 ? 11.68 5.062 25.562 1 94.5 45 GLY B N 1
ATOM 2766 C CA . GLY B 1 45 ? 11.328 4.074 26.562 1 94.5 45 GLY B CA 1
ATOM 2767 C C . GLY B 1 45 ? 11.07 2.699 25.984 1 94.5 45 GLY B C 1
ATOM 2768 O O . GLY B 1 45 ? 11.914 2.15 25.266 1 94.5 45 GLY B O 1
ATOM 2769 N N . ASP B 1 46 ? 9.906 2.195 26.156 1 94.88 46 ASP B N 1
ATOM 2770 C CA . ASP B 1 46 ? 9.562 0.876 25.641 1 94.88 46 ASP B CA 1
ATOM 2771 C C . ASP B 1 46 ? 8.625 0.987 24.438 1 94.88 46 ASP B C 1
ATOM 2773 O O . ASP B 1 46 ? 8.062 -0.014 23.984 1 94.88 46 ASP B O 1
ATOM 2777 N N . VAL B 1 47 ? 8.609 2.213 23.875 1 96.62 47 VAL B N 1
ATOM 2778 C CA . VAL B 1 47 ? 7.691 2.441 22.766 1 96.62 47 VAL B CA 1
ATOM 2779 C C . VAL B 1 47 ? 8.469 2.52 21.453 1 96.62 47 VAL B C 1
ATOM 2781 O O . VAL B 1 47 ? 9.133 3.521 21.172 1 96.62 47 VAL B O 1
ATOM 2784 N N . PRO B 1 48 ? 8.375 1.447 20.672 1 98.38 48 PRO B N 1
ATOM 2785 C CA . PRO B 1 48 ? 8.977 1.553 19.344 1 98.38 48 PRO B CA 1
ATOM 2786 C C . PRO B 1 48 ? 8.141 2.4 18.391 1 98.38 48 PRO B C 1
ATOM 2788 O O . PRO B 1 48 ? 6.91 2.344 18.422 1 98.38 48 PRO B O 1
ATOM 2791 N N . LEU B 1 49 ? 8.781 3.199 17.625 1 98.81 49 LEU B N 1
ATOM 2792 C CA . LEU B 1 49 ? 8.148 4.012 16.594 1 98.81 49 LEU B CA 1
ATOM 2793 C C . LEU B 1 49 ? 8.602 3.582 15.211 1 98.81 49 LEU B C 1
ATOM 2795 O O . LEU B 1 49 ? 9.789 3.34 14.992 1 98.81 49 LEU B O 1
ATOM 2799 N N . HIS B 1 50 ? 7.656 3.453 14.305 1 98.88 50 HIS B N 1
ATOM 2800 C CA . HIS B 1 50 ? 7.961 2.854 13.016 1 98.88 50 HIS B CA 1
ATOM 2801 C C . HIS B 1 50 ? 7.602 3.799 11.867 1 98.88 50 HIS B C 1
ATOM 2803 O O . HIS B 1 50 ? 6.801 4.719 12.047 1 98.88 50 HIS B O 1
ATOM 2809 N N . LEU B 1 51 ? 8.281 3.568 10.773 1 98.94 51 LEU B N 1
ATOM 2810 C CA . LEU B 1 51 ? 7.934 4.148 9.484 1 98.94 51 LEU B CA 1
ATOM 2811 C C . LEU B 1 51 ? 7.336 3.094 8.555 1 98.94 51 LEU B C 1
ATOM 2813 O O . LEU B 1 51 ? 7.734 1.928 8.594 1 98.94 51 LEU B O 1
ATOM 2817 N N . GLN B 1 52 ? 6.332 3.449 7.812 1 98.94 52 GLN B N 1
ATOM 2818 C CA . GLN B 1 52 ? 5.969 2.76 6.582 1 98.94 52 GLN B CA 1
ATOM 2819 C C . GLN B 1 52 ? 6.562 3.463 5.363 1 98.94 52 GLN B C 1
ATOM 2821 O O . GLN B 1 52 ? 6.242 4.621 5.094 1 98.94 52 GLN B O 1
ATOM 2826 N N . ILE B 1 53 ? 7.453 2.758 4.602 1 98.94 53 ILE B N 1
ATOM 2827 C CA . ILE B 1 53 ? 8.211 3.443 3.557 1 98.94 53 ILE B CA 1
ATOM 2828 C C . ILE B 1 53 ? 7.785 2.918 2.186 1 98.94 53 ILE B C 1
ATOM 2830 O O . ILE B 1 53 ? 7.809 1.709 1.942 1 98.94 53 ILE B O 1
ATOM 2834 N N . LEU B 1 54 ? 7.297 3.764 1.342 1 98.94 54 LEU B N 1
ATOM 2835 C CA . LEU B 1 54 ? 7.027 3.502 -0.068 1 98.94 54 LEU B CA 1
ATOM 2836 C C . LEU B 1 54 ? 8.203 3.936 -0.936 1 98.94 54 LEU B C 1
ATOM 2838 O O . LEU B 1 54 ? 8.562 5.117 -0.96 1 98.94 54 LEU B O 1
ATOM 2842 N N . LEU B 1 55 ? 8.797 3.031 -1.638 1 98.81 55 LEU B N 1
ATOM 2843 C CA . LEU B 1 55 ? 10.062 3.25 -2.326 1 98.81 55 LEU B CA 1
ATOM 2844 C C . LEU B 1 55 ? 9.914 3.012 -3.826 1 98.81 55 LEU B C 1
ATOM 2846 O O . LEU B 1 55 ? 9.703 1.877 -4.262 1 98.81 55 LEU B O 1
ATOM 2850 N N . PRO B 1 56 ? 10.031 4.074 -4.668 1 98.75 56 PRO B N 1
ATOM 2851 C CA . PRO B 1 56 ? 9.984 3.875 -6.117 1 98.75 56 PRO B CA 1
ATOM 2852 C C . PRO B 1 56 ? 11.211 3.139 -6.648 1 98.75 56 PRO B C 1
ATOM 2854 O O . PRO B 1 56 ? 12.281 3.188 -6.035 1 98.75 56 PRO B O 1
ATOM 2857 N N . PHE B 1 57 ? 11 2.438 -7.707 1 98.44 57 PHE B N 1
ATOM 2858 C CA . PHE B 1 57 ? 12.109 1.741 -8.352 1 98.44 57 PHE B CA 1
ATOM 2859 C C . PHE B 1 57 ? 11.828 1.522 -9.828 1 98.44 57 PHE B C 1
ATOM 2861 O O . PHE B 1 57 ? 10.672 1.584 -10.266 1 98.44 57 PHE B O 1
ATOM 2868 N N . THR B 1 58 ? 12.805 1.303 -10.648 1 98.44 58 THR B N 1
ATOM 2869 C CA . THR B 1 58 ? 12.773 0.825 -12.031 1 98.44 58 THR B CA 1
ATOM 2870 C C . THR B 1 58 ? 13.828 -0.254 -12.258 1 98.44 58 THR B C 1
ATOM 2872 O O . THR B 1 58 ? 14.789 -0.36 -11.492 1 98.44 58 THR B O 1
ATOM 2875 N N . ARG B 1 59 ? 13.586 -1.047 -13.227 1 97.62 59 ARG B N 1
ATOM 2876 C CA . ARG B 1 59 ? 14.578 -2.07 -13.531 1 97.62 59 ARG B CA 1
ATOM 2877 C C . ARG B 1 59 ? 15.891 -1.439 -13.984 1 97.62 59 ARG B C 1
ATOM 2879 O O . ARG B 1 59 ? 16.969 -1.87 -13.562 1 97.62 59 ARG B O 1
ATOM 2886 N N . ASN B 1 60 ? 15.859 -0.412 -14.727 1 97.69 60 ASN B N 1
ATOM 2887 C CA . ASN B 1 60 ? 17.047 0.136 -15.375 1 97.69 60 ASN B CA 1
ATOM 2888 C C . ASN B 1 60 ? 17.828 1.049 -14.43 1 97.69 60 ASN B C 1
ATOM 2890 O O . ASN B 1 60 ? 19.016 1.311 -14.648 1 97.69 60 ASN B O 1
ATOM 2894 N N . GLU B 1 61 ? 17.203 1.602 -13.375 1 97.44 61 GLU B N 1
ATOM 2895 C CA . GLU B 1 61 ? 17.859 2.482 -12.422 1 97.44 61 GLU B CA 1
ATOM 2896 C C . GLU B 1 61 ? 17.641 2.008 -10.992 1 97.44 61 GLU B C 1
ATOM 2898 O O . GLU B 1 61 ? 17.078 2.732 -10.172 1 97.44 61 GLU B O 1
ATOM 2903 N N . PRO B 1 62 ? 18.219 0.902 -10.664 1 95.19 62 PRO B N 1
ATOM 2904 C CA . PRO B 1 62 ? 17.969 0.305 -9.352 1 95.19 62 PRO B CA 1
ATOM 2905 C C . PRO B 1 62 ? 18.562 1.129 -8.203 1 95.19 62 PRO B C 1
ATOM 2907 O O . PRO B 1 62 ? 18.156 0.969 -7.051 1 95.19 62 PRO B O 1
ATOM 2910 N N . ASP B 1 63 ? 19.484 2.074 -8.484 1 97 63 ASP B N 1
ATOM 2911 C CA . ASP B 1 63 ? 20.156 2.836 -7.434 1 97 63 ASP B CA 1
ATOM 2912 C C . ASP B 1 63 ? 19.781 4.316 -7.504 1 97 63 ASP B C 1
ATOM 2914 O O . ASP B 1 63 ? 20.438 5.156 -6.883 1 97 63 ASP B O 1
ATOM 2918 N N . LYS B 1 64 ? 18.766 4.605 -8.273 1 98 64 LYS B N 1
ATOM 2919 C CA . LYS B 1 64 ? 18.344 6 -8.422 1 98 64 LYS B CA 1
ATOM 2920 C C . LYS B 1 64 ? 18 6.613 -7.07 1 98 64 LYS B C 1
ATOM 2922 O O . LYS B 1 64 ? 17.406 5.953 -6.215 1 98 64 LYS B O 1
ATOM 2927 N N . ILE B 1 65 ? 18.375 7.875 -6.855 1 98.5 65 ILE B N 1
ATOM 2928 C CA . ILE B 1 65 ? 18.125 8.633 -5.637 1 98.5 65 ILE B CA 1
ATOM 2929 C C . ILE B 1 65 ? 16.922 9.547 -5.844 1 98.5 65 ILE B C 1
ATOM 2931 O O . ILE B 1 65 ? 16.75 10.141 -6.91 1 98.5 65 ILE B O 1
ATOM 2935 N N . TYR B 1 66 ? 16.094 9.648 -4.82 1 98.81 66 TYR B N 1
ATOM 2936 C CA . TYR B 1 66 ? 14.828 10.352 -4.934 1 98.81 66 TYR B CA 1
ATOM 2937 C C . TYR B 1 66 ? 14.672 11.383 -3.816 1 98.81 66 TYR B C 1
ATOM 2939 O O . TYR B 1 66 ? 15.266 11.234 -2.744 1 98.81 66 TYR B O 1
ATOM 2947 N N . PRO B 1 67 ? 13.922 12.484 -4.094 1 98.88 67 PRO B N 1
ATOM 2948 C CA . PRO B 1 67 ? 13.422 13.25 -2.953 1 98.88 67 PRO B CA 1
ATOM 2949 C C . PRO B 1 67 ? 12.492 12.438 -2.055 1 98.88 67 PRO B C 1
ATOM 2951 O O . PRO B 1 67 ? 12.023 11.367 -2.455 1 98.88 67 PRO B O 1
ATOM 2954 N N . CYS B 1 68 ? 12.305 12.953 -0.858 1 98.94 68 CYS B N 1
ATOM 2955 C CA . CYS B 1 68 ? 11.547 12.211 0.142 1 98.94 68 CYS B CA 1
ATOM 2956 C C . CYS B 1 68 ? 10.492 13.102 0.792 1 98.94 68 CYS B C 1
ATOM 2958 O O . CYS B 1 68 ? 10.75 14.266 1.087 1 98.94 68 CYS B O 1
ATOM 2960 N N . MET B 1 69 ? 9.336 12.594 0.923 1 98.94 69 MET B N 1
ATOM 2961 C CA . MET B 1 69 ? 8.344 13.211 1.796 1 98.94 69 MET B CA 1
ATOM 2962 C C . MET B 1 69 ? 8.172 12.398 3.078 1 98.94 69 MET B C 1
ATOM 2964 O O . MET B 1 69 ? 7.855 11.211 3.031 1 98.94 69 MET B O 1
ATOM 2968 N N . VAL B 1 70 ? 8.414 12.992 4.16 1 99 70 VAL B N 1
ATOM 2969 C CA . VAL B 1 70 ? 8 12.445 5.449 1 99 70 VAL B CA 1
ATOM 2970 C C . VAL B 1 70 ? 6.562 12.867 5.75 1 99 70 VAL B C 1
ATOM 2972 O O . VAL B 1 70 ? 6.281 14.055 5.914 1 99 70 VAL B O 1
ATOM 2975 N N . PHE B 1 71 ? 5.688 11.898 5.793 1 99 71 PHE B N 1
ATOM 2976 C CA . PHE B 1 71 ? 4.254 12.164 5.824 1 99 71 PHE B CA 1
ATOM 2977 C C . PHE B 1 71 ? 3.656 11.734 7.16 1 99 71 PHE B C 1
ATOM 2979 O O . PHE B 1 71 ? 3.846 10.602 7.594 1 99 71 PHE B O 1
ATOM 2986 N N . VAL B 1 72 ? 2.891 12.594 7.793 1 98.94 72 VAL B N 1
ATOM 2987 C CA . VAL B 1 72 ? 2.209 12.281 9.047 1 98.94 72 VAL B CA 1
ATOM 2988 C C . VAL B 1 72 ? 0.721 12.07 8.781 1 98.94 72 VAL B C 1
ATOM 2990 O O . VAL B 1 72 ? -0 13.008 8.453 1 98.94 72 VAL B O 1
ATOM 2993 N N . GLN B 1 73 ? 0.299 10.859 8.953 1 98.62 73 GLN B N 1
ATOM 2994 C CA . GLN B 1 73 ? -1.106 10.508 8.781 1 98.62 73 GLN B CA 1
ATOM 2995 C C . GLN B 1 73 ? -1.956 11.055 9.922 1 98.62 73 GLN B C 1
ATOM 2997 O O . GLN B 1 73 ? -1.633 10.852 11.094 1 98.62 73 GLN B O 1
ATOM 3002 N N . GLY B 1 74 ? -3.051 11.695 9.562 1 98.62 74 GLY B N 1
ATOM 3003 C CA . GLY B 1 74 ? -3.963 12.227 10.555 1 98.62 74 GLY B CA 1
ATOM 3004 C C . GLY B 1 74 ? -4.637 11.148 11.383 1 98.62 74 GLY B C 1
ATOM 3005 O O . GLY B 1 74 ? -4.902 10.055 10.891 1 98.62 74 GLY B O 1
ATOM 3006 N N . SER B 1 75 ? -4.98 11.547 12.578 1 98.56 75 SER B N 1
ATOM 3007 C CA . SER B 1 75 ? -5.59 10.633 13.531 1 98.56 75 SER B CA 1
ATOM 3008 C C . SER B 1 75 ? -6.242 11.383 14.688 1 98.56 75 SER B C 1
ATOM 3010 O O . SER B 1 75 ? -6.445 10.828 15.766 1 98.56 75 SER B O 1
ATOM 3012 N N . ALA B 1 76 ? -6.473 12.664 14.539 1 98.31 76 ALA B N 1
ATOM 3013 C CA . ALA B 1 76 ? -6.914 13.523 15.625 1 98.31 76 ALA B CA 1
ATOM 3014 C C . ALA B 1 76 ? -5.938 13.477 16.797 1 98.31 76 ALA B C 1
ATOM 3016 O O . ALA B 1 76 ? -6.344 13.516 17.953 1 98.31 76 ALA B O 1
ATOM 3017 N N . TRP B 1 77 ? -4.699 13.273 16.516 1 98.56 77 TRP B N 1
ATOM 3018 C CA . TRP B 1 77 ? -3.584 13.164 17.453 1 98.56 77 TRP B CA 1
ATOM 3019 C C . TRP B 1 77 ? -3.711 11.906 18.297 1 98.56 77 TRP B C 1
ATOM 3021 O O . TRP B 1 77 ? -2.992 11.742 19.297 1 98.56 77 TRP B O 1
ATOM 3031 N N . MET B 1 78 ? -4.605 11.023 17.984 1 98.06 78 MET B N 1
ATOM 3032 C CA . MET B 1 78 ? -4.715 9.711 18.625 1 98.06 78 MET B CA 1
ATOM 3033 C C . MET B 1 78 ? -3.895 8.672 17.875 1 98.06 78 MET B C 1
ATOM 3035 O O . MET B 1 78 ? -3.002 9.016 17.094 1 98.06 78 MET B O 1
ATOM 3039 N N . GLU B 1 79 ? -4.117 7.426 18.25 1 98.19 79 GLU B N 1
ATOM 3040 C CA . GLU B 1 79 ? -3.357 6.383 17.578 1 98.19 79 GLU B CA 1
ATOM 3041 C C . GLU B 1 79 ? -3.629 6.395 16.062 1 98.19 79 GLU B C 1
ATOM 3043 O O . GLU B 1 79 ? -4.785 6.391 15.641 1 98.19 79 GLU B O 1
ATOM 3048 N N . GLN B 1 80 ? -2.576 6.379 15.25 1 98.56 80 GLN B N 1
ATOM 3049 C CA . GLN B 1 80 ? -2.666 6.477 13.797 1 98.56 80 GLN B CA 1
ATOM 3050 C C . GLN B 1 80 ? -2.906 5.105 13.172 1 98.56 80 GLN B C 1
ATOM 3052 O O . GLN B 1 80 ? -2.375 4.098 13.648 1 98.56 80 GLN B O 1
ATOM 3057 N N . ASP B 1 81 ? -3.75 5.051 12.234 1 98.44 81 ASP B N 1
ATOM 3058 C CA . ASP B 1 81 ? -3.668 3.982 11.25 1 98.44 81 ASP B CA 1
ATOM 3059 C C . ASP B 1 81 ? -2.684 4.336 10.133 1 98.44 81 ASP B C 1
ATOM 3061 O O . ASP B 1 81 ? -3.072 4.902 9.109 1 98.44 81 ASP B O 1
ATOM 3065 N N . VAL B 1 82 ? -1.414 3.947 10.297 1 98.44 82 VAL B N 1
ATOM 3066 C CA . VAL B 1 82 ? -0.325 4.43 9.453 1 98.44 82 VAL B CA 1
ATOM 3067 C C . VAL B 1 82 ? -0.358 3.707 8.109 1 98.44 82 VAL B C 1
ATOM 3069 O O . VAL B 1 82 ? 0.368 4.074 7.184 1 98.44 82 VAL B O 1
ATOM 3072 N N . TRP B 1 83 ? -1.283 2.764 7.938 1 98.44 83 TRP B N 1
ATOM 3073 C CA . TRP B 1 83 ? -1.312 1.946 6.73 1 98.44 83 TRP B CA 1
ATOM 3074 C C . TRP B 1 83 ? -2.4 2.426 5.773 1 98.44 83 TRP B C 1
ATOM 3076 O O . TRP B 1 83 ? -2.283 2.26 4.559 1 98.44 83 TRP B O 1
ATOM 3086 N N . ILE B 1 84 ? -3.418 2.984 6.266 1 98.31 84 ILE B N 1
ATOM 3087 C CA . ILE B 1 84 ? -4.719 3.107 5.613 1 98.31 84 ILE B CA 1
ATOM 3088 C C . ILE B 1 84 ? -4.57 3.889 4.312 1 98.31 84 ILE B C 1
ATOM 3090 O O . ILE B 1 84 ? -5.262 3.607 3.328 1 98.31 84 ILE B O 1
ATOM 3094 N N . GLN B 1 85 ? -3.658 4.832 4.227 1 98.31 85 GLN B N 1
ATOM 3095 C CA . GLN B 1 85 ? -3.574 5.695 3.053 1 98.31 85 GLN B CA 1
ATOM 3096 C C . GLN B 1 85 ? -2.379 5.324 2.18 1 98.31 85 GLN B C 1
ATOM 3098 O O . GLN B 1 85 ? -2.125 5.965 1.158 1 98.31 85 GLN B O 1
ATOM 3103 N N . CYS B 1 86 ? -1.62 4.293 2.527 1 98.75 86 CYS B N 1
ATOM 3104 C CA . CYS B 1 86 ? -0.402 3.941 1.806 1 98.75 86 CYS B CA 1
ATOM 3105 C C . CYS B 1 86 ? -0.688 3.732 0.324 1 98.75 86 CYS B C 1
ATOM 3107 O O . CYS B 1 86 ? 0.064 4.207 -0.53 1 98.75 86 CYS B O 1
ATOM 3109 N N . PRO B 1 87 ? -1.813 3.08 -0.023 1 98.75 87 PRO B N 1
ATOM 3110 C CA . PRO B 1 87 ? -2.092 2.92 -1.452 1 98.75 87 PRO B CA 1
ATOM 3111 C C . PRO B 1 87 ? -2.287 4.254 -2.168 1 98.75 87 PRO B C 1
ATOM 3113 O O . PRO B 1 87 ? -1.834 4.422 -3.303 1 98.75 87 PRO B O 1
ATOM 3116 N N . MET B 1 88 ? -2.916 5.176 -1.554 1 98.5 88 MET B N 1
ATOM 3117 C CA . MET B 1 88 ? -3.143 6.477 -2.178 1 98.5 88 MET B CA 1
ATOM 3118 C C . MET B 1 88 ? -1.847 7.277 -2.25 1 98.5 88 MET B C 1
ATOM 3120 O O . MET B 1 88 ? -1.549 7.891 -3.277 1 98.5 88 MET B O 1
ATOM 3124 N N . LEU B 1 89 ? -1.027 7.199 -1.189 1 98.81 89 LEU B N 1
ATOM 3125 C CA . LEU B 1 89 ? 0.262 7.883 -1.151 1 98.81 89 LEU B CA 1
ATOM 3126 C C . LEU B 1 89 ? 1.208 7.312 -2.203 1 98.81 89 LEU B C 1
ATOM 3128 O O . LEU B 1 89 ? 2.117 8.008 -2.668 1 98.81 89 LEU B O 1
ATOM 3132 N N . SER B 1 90 ? 0.979 6.086 -2.598 1 98.69 90 SER B N 1
ATOM 3133 C CA . SER B 1 90 ? 1.834 5.461 -3.6 1 98.69 90 SER B CA 1
ATOM 3134 C C . SER B 1 90 ? 1.725 6.176 -4.945 1 98.69 90 SER B C 1
ATOM 3136 O O . SER B 1 90 ? 2.625 6.078 -5.777 1 98.69 90 SER B O 1
ATOM 3138 N N . GLY B 1 91 ? 0.588 6.898 -5.195 1 98.25 91 GLY B N 1
ATOM 3139 C CA . GLY B 1 91 ? 0.482 7.711 -6.398 1 98.25 91 GLY B CA 1
ATOM 3140 C C . GLY B 1 91 ? 1.584 8.75 -6.516 1 98.25 91 GLY B C 1
ATOM 3141 O O . GLY B 1 91 ? 2.111 8.977 -7.605 1 98.25 91 GLY B O 1
ATOM 3142 N N . LEU B 1 92 ? 1.887 9.352 -5.379 1 98.69 92 LEU B N 1
ATOM 3143 C CA . LEU B 1 92 ? 2.98 10.312 -5.371 1 98.69 92 LEU B CA 1
ATOM 3144 C C . LEU B 1 92 ? 4.332 9.609 -5.441 1 98.69 92 LEU B C 1
ATOM 3146 O O . LEU B 1 92 ? 5.258 10.094 -6.09 1 98.69 92 LEU B O 1
ATOM 3150 N N . ALA B 1 93 ? 4.48 8.477 -4.781 1 98.88 93 ALA B N 1
ATOM 3151 C CA . ALA B 1 93 ? 5.715 7.699 -4.852 1 98.88 93 ALA B CA 1
ATOM 3152 C C . ALA B 1 93 ? 6.051 7.332 -6.297 1 98.88 93 ALA B C 1
ATOM 3154 O O . ALA B 1 93 ? 7.215 7.387 -6.703 1 98.88 93 ALA B O 1
ATOM 3155 N N . LYS B 1 94 ? 5.066 7.016 -7.062 1 98.12 94 LYS B N 1
ATOM 3156 C CA . LYS B 1 94 ? 5.242 6.625 -8.461 1 98.12 94 LYS B CA 1
ATOM 3157 C C . LYS B 1 94 ? 5.797 7.781 -9.289 1 98.12 94 LYS B C 1
ATOM 3159 O O . LYS B 1 94 ? 6.363 7.566 -10.359 1 98.12 94 LYS B O 1
ATOM 3164 N N . LYS B 1 95 ? 5.633 8.961 -8.797 1 98.25 95 LYS B N 1
ATOM 3165 C CA . LYS B 1 95 ? 6.172 10.133 -9.484 1 98.25 95 LYS B CA 1
ATOM 3166 C C . LYS B 1 95 ? 7.629 10.367 -9.109 1 98.25 95 LYS B C 1
ATOM 3168 O O . LYS B 1 95 ? 8.234 11.352 -9.547 1 98.25 95 LYS B O 1
ATOM 3173 N N . GLY B 1 96 ? 8.164 9.531 -8.281 1 98.38 96 GLY B N 1
ATOM 3174 C CA . GLY B 1 96 ? 9.586 9.617 -7.957 1 98.38 96 GLY B CA 1
ATOM 3175 C C . GLY B 1 96 ? 9.852 10.219 -6.594 1 98.38 96 GLY B C 1
ATOM 3176 O O . GLY B 1 96 ? 10.75 11.047 -6.438 1 98.38 96 GLY B O 1
ATOM 3177 N N . TYR B 1 97 ? 9.102 9.82 -5.648 1 98.88 97 TYR B N 1
ATOM 3178 C CA . TYR B 1 97 ? 9.312 10.266 -4.277 1 98.88 97 TYR B CA 1
ATOM 3179 C C . TYR B 1 97 ? 9.328 9.086 -3.312 1 98.88 97 TYR B C 1
ATOM 3181 O O . TYR B 1 97 ? 8.438 8.227 -3.361 1 98.88 97 TYR B O 1
ATOM 3189 N N 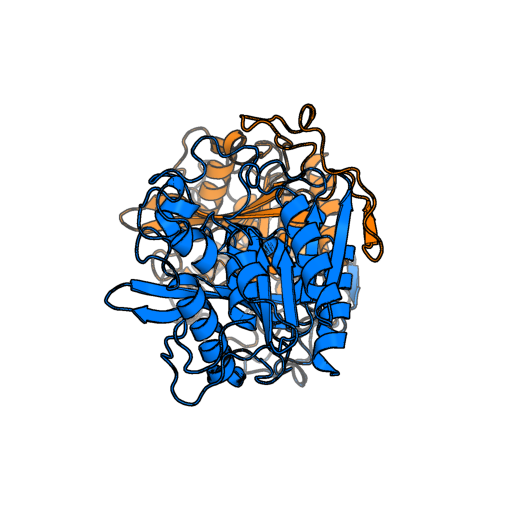. VAL B 1 98 ? 10.312 9.008 -2.498 1 98.94 98 VAL B N 1
ATOM 3190 C CA . VAL B 1 98 ? 10.195 8.133 -1.339 1 98.94 98 VAL B CA 1
ATOM 3191 C C . VAL B 1 98 ? 9.219 8.727 -0.332 1 98.94 98 VAL B C 1
ATOM 3193 O O . VAL B 1 98 ? 9.273 9.922 -0.035 1 98.94 98 VAL B O 1
ATOM 3196 N N . ILE B 1 99 ? 8.273 7.961 0.097 1 99 99 ILE B N 1
ATOM 3197 C CA . ILE B 1 99 ? 7.332 8.414 1.114 1 99 99 ILE B CA 1
ATOM 3198 C C . ILE B 1 99 ? 7.562 7.648 2.414 1 99 99 ILE B C 1
ATOM 3200 O O . ILE B 1 99 ? 7.586 6.418 2.418 1 99 99 ILE B O 1
ATOM 3204 N N . ALA B 1 100 ? 7.75 8.344 3.494 1 99 100 ALA B N 1
ATOM 3205 C CA . ALA B 1 100 ? 7.879 7.746 4.82 1 99 100 ALA B CA 1
ATOM 3206 C C . ALA B 1 100 ? 6.73 8.172 5.73 1 99 100 ALA B C 1
ATOM 3208 O O . ALA B 1 100 ? 6.688 9.32 6.188 1 99 100 ALA B O 1
ATOM 3209 N N . VAL B 1 101 ? 5.84 7.273 5.98 1 98.94 101 VAL B N 1
ATOM 3210 C CA . VAL B 1 101 ? 4.707 7.555 6.852 1 98.94 101 VAL B CA 1
ATOM 3211 C C . VAL B 1 101 ? 5.102 7.324 8.305 1 98.94 101 VAL B C 1
ATOM 3213 O O . VAL B 1 101 ? 5.543 6.23 8.672 1 98.94 101 VAL B O 1
ATOM 3216 N N . VAL B 1 102 ? 4.785 8.273 9.141 1 98.88 102 VAL B N 1
ATOM 3217 C CA . VAL B 1 102 ? 5.387 8.344 10.461 1 98.88 102 VAL B CA 1
ATOM 3218 C C . VAL B 1 102 ? 4.387 7.863 11.516 1 98.88 102 VAL B C 1
ATOM 3220 O O . VAL B 1 102 ? 3.258 8.352 11.57 1 98.88 102 VAL B O 1
ATOM 3223 N N . GLN B 1 103 ? 4.867 6.918 12.273 1 98.88 103 GLN B N 1
ATOM 3224 C CA . GLN B 1 103 ? 4.227 6.664 13.555 1 98.88 103 GLN B CA 1
ATOM 3225 C C . GLN B 1 103 ? 4.809 7.555 14.648 1 98.88 103 GLN B C 1
ATOM 3227 O O . GLN B 1 103 ? 6.031 7.699 14.758 1 98.88 103 GLN B O 1
ATOM 3232 N N . TYR B 1 104 ? 4 8.242 15.328 1 98.75 104 TYR B N 1
ATOM 3233 C CA . TYR B 1 104 ? 4.48 9.07 16.438 1 98.75 104 TYR B CA 1
ATOM 3234 C C . TYR B 1 104 ? 3.826 8.656 17.75 1 98.75 104 TYR B C 1
ATOM 3236 O O . TYR B 1 104 ? 2.9 7.84 17.766 1 98.75 104 TYR B O 1
ATOM 3244 N N . ARG B 1 105 ? 4.375 9.125 18.906 1 98.75 105 ARG B N 1
ATOM 3245 C CA . ARG B 1 105 ? 3.682 8.984 20.172 1 98.75 105 ARG B CA 1
ATOM 3246 C C . ARG B 1 105 ? 2.389 9.789 20.203 1 98.75 105 ARG B C 1
ATOM 3248 O O . ARG B 1 105 ? 2.42 11.023 20.203 1 98.75 105 ARG B O 1
ATOM 3255 N N . HIS B 1 106 ? 1.271 9.031 20.125 1 98.31 106 HIS B N 1
ATOM 3256 C CA . HIS B 1 106 ? -0.021 9.711 20.094 1 98.31 106 HIS B CA 1
ATOM 3257 C C . HIS B 1 106 ? -0.359 10.312 21.453 1 98.31 106 HIS B C 1
ATOM 3259 O O . HIS B 1 106 ? 0.356 10.086 22.438 1 98.31 106 HIS B O 1
ATOM 3265 N N . SER B 1 107 ? -1.444 11.031 21.5 1 98.44 107 SER B N 1
ATOM 3266 C CA . SER B 1 107 ? -1.785 11.859 22.656 1 98.44 107 SER B CA 1
ATOM 3267 C C . SER B 1 107 ? -2.02 11.008 23.906 1 98.44 107 SER B C 1
ATOM 3269 O O . SER B 1 107 ? -1.907 11.5 25.031 1 98.44 107 SER B O 1
ATOM 3271 N N . GLY B 1 108 ? -2.35 9.719 23.734 1 97.56 108 GLY B N 1
ATOM 3272 C CA . GLY B 1 108 ? -2.52 8.812 24.844 1 97.56 108 GLY B CA 1
ATOM 3273 C C . GLY B 1 108 ? -1.206 8.375 25.469 1 97.56 108 GLY B C 1
ATOM 3274 O O . GLY B 1 108 ? -1.182 7.863 26.594 1 97.56 108 GLY B O 1
ATOM 3275 N N . ILE B 1 109 ? -0.146 8.562 24.766 1 98 109 ILE B N 1
ATOM 3276 C CA . ILE B 1 109 ? 1.183 8.172 25.234 1 98 109 ILE B CA 1
ATOM 3277 C C . ILE B 1 109 ? 1.925 9.398 25.766 1 98 109 ILE B C 1
ATOM 3279 O O . ILE B 1 109 ? 2.508 9.367 26.844 1 98 109 ILE B O 1
ATOM 3283 N N . ALA B 1 110 ? 1.935 10.508 25.016 1 98.19 110 ALA B N 1
ATOM 3284 C CA . ALA B 1 110 ? 2.629 11.742 25.375 1 98.19 110 ALA B CA 1
ATOM 3285 C C . ALA B 1 110 ? 1.915 12.961 24.797 1 98.19 110 ALA B C 1
ATOM 3287 O O . ALA B 1 110 ? 1.473 12.945 23.656 1 98.19 110 ALA B O 1
ATOM 3288 N N . PRO B 1 111 ? 1.798 14.008 25.531 1 98.31 111 PRO B N 1
ATOM 3289 C CA . PRO B 1 111 ? 1.145 15.227 25.031 1 98.31 111 PRO B CA 1
ATOM 3290 C C . PRO B 1 111 ? 2.031 16.016 24.078 1 98.31 111 PRO B C 1
ATOM 3292 O O . PRO B 1 111 ? 3.18 15.641 23.828 1 98.31 111 PRO B O 1
ATOM 3295 N N . PHE B 1 112 ? 1.467 17.094 23.422 1 98.31 112 PHE B N 1
ATOM 3296 C CA . PHE B 1 112 ? 2.236 18.062 22.656 1 98.31 112 PHE B CA 1
ATOM 3297 C C . PHE B 1 112 ? 3.418 18.578 23.453 1 98.31 112 PHE B C 1
ATOM 3299 O O . PHE B 1 112 ? 3.297 18.828 24.656 1 98.31 112 PHE B O 1
ATOM 3306 N N . PRO B 1 113 ? 4.559 18.562 22.781 1 98.44 113 PRO B N 1
ATOM 3307 C CA . PRO B 1 113 ? 4.852 18.5 21.359 1 98.44 113 PRO B CA 1
ATOM 3308 C C . PRO B 1 113 ? 5.473 17.188 20.922 1 98.44 113 PRO B C 1
ATOM 3310 O O . PRO B 1 113 ? 6.281 17.141 20 1 98.44 113 PRO B O 1
ATOM 3313 N N . ALA B 1 114 ? 5.152 16.094 21.609 1 98.69 114 ALA B N 1
ATOM 3314 C CA . ALA B 1 114 ? 5.777 14.805 21.328 1 98.69 114 ALA B CA 1
ATOM 3315 C C . ALA B 1 114 ? 5.574 14.398 19.875 1 98.69 114 ALA B C 1
ATOM 3317 O O . ALA B 1 114 ? 6.469 13.82 19.25 1 98.69 114 ALA B O 1
ATOM 3318 N N . GLN B 1 115 ? 4.387 14.672 19.312 1 98.81 115 GLN B N 1
ATOM 3319 C CA . GLN B 1 115 ? 4.062 14.328 17.938 1 98.81 115 GLN B CA 1
ATOM 3320 C C . GLN B 1 115 ? 5.008 15.023 16.969 1 98.81 115 GLN B C 1
ATOM 3322 O O . GLN B 1 115 ? 5.496 14.398 16.016 1 98.81 115 GLN B O 1
ATOM 3327 N N . VAL B 1 116 ? 5.309 16.266 17.25 1 98.81 116 VAL B N 1
ATOM 3328 C CA . VAL B 1 116 ? 6.203 17.062 16.422 1 98.81 116 VAL B CA 1
ATOM 3329 C C . VAL B 1 116 ? 7.637 16.562 16.578 1 98.81 116 VAL B C 1
ATOM 3331 O O . VAL B 1 116 ? 8.359 16.422 15.586 1 98.81 116 VAL B O 1
ATOM 3334 N N . GLN B 1 117 ? 7.992 16.328 17.828 1 98.75 117 GLN B N 1
ATOM 3335 C CA . GLN B 1 117 ? 9.328 15.805 18.094 1 98.75 117 GLN B CA 1
ATOM 3336 C C . GLN B 1 117 ? 9.57 14.492 17.359 1 98.75 117 GLN B C 1
ATOM 3338 O O . GLN B 1 117 ? 10.617 14.312 16.719 1 98.75 117 GLN B O 1
ATOM 3343 N N . ASP B 1 118 ? 8.609 13.633 17.391 1 98.88 118 ASP B N 1
ATOM 3344 C CA . ASP B 1 118 ? 8.742 12.328 16.734 1 98.88 118 ASP B CA 1
ATOM 3345 C C . ASP B 1 118 ? 8.789 12.477 15.219 1 98.88 118 ASP B C 1
ATOM 3347 O O . ASP B 1 118 ? 9.586 11.805 14.547 1 98.88 118 ASP B O 1
ATOM 3351 N N . ALA B 1 119 ? 8 13.344 14.633 1 98.94 119 ALA B N 1
ATOM 3352 C CA . ALA B 1 119 ? 8.031 13.586 13.188 1 98.94 119 ALA B CA 1
ATOM 3353 C C . ALA B 1 119 ? 9.375 14.164 12.766 1 98.94 119 ALA B C 1
ATOM 3355 O O . ALA B 1 119 ? 9.93 13.766 11.734 1 98.94 119 ALA B O 1
ATOM 3356 N N . ARG B 1 120 ? 9.898 15.078 13.516 1 98.88 120 ARG B N 1
ATOM 3357 C CA . ARG B 1 120 ? 11.195 15.672 13.219 1 98.88 120 ARG B CA 1
ATOM 3358 C C . ARG B 1 120 ? 12.305 14.625 13.32 1 98.88 120 ARG B C 1
ATOM 3360 O O . ARG B 1 120 ? 13.242 14.633 12.523 1 98.88 120 ARG B O 1
ATOM 3367 N N . ASN B 1 121 ? 12.172 13.75 14.297 1 98.94 121 ASN B N 1
ATOM 3368 C CA . ASN B 1 121 ? 13.156 12.68 14.406 1 98.94 121 ASN B CA 1
ATOM 3369 C C . ASN B 1 121 ? 13.023 11.68 13.258 1 98.94 121 ASN B C 1
ATOM 3371 O O . ASN B 1 121 ? 14.016 11.109 12.812 1 98.94 121 ASN B O 1
ATOM 3375 N N . ALA B 1 122 ? 11.812 11.477 12.75 1 98.94 122 ALA B N 1
ATOM 3376 C CA . ALA B 1 122 ? 11.641 10.672 11.547 1 98.94 122 ALA B CA 1
ATOM 3377 C C . ALA B 1 122 ? 12.367 11.305 10.359 1 98.94 122 ALA B C 1
ATOM 3379 O O . ALA B 1 122 ? 12.992 10.602 9.555 1 98.94 122 ALA B O 1
ATOM 3380 N N . ILE B 1 123 ? 12.289 12.633 10.242 1 98.94 123 ILE B N 1
ATOM 3381 C CA . ILE B 1 123 ? 13.016 13.352 9.203 1 98.94 123 ILE B CA 1
ATOM 3382 C C . ILE B 1 123 ? 14.516 13.102 9.352 1 98.94 123 ILE B C 1
ATOM 3384 O O . ILE B 1 123 ? 15.195 12.766 8.375 1 98.94 123 ILE B O 1
ATOM 3388 N N . ARG B 1 124 ? 15 13.242 10.586 1 98.94 124 ARG B N 1
ATOM 3389 C CA . ARG B 1 124 ? 16.422 13.039 10.852 1 98.94 124 ARG B CA 1
ATOM 3390 C C . ARG B 1 124 ? 16.828 11.602 10.539 1 98.94 124 ARG B C 1
ATOM 3392 O O . ARG B 1 124 ? 17.922 11.367 10 1 98.94 124 ARG B O 1
ATOM 3399 N N . TYR B 1 125 ? 15.984 10.656 10.883 1 98.94 125 TYR B N 1
ATOM 3400 C CA . TYR B 1 125 ? 16.266 9.258 10.578 1 98.94 125 TYR B CA 1
ATOM 3401 C C . TYR B 1 125 ? 16.406 9.047 9.078 1 98.94 125 TYR B C 1
ATOM 3403 O O . TYR B 1 125 ? 17.391 8.445 8.617 1 98.94 125 TYR B O 1
ATOM 3411 N N . MET B 1 126 ? 15.453 9.531 8.289 1 98.94 126 MET B N 1
ATOM 3412 C CA . MET B 1 126 ? 15.5 9.359 6.84 1 98.94 126 MET B CA 1
ATOM 3413 C C . MET B 1 126 ? 16.734 10.039 6.254 1 98.94 126 MET B C 1
ATOM 3415 O O . MET B 1 126 ? 17.328 9.523 5.301 1 98.94 126 MET B O 1
ATOM 3419 N N . ARG B 1 127 ? 17.047 11.18 6.82 1 98.88 127 ARG B N 1
ATOM 3420 C CA . ARG B 1 127 ? 18.234 11.883 6.379 1 98.88 127 ARG B CA 1
ATOM 3421 C C . ARG B 1 127 ? 19.5 11.078 6.68 1 98.88 127 ARG B C 1
ATOM 3423 O O . ARG B 1 127 ? 20.375 10.938 5.82 1 98.88 127 ARG B O 1
ATOM 3430 N N . SER B 1 128 ? 19.594 10.484 7.844 1 98.69 128 SER B N 1
ATOM 3431 C CA . SER B 1 128 ? 20.75 9.727 8.297 1 98.69 128 SER B CA 1
ATOM 3432 C C . SER B 1 128 ? 20.875 8.406 7.547 1 98.69 128 SER B C 1
ATOM 3434 O O . SER B 1 128 ? 21.984 7.867 7.406 1 98.69 128 SER B O 1
ATOM 3436 N N . HIS B 1 129 ? 19.812 7.902 7.07 1 98.69 129 HIS B N 1
ATOM 3437 C CA . HIS B 1 129 ? 19.797 6.613 6.383 1 98.69 129 HIS B CA 1
ATOM 3438 C C . HIS B 1 129 ? 19.469 6.781 4.902 1 98.69 129 HIS B C 1
ATOM 3440 O O . HIS B 1 129 ? 18.922 5.875 4.277 1 98.69 129 HIS B O 1
ATOM 3446 N N . ALA B 1 130 ? 19.812 7.906 4.383 1 98.56 130 ALA B N 1
ATOM 3447 C CA . ALA B 1 130 ? 19.422 8.305 3.031 1 98.56 130 ALA B CA 1
ATOM 3448 C C . ALA B 1 130 ? 19.875 7.277 2.002 1 98.56 130 ALA B C 1
ATOM 3450 O O . ALA B 1 130 ? 19.109 6.875 1.129 1 98.56 130 ALA B O 1
ATOM 3451 N N . LEU B 1 131 ? 21.062 6.82 2.098 1 97.5 131 LEU B N 1
ATOM 3452 C CA . LEU B 1 131 ? 21.609 5.871 1.136 1 97.5 131 LEU B CA 1
ATOM 3453 C C . LEU B 1 131 ? 20.828 4.562 1.162 1 97.5 131 LEU B C 1
ATOM 3455 O O . LEU B 1 131 ? 20.531 3.99 0.111 1 97.5 131 LEU B O 1
ATOM 3459 N N . GLU B 1 132 ? 20.469 4.156 2.318 1 98.06 132 GLU B N 1
ATOM 3460 C CA . GLU B 1 132 ? 19.75 2.898 2.514 1 98.06 132 GLU B CA 1
ATOM 3461 C C . GLU B 1 132 ? 18.391 2.916 1.808 1 98.06 132 GLU B C 1
ATOM 3463 O O . GLU B 1 132 ? 17.953 1.891 1.288 1 98.06 132 GLU B O 1
ATOM 3468 N N . TYR B 1 133 ? 17.781 4.059 1.714 1 98.62 133 TYR B N 1
ATOM 3469 C CA . TYR B 1 133 ? 16.422 4.137 1.195 1 98.62 133 TYR B CA 1
ATOM 3470 C C . TYR B 1 133 ? 16.391 4.926 -0.108 1 98.62 133 TYR B C 1
ATOM 3472 O O . TYR B 1 133 ? 15.312 5.355 -0.547 1 98.62 133 TYR B O 1
ATOM 3480 N N . HIS B 1 134 ? 17.547 5.191 -0.693 1 98.5 134 HIS B N 1
ATOM 3481 C CA . HIS B 1 134 ? 17.656 5.891 -1.969 1 98.5 134 HIS B CA 1
ATOM 3482 C C . HIS B 1 134 ? 17.062 7.297 -1.876 1 98.5 134 HIS B C 1
ATOM 3484 O O . HIS B 1 134 ? 16.312 7.715 -2.754 1 98.5 134 HIS B O 1
ATOM 3490 N N . VAL B 1 135 ? 17.406 7.977 -0.821 1 98.88 135 VAL B N 1
ATOM 3491 C CA . VAL B 1 135 ? 16.891 9.312 -0.573 1 98.88 135 VAL B CA 1
ATOM 3492 C C . VAL B 1 135 ? 18 10.344 -0.742 1 98.88 135 VAL B C 1
ATOM 3494 O O . VAL B 1 135 ? 19.141 10.109 -0.322 1 98.88 135 VAL B O 1
ATOM 3497 N N . ASP B 1 136 ? 17.703 11.43 -1.4 1 98.81 136 ASP B N 1
ATOM 3498 C CA . ASP B 1 136 ? 18.547 12.617 -1.331 1 98.81 136 ASP B CA 1
ATOM 3499 C C . ASP B 1 136 ? 18.375 13.344 0.002 1 98.81 136 ASP B C 1
ATOM 3501 O O . ASP B 1 136 ? 17.312 13.906 0.275 1 98.81 136 ASP B O 1
ATOM 3505 N N . PRO B 1 137 ? 19.391 13.312 0.847 1 98.56 137 PRO B N 1
ATOM 3506 C CA . PRO B 1 137 ? 19.25 13.875 2.191 1 98.56 137 PRO B CA 1
ATOM 3507 C C . PRO B 1 137 ? 18.969 15.383 2.176 1 98.56 137 PRO B C 1
ATOM 3509 O O . PRO B 1 137 ? 18.578 15.953 3.193 1 98.56 137 PRO B O 1
ATOM 3512 N N . GLU B 1 138 ? 19.172 16.031 1.058 1 98.25 138 GLU B N 1
ATOM 3513 C CA . GLU B 1 138 ? 18.953 17.469 0.96 1 98.25 138 GLU B CA 1
ATOM 3514 C C . GLU B 1 138 ? 17.594 17.781 0.344 1 98.25 138 GLU B C 1
ATOM 3516 O O . GLU B 1 138 ? 17.203 18.938 0.215 1 98.25 138 GLU B O 1
ATOM 3521 N N . ALA B 1 139 ? 16.875 16.781 -0.066 1 98.81 139 ALA B N 1
ATOM 3522 C CA . ALA B 1 139 ? 15.586 16.953 -0.739 1 98.81 139 ALA B CA 1
ATOM 3523 C C . ALA B 1 139 ? 14.461 16.281 0.044 1 98.81 139 ALA B C 1
ATOM 3525 O O . ALA B 1 139 ? 13.789 15.383 -0.469 1 98.81 139 ALA B O 1
ATOM 3526 N N . ILE B 1 140 ? 14.234 16.781 1.253 1 98.88 140 ILE B N 1
ATOM 3527 C CA . ILE B 1 140 ? 13.195 16.219 2.111 1 98.88 140 ILE B CA 1
ATOM 3528 C C . ILE B 1 140 ? 12.117 17.266 2.363 1 98.88 140 ILE B C 1
ATOM 3530 O O . ILE B 1 140 ? 12.422 18.422 2.68 1 98.88 140 ILE B O 1
ATOM 3534 N N . VAL B 1 141 ? 10.906 16.938 2.145 1 98.94 141 VAL B N 1
ATOM 3535 C CA . VAL B 1 141 ? 9.758 17.766 2.475 1 98.94 141 VAL B CA 1
ATOM 3536 C C . VAL B 1 141 ? 8.914 17.094 3.555 1 98.94 141 VAL B C 1
ATOM 3538 O O . VAL B 1 141 ? 9.031 15.883 3.768 1 98.94 141 VAL B O 1
ATOM 3541 N N . ALA B 1 142 ? 8.141 17.859 4.289 1 98.94 142 ALA B N 1
ATOM 3542 C CA . ALA B 1 142 ? 7.191 17.344 5.273 1 98.94 142 ALA B CA 1
ATOM 3543 C C . ALA B 1 142 ? 5.758 17.453 4.762 1 98.94 142 ALA B C 1
ATOM 3545 O O . ALA B 1 142 ? 5.383 18.438 4.141 1 98.94 142 ALA B O 1
ATOM 3546 N N . GLY B 1 143 ? 5.004 16.422 4.891 1 98.94 143 GLY B N 1
ATOM 3547 C CA . GLY B 1 143 ? 3.588 16.406 4.562 1 98.94 143 GLY B CA 1
ATOM 3548 C C . GLY B 1 143 ? 2.73 15.797 5.66 1 98.94 143 GLY B C 1
ATOM 3549 O O . GLY B 1 143 ? 3.236 15.078 6.523 1 98.94 143 GLY B O 1
ATOM 3550 N N . GLY B 1 144 ? 1.484 16.062 5.668 1 98.88 144 GLY B N 1
ATOM 3551 C CA . GLY B 1 144 ? 0.536 15.453 6.59 1 98.88 144 GLY B CA 1
ATOM 3552 C C . GLY B 1 144 ? -0.894 15.906 6.352 1 98.88 144 GLY B C 1
ATOM 3553 O O . GLY B 1 144 ? -1.133 16.891 5.66 1 98.88 144 GLY B O 1
ATOM 3554 N N . ASP B 1 145 ? -1.844 15.156 6.848 1 98.94 145 ASP B N 1
ATOM 3555 C CA . ASP B 1 145 ? -3.254 15.492 6.676 1 98.94 145 ASP B CA 1
ATOM 3556 C C . ASP B 1 145 ? -3.965 15.594 8.023 1 98.94 145 ASP B C 1
ATOM 3558 O O . ASP B 1 145 ? -3.539 14.977 9 1 98.94 145 ASP B O 1
ATOM 3562 N N . SER B 1 146 ? -4.992 16.422 8.094 1 98.75 146 SER B N 1
ATOM 3563 C CA . SER B 1 146 ? -5.777 16.578 9.312 1 98.75 146 SER B CA 1
ATOM 3564 C C . SER B 1 146 ? -4.891 16.953 10.5 1 98.75 146 SER B C 1
ATOM 3566 O O . SER B 1 146 ? -4.168 17.953 10.453 1 98.75 146 SER B O 1
ATOM 3568 N N . SER B 1 147 ? -4.832 16.125 11.609 1 98.81 147 SER B N 1
ATOM 3569 C CA . SER B 1 147 ? -3.918 16.359 12.727 1 98.81 147 SER B CA 1
ATOM 3570 C C . SER B 1 147 ? -2.465 16.172 12.297 1 98.81 147 SER B C 1
ATOM 3572 O O . SER B 1 147 ? -1.562 16.781 12.875 1 98.81 147 SER B O 1
ATOM 3574 N N . GLY B 1 148 ? -2.203 15.406 11.219 1 98.88 148 GLY B N 1
ATOM 3575 C CA . GLY B 1 148 ? -0.868 15.281 10.664 1 98.88 148 GLY B CA 1
ATOM 3576 C C . GLY B 1 148 ? -0.404 16.531 9.93 1 98.88 148 GLY B C 1
ATOM 3577 O O . GLY B 1 148 ? 0.796 16.797 9.852 1 98.88 148 GLY B O 1
ATOM 3578 N N . GLY B 1 149 ? -1.404 17.234 9.328 1 98.94 149 GLY B N 1
ATOM 3579 C CA . GLY B 1 149 ? -1.078 18.531 8.766 1 98.94 149 GLY B CA 1
ATOM 3580 C C . GLY B 1 149 ? -0.577 19.531 9.805 1 98.94 149 GLY B C 1
ATOM 3581 O O . GLY B 1 149 ? 0.342 20.297 9.539 1 98.94 149 GLY B O 1
ATOM 3582 N N . HIS B 1 150 ? -1.211 19.484 10.992 1 98.88 150 HIS B N 1
ATOM 3583 C CA . HIS B 1 150 ? -0.723 20.234 12.141 1 98.88 150 HIS B CA 1
ATOM 3584 C C . HIS B 1 150 ? 0.736 19.906 12.438 1 98.88 150 HIS B C 1
ATOM 3586 O O . HIS B 1 150 ? 1.574 20.797 12.531 1 98.88 150 HIS B O 1
ATOM 3592 N N . THR B 1 151 ? 1.024 18.625 12.516 1 98.88 151 THR B N 1
ATOM 3593 C CA . THR B 1 151 ? 2.369 18.156 12.844 1 98.88 151 THR B CA 1
ATOM 3594 C C . THR B 1 151 ? 3.359 18.578 11.758 1 98.88 151 THR B C 1
ATOM 3596 O O . THR B 1 151 ? 4.457 19.047 12.055 1 98.88 151 THR B O 1
ATOM 3599 N N . SER B 1 152 ? 2.979 18.438 10.5 1 98.88 152 SER B N 1
ATOM 3600 C CA . SER B 1 152 ? 3.871 18.797 9.398 1 98.88 152 SER B CA 1
ATOM 3601 C C . SER B 1 152 ? 4.184 20.281 9.398 1 98.88 152 SER B C 1
ATOM 3603 O O . SER B 1 152 ? 5.312 20.688 9.117 1 98.88 152 SER B O 1
ATOM 3605 N N . MET B 1 153 ? 3.213 21.109 9.688 1 98.88 153 MET B N 1
ATOM 3606 C CA . MET B 1 153 ? 3.443 22.547 9.781 1 98.88 153 MET B CA 1
ATOM 3607 C C . MET B 1 153 ? 4.445 22.859 10.883 1 98.88 153 MET B C 1
ATOM 3609 O O . MET B 1 153 ? 5.367 23.656 10.68 1 98.88 153 MET B O 1
ATOM 3613 N N . PHE B 1 154 ? 4.281 22.219 12.008 1 98.75 154 PHE B N 1
ATOM 3614 C CA . PHE B 1 154 ? 5.191 22.469 13.117 1 98.75 154 PHE B CA 1
ATOM 3615 C C . PHE B 1 154 ? 6.598 22 12.789 1 98.75 154 PHE B C 1
ATOM 3617 O O . PHE B 1 154 ? 7.582 22.562 13.266 1 98.75 154 PHE B O 1
ATOM 3624 N N . CYS B 1 155 ? 6.695 20.953 11.93 1 98.25 155 CYS B N 1
ATOM 3625 C CA . CYS B 1 155 ? 8.023 20.547 11.484 1 98.25 155 CYS B CA 1
ATOM 3626 C C . CYS B 1 155 ? 8.734 21.672 10.766 1 98.25 155 CYS B C 1
ATOM 3628 O O . CYS B 1 155 ? 9.969 21.766 10.805 1 98.25 155 CYS B O 1
ATOM 3630 N N . GLY B 1 156 ? 8.016 22.5 10.117 1 96.19 156 GLY B N 1
ATOM 3631 C CA . GLY B 1 156 ? 8.586 23.641 9.422 1 96.19 156 GLY B CA 1
ATOM 3632 C C . GLY B 1 156 ? 8.812 24.844 10.336 1 96.19 156 GLY B C 1
ATOM 3633 O O . GLY B 1 156 ? 9.641 25.703 10.039 1 96.19 156 GLY B O 1
ATOM 3634 N N . ILE B 1 157 ? 8.133 24.922 11.438 1 96.44 157 ILE B N 1
ATOM 3635 C CA . ILE B 1 157 ? 8.156 26.062 12.344 1 96.44 157 ILE B CA 1
ATOM 3636 C C . ILE B 1 157 ? 9.25 25.859 13.391 1 96.44 157 ILE B C 1
ATOM 3638 O O . ILE B 1 157 ? 10.016 26.797 13.68 1 96.44 157 ILE B O 1
ATOM 3642 N N . VAL B 1 158 ? 9.344 24.672 13.922 1 96.81 158 VAL B N 1
ATOM 3643 C CA . VAL B 1 158 ? 10.258 24.359 15.023 1 96.81 158 VAL B CA 1
ATOM 3644 C C . VAL B 1 158 ? 11.695 24.359 14.516 1 96.81 158 VAL B C 1
ATOM 3646 O O . VAL B 1 158 ? 11.984 23.812 13.453 1 96.81 158 VAL B O 1
ATOM 3649 N N . ARG B 1 159 ? 12.57 24.969 15.273 1 95.5 159 ARG B N 1
ATOM 3650 C CA . ARG B 1 159 ? 13.984 25.047 14.914 1 95.5 159 ARG B CA 1
ATOM 3651 C C . ARG B 1 159 ? 14.781 23.969 15.641 1 95.5 159 ARG B C 1
ATOM 3653 O O . ARG B 1 159 ? 14.43 23.562 16.75 1 95.5 159 ARG B O 1
ATOM 3660 N N . ASP B 1 160 ? 15.844 23.641 14.953 1 96.62 160 ASP B N 1
ATOM 3661 C CA . ASP B 1 160 ? 16.766 22.703 15.602 1 96.62 160 ASP B CA 1
ATOM 3662 C C . ASP B 1 160 ? 17.281 23.266 16.922 1 96.62 160 ASP B C 1
ATOM 3664 O O . ASP B 1 160 ? 17.766 24.406 16.969 1 96.62 160 ASP B O 1
ATOM 3668 N N . GLY B 1 161 ? 17.062 22.516 17.969 1 95.5 161 GLY B N 1
ATOM 3669 C CA . GLY B 1 161 ? 17.547 22.922 19.266 1 95.5 161 GLY B CA 1
ATOM 3670 C C . GLY B 1 161 ? 16.594 23.859 20 1 95.5 161 GLY B C 1
ATOM 3671 O O . GLY B 1 161 ? 16.859 24.281 21.125 1 95.5 161 GLY B O 1
ATOM 3672 N N . GLY B 1 162 ? 15.469 24.125 19.391 1 94.88 162 GLY B N 1
ATOM 3673 C CA . GLY B 1 162 ? 14.492 24.984 20.031 1 94.88 162 GLY B CA 1
ATOM 3674 C C . GLY B 1 162 ? 13.703 24.297 21.125 1 94.88 162 GLY B C 1
ATOM 3675 O O . GLY B 1 162 ? 13.883 23.094 21.359 1 94.88 162 GLY B O 1
ATOM 3676 N N . GLU B 1 163 ? 12.812 25.031 21.719 1 93.69 163 GLU B N 1
ATOM 3677 C CA . GLU B 1 163 ? 12.094 24.578 22.922 1 93.69 163 GLU B CA 1
ATOM 3678 C C . GLU B 1 163 ? 11.188 23.391 22.609 1 93.69 163 GLU B C 1
ATOM 3680 O O . GLU B 1 163 ? 10.961 22.531 23.453 1 93.69 163 GLU B O 1
ATOM 3685 N N . LEU B 1 164 ? 10.68 23.328 21.391 1 97 164 LEU B N 1
ATOM 3686 C CA . LEU B 1 164 ? 9.719 22.281 21.047 1 97 164 LEU B CA 1
ATOM 3687 C C . LEU B 1 164 ? 10.422 21.109 20.375 1 97 164 LEU B C 1
ATOM 3689 O O . LEU B 1 164 ? 9.773 20.188 19.891 1 97 164 LEU B O 1
ATOM 3693 N N . ASP B 1 165 ? 11.734 21.141 20.344 1 97.44 165 ASP B N 1
ATOM 3694 C CA . ASP B 1 165 ? 12.531 20.109 19.672 1 97.44 165 ASP B CA 1
ATOM 3695 C C . ASP B 1 165 ? 13.094 19.109 20.672 1 97.44 165 ASP B C 1
ATOM 3697 O O . ASP B 1 165 ? 13.312 19.453 21.844 1 97.44 165 ASP B O 1
ATOM 3701 N N . ASP B 1 166 ? 13.203 17.906 20.312 1 96.88 166 ASP B N 1
ATOM 3702 C CA . ASP B 1 166 ? 13.93 16.828 20.984 1 96.88 166 ASP B CA 1
ATOM 3703 C C . ASP B 1 166 ? 14.664 15.945 19.969 1 96.88 166 ASP B C 1
ATOM 3705 O O . ASP B 1 166 ? 14.047 15.133 19.281 1 96.88 166 ASP B O 1
ATOM 3709 N N . ASN B 1 167 ? 15.984 16.062 19.953 1 97.12 167 ASN B N 1
ATOM 3710 C CA . ASN B 1 167 ? 16.797 15.477 18.891 1 97.12 167 ASN B CA 1
ATOM 3711 C C . ASN B 1 167 ? 17.406 14.141 19.312 1 97.12 167 ASN B C 1
ATOM 3713 O O . ASN B 1 167 ? 18.281 14.094 20.188 1 97.12 167 ASN B O 1
ATOM 3717 N N . LEU B 1 168 ? 17 13.125 18.703 1 97.69 168 LEU B N 1
ATOM 3718 C CA . LEU B 1 168 ? 17.531 11.797 18.953 1 97.69 168 LEU B CA 1
ATOM 3719 C C . LEU B 1 168 ? 18.703 11.492 18.031 1 97.69 168 LEU B C 1
ATOM 3721 O O . LEU B 1 168 ? 19.359 10.461 18.172 1 97.69 168 LEU B O 1
ATOM 3725 N N . PHE B 1 169 ? 19 12.359 17.062 1 97.56 169 PHE B N 1
ATOM 3726 C CA . PHE B 1 169 ? 20.047 12.211 16.078 1 97.56 169 PHE B CA 1
ATOM 3727 C C . PHE B 1 169 ? 20.984 13.414 16.094 1 97.56 169 PHE B C 1
ATOM 3729 O O . PHE B 1 169 ? 20.984 14.227 15.18 1 97.56 169 PHE B O 1
ATOM 3736 N N . PRO B 1 170 ? 21.906 13.477 17.062 1 95.25 170 PRO B N 1
ATOM 3737 C CA . PRO B 1 170 ? 22.766 14.648 17.203 1 95.25 170 PRO B CA 1
ATOM 3738 C C . PRO B 1 170 ? 23.516 14.984 15.922 1 95.25 170 PRO B C 1
ATOM 3740 O O . PRO B 1 170 ? 24.062 14.094 15.273 1 95.25 170 PRO B O 1
ATOM 3743 N N . GLY B 1 171 ? 23.422 16.219 15.531 1 96.69 171 GLY B N 1
ATOM 3744 C CA . GLY B 1 171 ? 24.141 16.703 14.367 1 96.69 171 GLY B CA 1
ATOM 3745 C C . GLY B 1 171 ? 23.344 16.594 13.078 1 96.69 171 GLY B C 1
ATOM 3746 O O . GLY B 1 171 ? 23.797 17.062 12.023 1 96.69 171 GLY B O 1
ATOM 3747 N N . VAL B 1 172 ? 22.156 16.047 13.195 1 98.38 172 VAL B N 1
ATOM 3748 C CA . VAL B 1 172 ? 21.344 15.891 11.992 1 98.38 172 VAL B CA 1
ATOM 3749 C C . VAL B 1 172 ? 20.188 16.875 12.031 1 98.38 172 VAL B C 1
ATOM 3751 O O . VAL B 1 172 ? 19.438 16.922 13.008 1 98.38 172 VAL B O 1
ATOM 3754 N N . SER B 1 173 ? 20.031 17.641 10.984 1 98.5 173 SER B N 1
ATOM 3755 C CA . SER B 1 173 ? 19 18.656 10.891 1 98.5 173 SER B CA 1
ATOM 3756 C C . SER B 1 173 ? 17.641 18.031 10.562 1 98.5 173 SER B C 1
ATOM 3758 O O . SER B 1 173 ? 17.578 17.047 9.828 1 98.5 173 SER B O 1
ATOM 3760 N N . ALA B 1 174 ? 16.547 18.625 11.047 1 98.62 174 ALA B N 1
ATOM 3761 C CA . ALA B 1 174 ? 15.195 18.234 10.664 1 98.62 174 ALA B CA 1
ATOM 3762 C C . ALA B 1 174 ? 14.578 19.25 9.703 1 98.62 174 ALA B C 1
ATOM 3764 O O . ALA B 1 174 ? 13.367 19.25 9.477 1 98.62 174 ALA B O 1
ATOM 3765 N N . LYS B 1 175 ? 15.438 20.141 9.195 1 97.94 175 LYS B N 1
ATOM 3766 C CA . LYS B 1 175 ? 14.938 21.141 8.258 1 97.94 175 LYS B CA 1
ATOM 3767 C C . LYS B 1 175 ? 14.383 20.484 7 1 97.94 175 LYS B C 1
ATOM 3769 O O . LYS B 1 175 ? 14.93 19.5 6.508 1 97.94 175 LYS B O 1
ATOM 3774 N N . VAL B 1 176 ? 13.328 21.094 6.43 1 98.62 176 VAL B N 1
ATOM 3775 C CA . VAL B 1 176 ? 12.695 20.562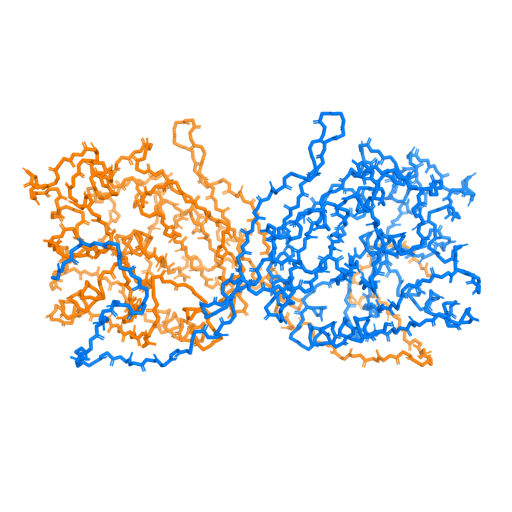 5.227 1 98.62 176 VAL B CA 1
ATOM 3776 C C . VAL B 1 176 ? 12.641 21.641 4.152 1 98.62 176 VAL B C 1
ATOM 3778 O O . VAL B 1 176 ? 12.688 22.844 4.461 1 98.62 176 VAL B O 1
ATOM 3781 N N . LYS B 1 177 ? 12.492 21.188 2.928 1 98.69 177 LYS B N 1
ATOM 3782 C CA . LYS B 1 177 ? 12.539 22.094 1.784 1 98.69 177 LYS B CA 1
ATOM 3783 C C . LYS B 1 177 ? 11.141 22.578 1.416 1 98.69 177 LYS B C 1
ATOM 3785 O O . LYS B 1 177 ? 10.992 23.547 0.67 1 98.69 177 LYS B O 1
ATOM 3790 N N . GLY B 1 178 ? 10.148 21.984 1.943 1 98.88 178 GLY B N 1
ATOM 3791 C CA . GLY B 1 178 ? 8.75 22.297 1.674 1 98.88 178 GLY B CA 1
ATOM 3792 C C . GLY B 1 178 ? 7.793 21.641 2.652 1 98.88 178 GLY B C 1
ATOM 3793 O O . GLY B 1 178 ? 8.164 20.703 3.359 1 98.88 178 GLY B O 1
ATOM 3794 N N . ILE B 1 179 ? 6.621 22.172 2.736 1 98.94 179 ILE B N 1
ATOM 3795 C CA . ILE B 1 179 ? 5.578 21.641 3.611 1 98.94 179 ILE B CA 1
ATOM 3796 C C . ILE B 1 179 ? 4.285 21.453 2.822 1 98.94 179 ILE B C 1
ATOM 3798 O O . ILE B 1 179 ? 3.852 22.375 2.115 1 98.94 179 ILE B O 1
ATOM 3802 N N . LEU B 1 180 ? 3.736 20.312 2.867 1 98.94 180 LEU B N 1
ATOM 3803 C CA . LEU B 1 180 ? 2.426 20.031 2.293 1 98.94 180 LEU B CA 1
ATOM 3804 C C . LEU B 1 180 ? 1.4 19.75 3.389 1 98.94 180 LEU B C 1
ATOM 3806 O O . LEU B 1 180 ? 1.456 18.719 4.051 1 98.94 180 LEU B O 1
ATOM 3810 N N . ASN B 1 181 ? 0.504 20.672 3.57 1 98.94 181 ASN B N 1
ATOM 3811 C CA . ASN B 1 181 ? -0.541 20.625 4.586 1 98.94 181 ASN B CA 1
ATOM 3812 C C . ASN B 1 181 ? -1.897 20.281 3.982 1 98.94 181 ASN B C 1
ATOM 3814 O O . ASN B 1 181 ? -2.533 21.125 3.348 1 98.94 181 ASN B O 1
ATOM 3818 N N . TYR B 1 182 ? -2.348 19.078 4.191 1 98.94 182 TYR B N 1
ATOM 3819 C CA . TYR B 1 182 ? -3.646 18.625 3.699 1 98.94 182 TYR B CA 1
ATOM 3820 C C . TYR B 1 182 ? -4.715 18.75 4.781 1 98.94 182 TYR B C 1
ATOM 3822 O O . TYR B 1 182 ? -4.703 18 5.758 1 98.94 182 TYR B O 1
ATOM 3830 N N . TYR B 1 183 ? -5.637 19.656 4.613 1 98.88 183 TYR B N 1
ATOM 3831 C CA . TYR B 1 183 ? -6.766 19.938 5.496 1 98.88 183 TYR B CA 1
ATOM 3832 C C . TYR B 1 183 ? -6.355 19.828 6.957 1 98.88 183 TYR B C 1
ATOM 3834 O O . TYR B 1 183 ? -7.031 19.172 7.754 1 98.88 183 TYR B O 1
ATOM 3842 N N . GLY B 1 184 ? -5.289 20.469 7.293 1 98.81 184 GLY B N 1
ATOM 3843 C CA . GLY B 1 184 ? -4.68 20.375 8.609 1 98.81 184 GLY B CA 1
ATOM 3844 C C . GLY B 1 184 ? -5.543 20.953 9.711 1 98.81 184 GLY B C 1
ATOM 3845 O O . GLY B 1 184 ? -6.203 21.969 9.516 1 98.81 184 GLY B O 1
ATOM 3846 N N . SER B 1 185 ? -5.59 20.281 10.852 1 98.38 185 SER B N 1
ATOM 3847 C CA . SER B 1 185 ? -6.137 20.828 12.094 1 98.38 185 SER B CA 1
ATOM 3848 C C . SER B 1 185 ? -5.152 21.781 12.766 1 98.38 185 SER B C 1
ATOM 3850 O O . SER B 1 185 ? -4.523 21.422 13.766 1 98.38 185 SER B O 1
ATOM 3852 N N . ILE B 1 186 ? -5.09 22.969 12.336 1 98 186 ILE B N 1
ATOM 3853 C CA . ILE B 1 186 ? -3.896 23.781 12.586 1 98 186 ILE B CA 1
ATOM 3854 C C . ILE B 1 186 ? -4.16 24.75 13.727 1 98 186 ILE B C 1
ATOM 3856 O O . ILE B 1 186 ? -3.229 25.375 14.25 1 98 186 ILE B O 1
ATOM 3860 N N . SER B 1 187 ? -5.453 24.938 14.18 1 97.75 187 SER B N 1
ATOM 3861 C CA . SER B 1 187 ? -5.754 25.953 15.172 1 97.75 187 SER B CA 1
ATOM 3862 C C . SER B 1 187 ? -6.699 25.422 16.25 1 97.75 187 SER B C 1
ATOM 3864 O O . SER B 1 187 ? -7.652 24.703 15.938 1 97.75 187 SER B O 1
ATOM 3866 N N . MET B 1 188 ? -6.379 25.75 17.406 1 96.06 188 MET B N 1
ATOM 3867 C CA . MET B 1 188 ? -7.25 25.469 18.547 1 96.06 188 MET B CA 1
ATOM 3868 C C . MET B 1 188 ? -7.844 26.766 19.094 1 96.06 188 MET B C 1
ATOM 3870 O O . MET B 1 188 ? -8.328 26.797 20.234 1 96.06 188 MET B O 1
ATOM 3874 N N . MET B 1 189 ? -7.824 27.766 18.281 1 94.75 189 MET B N 1
ATOM 3875 C CA . MET B 1 189 ? -8.219 29.078 18.766 1 94.75 189 MET B CA 1
ATOM 3876 C C . MET B 1 189 ? -9.68 29.359 18.453 1 94.75 189 MET B C 1
ATOM 3878 O O . MET B 1 189 ? -10.305 30.219 19.078 1 94.75 189 MET B O 1
ATOM 3882 N N . TYR B 1 190 ? -10.203 28.656 17.484 1 93.19 190 TYR B N 1
ATOM 3883 C CA . TYR B 1 190 ? -11.531 28.984 16.969 1 93.19 190 TYR B CA 1
ATOM 3884 C C . TYR B 1 190 ? -12.609 28.172 17.688 1 93.19 190 TYR B C 1
ATOM 3886 O O . TYR B 1 190 ? -12.484 26.953 17.812 1 93.19 190 TYR B O 1
ATOM 3894 N N . GLU B 1 191 ? -13.641 28.781 18.062 1 91 191 GLU B N 1
ATOM 3895 C CA . GLU B 1 191 ? -14.742 28.125 18.75 1 91 191 GLU B CA 1
ATOM 3896 C C . GLU B 1 191 ? -15.461 27.141 17.844 1 91 191 GLU B C 1
ATOM 3898 O O . GLU B 1 191 ? -15.953 26.094 18.297 1 91 191 GLU B O 1
ATOM 3903 N N . ASP B 1 192 ? -15.484 27.469 16.609 1 91.44 192 ASP B N 1
ATOM 3904 C CA . ASP B 1 192 ? -16.188 26.625 15.648 1 91.44 192 ASP B CA 1
ATOM 3905 C C . ASP B 1 192 ? -15.203 25.984 14.672 1 91.44 192 ASP B C 1
ATOM 3907 O O . ASP B 1 192 ? -15.547 25.75 13.508 1 91.44 192 ASP B O 1
ATOM 3911 N N . GLY B 1 193 ? -14.016 25.766 15.102 1 93.81 193 GLY B N 1
ATOM 3912 C CA . GLY B 1 193 ? -12.977 25.234 14.25 1 93.81 193 GLY B CA 1
ATOM 3913 C C . GLY B 1 193 ? -13.219 23.781 13.859 1 93.81 193 GLY B C 1
ATOM 3914 O O . GLY B 1 193 ? -12.695 23.312 12.852 1 93.81 193 GLY B O 1
ATOM 3915 N N . TYR B 1 194 ? -14.039 23.062 14.617 1 96 194 TYR B N 1
ATOM 3916 C CA . TYR B 1 194 ? -14.344 21.656 14.398 1 96 194 TYR B CA 1
ATOM 3917 C C . TYR B 1 194 ? -15.844 21.406 14.453 1 96 194 TYR B C 1
ATOM 3919 O O . TYR B 1 194 ? -16.375 20.984 15.484 1 96 194 TYR B O 1
ATOM 3927 N N . PRO B 1 195 ? -16.469 21.469 13.32 1 95.56 195 PRO B N 1
ATOM 3928 C CA . PRO B 1 195 ? -17.938 21.562 13.242 1 95.56 195 PRO B CA 1
ATOM 3929 C C . PRO B 1 195 ? -18.641 20.312 13.766 1 95.56 195 PRO B C 1
ATOM 3931 O O . PRO B 1 195 ? -19.781 20.391 14.227 1 95.56 195 PRO B O 1
ATOM 3934 N N . THR B 1 196 ? -17.969 19.156 13.695 1 94.88 196 THR B N 1
ATOM 3935 C CA . THR B 1 196 ? -18.656 17.938 14.094 1 94.88 196 THR B CA 1
ATOM 3936 C C . THR B 1 196 ? -18.125 17.422 15.422 1 94.88 196 THR B C 1
ATOM 3938 O O . THR B 1 196 ? -18.531 16.359 15.898 1 94.88 196 THR B O 1
ATOM 3941 N N . THR B 1 197 ? -17.156 18.094 16.016 1 95.06 197 THR B N 1
ATOM 3942 C CA . THR B 1 197 ? -16.594 17.688 17.297 1 95.06 197 THR B CA 1
ATOM 3943 C C . THR B 1 197 ? -17.359 18.359 18.438 1 95.06 197 THR B C 1
ATOM 3945 O O . THR B 1 197 ? -16.969 19.422 18.922 1 95.06 197 THR B O 1
ATOM 3948 N N . VAL B 1 198 ? -18.234 17.688 19.016 1 93.5 198 VAL B N 1
ATOM 3949 C CA . VAL B 1 198 ? -19.188 18.25 19.984 1 93.5 198 VAL B CA 1
ATOM 3950 C C . VAL B 1 198 ? -18.469 18.578 21.297 1 93.5 198 VAL B C 1
ATOM 3952 O O . VAL B 1 198 ? -18.812 19.531 21.984 1 93.5 198 VAL B O 1
ATOM 3955 N N . ASN B 1 199 ? -17.469 17.844 21.625 1 93.44 199 ASN B N 1
ATOM 3956 C CA . ASN B 1 199 ? -16.75 18.078 22.875 1 93.44 199 ASN B CA 1
ATOM 3957 C C . ASN B 1 199 ? -15.523 18.953 22.656 1 93.44 199 ASN B C 1
ATOM 3959 O O . ASN B 1 199 ? -14.602 18.938 23.484 1 93.44 199 ASN B O 1
ATOM 3963 N N . HIS B 1 200 ? -15.539 19.703 21.625 1 92.19 200 HIS B N 1
ATOM 3964 C CA . HIS B 1 200 ? -14.438 20.594 21.297 1 92.19 200 HIS B CA 1
ATOM 3965 C C . HIS B 1 200 ? -14 21.406 22.516 1 92.19 200 HIS B C 1
ATOM 3967 O O . HIS B 1 200 ? -14.844 21.891 23.266 1 92.19 200 HIS B O 1
ATOM 3973 N N . HIS B 1 201 ? -12.68 21.375 22.766 1 93.75 201 HIS B N 1
ATOM 3974 C CA . HIS B 1 201 ? -12 22.156 23.812 1 93.75 201 HIS B CA 1
ATOM 3975 C C . HIS B 1 201 ? -12.141 21.5 25.172 1 93.75 201 HIS B C 1
ATOM 3977 O O . HIS B 1 201 ? -11.445 21.875 26.125 1 93.75 201 HIS B O 1
ATOM 3983 N N . LEU B 1 202 ? -12.984 20.531 25.266 1 95.62 202 LEU B N 1
ATOM 3984 C CA . LEU B 1 202 ? -13.102 19.828 26.547 1 95.62 202 LEU B CA 1
ATOM 3985 C C . LEU B 1 202 ? -11.938 18.875 26.75 1 95.62 202 LEU B C 1
ATOM 3987 O O . LEU B 1 202 ? -11.133 18.656 25.828 1 95.62 202 LEU B O 1
ATOM 3991 N N . GLU B 1 203 ? -11.797 18.391 27.938 1 96.44 203 GLU B N 1
ATOM 3992 C CA . GLU B 1 203 ? -10.633 17.609 28.328 1 96.44 203 GLU B CA 1
ATOM 3993 C C . GLU B 1 203 ? -10.562 16.281 27.562 1 96.44 203 GLU B C 1
ATOM 3995 O O . GLU B 1 203 ? -9.477 15.75 27.328 1 96.44 203 GLU B O 1
ATOM 4000 N N . ASP B 1 204 ? -11.703 15.797 27.125 1 96.75 204 ASP B N 1
ATOM 4001 C CA . ASP B 1 204 ? -11.734 14.508 26.438 1 96.75 204 ASP B CA 1
ATOM 4002 C C . ASP B 1 204 ? -11.836 14.695 24.922 1 96.75 204 ASP B C 1
ATOM 4004 O O . ASP B 1 204 ? -12.016 13.727 24.188 1 96.75 204 ASP B O 1
ATOM 4008 N N . SER B 1 205 ? -11.758 15.984 24.469 1 97.12 205 SER B N 1
ATOM 4009 C CA . SER B 1 205 ? -11.68 16.25 23.047 1 97.12 205 SER B CA 1
ATOM 4010 C C . SER B 1 205 ? -10.297 15.898 22.484 1 97.12 205 SER B C 1
ATOM 4012 O O . SER B 1 205 ? -9.344 15.734 23.25 1 97.12 205 SER B O 1
ATOM 4014 N N . PRO B 1 206 ? -10.156 15.75 21.156 1 97.75 206 PRO B N 1
ATOM 4015 C CA . PRO B 1 206 ? -8.844 15.492 20.562 1 97.75 206 PRO B CA 1
ATOM 4016 C C . PRO B 1 206 ? -7.805 16.547 20.953 1 97.75 206 PRO B C 1
ATOM 4018 O O . PRO B 1 206 ? -6.684 16.203 21.344 1 97.75 206 PRO B O 1
ATOM 4021 N N . GLU B 1 207 ? -8.156 17.766 20.891 1 97.38 207 GLU B N 1
ATOM 4022 C CA . GLU B 1 207 ? -7.211 18.828 21.234 1 97.38 207 GLU B CA 1
ATOM 4023 C C . GLU B 1 207 ? -6.918 18.844 22.719 1 97.38 207 GLU B C 1
ATOM 4025 O O . GLU B 1 207 ? -5.789 19.125 23.141 1 97.38 207 GLU B O 1
ATOM 4030 N N . GLY B 1 208 ? -7.984 18.609 23.547 1 97.69 208 GLY B N 1
ATOM 4031 C CA . GLY B 1 208 ? -7.754 18.5 24.984 1 97.69 208 GLY B CA 1
ATOM 4032 C C . GLY B 1 208 ? -6.785 17.391 25.344 1 97.69 208 GLY B C 1
ATOM 4033 O O . GLY B 1 208 ? -5.895 17.578 26.172 1 97.69 208 GLY B O 1
ATOM 4034 N N . MET B 1 209 ? -6.988 16.25 24.688 1 98.31 209 MET B N 1
ATOM 4035 C CA . MET B 1 209 ? -6.094 15.117 24.906 1 98.31 209 MET B CA 1
ATOM 4036 C C . MET B 1 209 ? -4.676 15.453 24.438 1 98.31 209 MET B C 1
ATOM 4038 O O . MET B 1 209 ? -3.705 15.117 25.125 1 98.31 209 MET B O 1
ATOM 4042 N N . LEU B 1 210 ? -4.527 16.125 23.312 1 98.5 210 LEU B N 1
ATOM 4043 C CA . LEU B 1 210 ? -3.227 16.5 22.781 1 98.5 210 LEU B CA 1
ATOM 4044 C C . LEU B 1 210 ? -2.441 17.328 23.797 1 98.5 210 LEU B C 1
ATOM 4046 O O . LEU B 1 210 ? -1.225 17.172 23.922 1 98.5 210 LEU B O 1
ATOM 4050 N N . MET B 1 211 ? -3.17 18.172 24.547 1 98.31 211 MET B N 1
ATOM 4051 C CA . MET B 1 211 ? -2.508 19.109 25.453 1 98.31 211 MET B CA 1
ATOM 4052 C C . MET B 1 211 ? -2.422 18.547 26.859 1 98.31 211 MET B C 1
ATOM 4054 O O . MET B 1 211 ? -2.158 19.266 27.812 1 98.31 211 MET B O 1
ATOM 4058 N N . GLY B 1 212 ? -2.695 17.266 27.016 1 97.81 212 GLY B N 1
ATOM 4059 C CA . GLY B 1 212 ? -2.51 16.609 28.312 1 97.81 212 GLY B CA 1
ATOM 4060 C C . GLY B 1 212 ? -3.807 16.406 29.062 1 97.81 212 GLY B C 1
ATOM 4061 O O . GLY B 1 212 ? -3.84 16.5 30.281 1 97.81 212 GLY B O 1
ATOM 4062 N N . LYS B 1 213 ? -4.816 16.234 28.312 1 97.25 213 LYS B N 1
ATOM 4063 C CA . LYS B 1 213 ? -6.129 15.969 28.906 1 97.25 213 LYS B CA 1
ATOM 4064 C C . LYS B 1 213 ? -6.578 17.141 29.781 1 97.25 213 LYS B C 1
ATOM 4066 O O . LYS B 1 213 ? -6.902 16.953 30.953 1 97.25 213 LYS B O 1
ATOM 4071 N N . VAL B 1 214 ? -6.629 18.25 29.156 1 97.12 214 VAL B N 1
ATOM 4072 C CA . VAL B 1 214 ? -6.984 19.469 29.891 1 97.12 214 VAL B CA 1
ATOM 4073 C C . VAL B 1 214 ? -8.148 20.172 29.188 1 97.12 214 VAL B C 1
ATOM 4075 O O . VAL B 1 214 ? -8.328 20.031 27.984 1 97.12 214 VAL B O 1
ATOM 4078 N N . ASN B 1 215 ? -8.953 20.797 29.984 1 97 215 ASN B N 1
ATOM 4079 C CA . ASN B 1 215 ? -9.984 21.672 29.438 1 97 215 ASN B CA 1
ATOM 4080 C C . ASN B 1 215 ? -9.398 22.969 28.875 1 97 215 ASN B C 1
ATOM 4082 O O . ASN B 1 215 ? -9.039 23.875 29.625 1 97 215 ASN B O 1
ATOM 4086 N N . LEU B 1 216 ? -9.43 23.078 27.609 1 96.56 216 LEU B N 1
ATOM 4087 C CA . LEU B 1 216 ? -8.727 24.156 26.922 1 96.56 216 LEU B CA 1
ATOM 4088 C C . LEU B 1 216 ? -9.477 25.469 27.094 1 96.56 216 LEU B C 1
ATOM 4090 O O . LEU B 1 216 ? -8.906 26.547 26.906 1 96.56 216 LEU B O 1
ATOM 4094 N N . LYS B 1 217 ? -10.711 25.406 27.391 1 94.75 217 LYS B N 1
ATOM 4095 C CA . LYS B 1 217 ? -11.477 26.625 27.656 1 94.75 217 LYS B CA 1
ATOM 4096 C C . LYS B 1 217 ? -10.883 27.406 28.812 1 94.75 217 LYS B C 1
ATOM 4098 O O . LYS B 1 217 ? -10.977 28.641 28.859 1 94.75 217 LYS B O 1
ATOM 4103 N N . ALA B 1 218 ? -10.312 26.719 29.688 1 95.75 218 ALA B N 1
ATOM 4104 C CA . ALA B 1 218 ? -9.734 27.344 30.875 1 95.75 218 ALA B CA 1
ATOM 4105 C C . ALA B 1 218 ? -8.25 27.625 30.672 1 95.75 218 ALA B C 1
ATOM 4107 O O . ALA B 1 218 ? -7.609 28.234 31.531 1 95.75 218 ALA B O 1
ATOM 4108 N N . HIS B 1 219 ? -7.688 27.281 29.562 1 95.94 219 HIS B N 1
ATOM 4109 C CA . HIS B 1 219 ? -6.25 27.406 29.344 1 95.94 219 HIS B CA 1
ATOM 4110 C C . HIS B 1 219 ? -5.957 27.984 27.953 1 95.94 219 HIS B C 1
ATOM 4112 O O . HIS B 1 219 ? -5.367 27.297 27.109 1 95.94 219 HIS B O 1
ATOM 4118 N N . PRO B 1 220 ? -6.25 29.188 27.734 1 95.44 220 PRO B N 1
ATOM 4119 C CA . PRO B 1 220 ? -6.02 29.797 26.422 1 95.44 220 PRO B CA 1
ATOM 4120 C C . PRO B 1 220 ? -4.551 29.75 26 1 95.44 220 PRO B C 1
ATOM 4122 O O . PRO B 1 220 ? -4.246 29.719 24.812 1 95.44 220 PRO B O 1
ATOM 4125 N N . GLU B 1 221 ? -3.641 29.75 26.984 1 96.75 221 GLU B N 1
ATOM 4126 C CA . GLU B 1 221 ? -2.215 29.688 26.672 1 96.75 221 GLU B CA 1
ATOM 4127 C C . GLU B 1 221 ? -1.854 28.375 25.984 1 96.75 221 GLU B C 1
ATOM 4129 O O . GLU B 1 221 ? -0.955 28.328 25.141 1 96.75 221 GLU B O 1
ATOM 4134 N N . LEU B 1 222 ? -2.574 27.297 26.344 1 97.56 222 LEU B N 1
ATOM 4135 C CA . LEU B 1 222 ? -2.332 26 25.719 1 97.56 222 LEU B CA 1
ATOM 4136 C C . LEU B 1 222 ? -2.902 25.969 24.312 1 97.56 222 LEU B C 1
ATOM 4138 O O . LEU B 1 222 ? -2.338 25.328 23.422 1 97.56 222 LEU B O 1
ATOM 4142 N N . CYS B 1 223 ? -4.027 26.688 24.094 1 97.44 223 CYS B N 1
ATOM 4143 C CA . CYS B 1 223 ? -4.566 26.844 22.75 1 97.44 223 CYS B CA 1
ATOM 4144 C C . CYS B 1 223 ? -3.561 27.547 21.844 1 97.44 223 CYS B C 1
ATOM 4146 O O . CYS B 1 223 ? -3.322 27.094 20.719 1 97.44 223 CYS B O 1
ATOM 4148 N N . GLN B 1 224 ? -2.988 28.578 22.406 1 97.75 224 GLN B N 1
ATOM 4149 C CA . GLN B 1 224 ? -1.996 29.312 21.625 1 97.75 224 GLN B CA 1
ATOM 4150 C C . GLN B 1 224 ? -0.772 28.453 21.328 1 97.75 224 GLN B C 1
ATOM 4152 O O . GLN B 1 224 ? -0.258 28.469 20.203 1 97.75 224 GLN B O 1
ATOM 4157 N N . LYS B 1 225 ? -0.383 27.719 22.297 1 97.5 225 LYS B N 1
ATOM 4158 C CA . LYS B 1 225 ? 0.806 26.875 22.172 1 97.5 225 LYS B CA 1
ATOM 4159 C C . LYS B 1 225 ? 0.628 25.828 21.078 1 97.5 225 LYS B C 1
ATOM 4161 O O . LYS B 1 225 ? 1.581 25.5 20.359 1 97.5 225 LYS B O 1
ATOM 4166 N N . GLY B 1 226 ? -0.564 25.359 20.922 1 97.5 226 GLY B N 1
ATOM 4167 C CA . GLY B 1 226 ? -0.828 24.281 19.969 1 97.5 226 GLY B CA 1
ATOM 4168 C C . GLY B 1 226 ? -1.316 24.781 18.625 1 97.5 226 GLY B C 1
ATOM 4169 O O . GLY B 1 226 ? -1.705 24 17.766 1 97.5 226 GLY B O 1
ATOM 4170 N N . SER B 1 227 ? -1.36 26.125 18.422 1 98.56 227 SER B N 1
ATOM 4171 C CA . SER B 1 227 ? -1.933 26.688 17.203 1 98.56 227 SER B CA 1
ATOM 4172 C C . SER B 1 227 ? -0.843 27.203 16.266 1 98.56 227 SER B C 1
ATOM 4174 O O . SER B 1 227 ? -0.054 28.062 16.641 1 98.56 227 SER B O 1
ATOM 4176 N N . VAL B 1 228 ? -0.853 26.703 15.039 1 98.69 228 VAL B N 1
ATOM 4177 C CA . VAL B 1 228 ? 0.185 26.938 14.039 1 98.69 228 VAL B CA 1
ATOM 4178 C C . VAL B 1 228 ? 0.293 28.438 13.766 1 98.69 228 VAL B C 1
ATOM 4180 O O . VAL B 1 228 ? 1.394 29 13.758 1 98.69 228 VAL B O 1
ATOM 4183 N N . GLU B 1 229 ? -0.85 29.125 13.578 1 97.81 229 GLU B N 1
ATOM 4184 C CA . GLU B 1 229 ? -0.859 30.516 13.133 1 97.81 229 GLU B CA 1
ATOM 4185 C C . GLU B 1 229 ? -0.206 31.422 14.164 1 97.81 229 GLU B C 1
ATOM 4187 O O . GLU B 1 229 ? 0.253 32.531 13.828 1 97.81 229 GLU B O 1
ATOM 4192 N N . CYS B 1 230 ? -0.163 30.984 15.414 1 97.88 230 CYS B N 1
ATOM 4193 C CA . CYS B 1 230 ? 0.402 31.797 16.484 1 97.88 230 CYS B CA 1
ATOM 4194 C C . CYS B 1 230 ? 1.918 31.891 16.359 1 97.88 230 CYS B C 1
ATOM 4196 O O . CYS B 1 230 ? 2.545 32.75 16.984 1 97.88 230 CYS B O 1
ATOM 4198 N N . TYR B 1 231 ? 2.516 31.094 15.547 1 97.94 231 TYR B N 1
ATOM 4199 C CA . TYR B 1 231 ? 3.967 31.094 15.383 1 97.94 231 TYR B CA 1
ATOM 4200 C C . TYR B 1 231 ? 4.379 31.812 14.102 1 97.94 231 TYR B C 1
ATOM 4202 O O . TYR B 1 231 ? 5.566 32.031 13.867 1 97.94 231 TYR B O 1
ATOM 4210 N N . ILE B 1 232 ? 3.43 32.188 13.242 1 98.44 232 ILE B N 1
ATOM 4211 C CA . ILE B 1 232 ? 3.73 32.812 11.961 1 98.44 232 ILE B CA 1
ATOM 4212 C C . ILE B 1 232 ? 4.012 34.281 12.172 1 98.44 232 ILE B C 1
ATOM 4214 O O . ILE B 1 232 ? 3.133 35.031 12.602 1 98.44 232 ILE B O 1
ATOM 4218 N N . THR B 1 233 ? 5.176 34.719 11.93 1 98.12 233 THR B N 1
ATOM 4219 C CA . THR B 1 233 ? 5.613 36.094 12 1 98.12 233 THR B CA 1
ATOM 4220 C C . THR B 1 233 ? 6.426 36.469 10.766 1 98.12 233 THR B C 1
ATOM 4222 O O . THR B 1 233 ? 6.898 35.594 10.039 1 98.12 233 THR B O 1
ATOM 4225 N N . PRO B 1 234 ? 6.566 37.719 10.5 1 98.12 234 PRO B N 1
ATOM 4226 C CA . PRO B 1 234 ? 7.398 38.125 9.367 1 98.12 234 PRO B CA 1
ATOM 4227 C C . PRO B 1 234 ? 8.836 37.625 9.469 1 98.12 234 PRO B C 1
ATOM 4229 O O . PRO B 1 234 ? 9.461 37.312 8.453 1 98.12 234 PRO B O 1
ATOM 4232 N N . GLU B 1 235 ? 9.305 37.406 10.711 1 97.5 235 GLU B N 1
ATOM 4233 C CA . GLU B 1 235 ? 10.695 37.031 10.93 1 97.5 235 GLU B CA 1
ATOM 4234 C C . GLU B 1 235 ? 10.891 35.531 10.844 1 97.5 235 GLU B C 1
ATOM 4236 O O . GLU B 1 235 ? 12.016 35.031 10.695 1 97.5 235 GLU B O 1
ATOM 4241 N N . LEU B 1 236 ? 9.828 34.781 10.938 1 97.06 236 LEU B N 1
ATOM 4242 C CA . LEU B 1 236 ? 9.945 33.344 10.891 1 97.06 236 LEU B CA 1
ATOM 4243 C C . LEU B 1 236 ? 10.414 32.875 9.508 1 97.06 236 LEU B C 1
ATOM 4245 O O . LEU B 1 236 ? 9.773 33.188 8.5 1 97.06 236 LEU B O 1
ATOM 4249 N N . GLU B 1 237 ? 11.539 32.25 9.477 1 95.69 237 GLU B N 1
ATOM 4250 C CA . GLU B 1 237 ? 11.961 31.578 8.25 1 95.69 237 GLU B CA 1
ATOM 4251 C C . GLU B 1 237 ? 11.273 30.234 8.102 1 95.69 237 GLU B C 1
ATOM 4253 O O . GLU B 1 237 ? 11.359 29.391 8.992 1 95.69 237 GLU B O 1
ATOM 4258 N N . MET B 1 238 ? 10.633 30.094 6.988 1 95.56 238 MET B N 1
ATOM 4259 C CA . MET B 1 238 ? 9.898 28.844 6.77 1 95.56 238 MET B CA 1
ATOM 4260 C C . MET B 1 238 ? 9.945 28.438 5.301 1 95.56 238 MET B C 1
ATOM 4262 O O . MET B 1 238 ? 9.945 29.297 4.414 1 95.56 238 MET B O 1
ATOM 4266 N N . ALA B 1 239 ? 10 27.141 5.07 1 97.94 239 ALA B N 1
ATOM 4267 C CA . ALA B 1 239 ? 9.977 26.609 3.711 1 97.94 239 ALA B CA 1
ATOM 4268 C C . ALA B 1 239 ? 8.648 26.922 3.021 1 97.94 239 ALA B C 1
ATOM 4270 O O . ALA B 1 239 ? 7.648 27.188 3.684 1 97.94 239 ALA B O 1
ATOM 4271 N N . PRO B 1 240 ? 8.633 26.938 1.619 1 98.81 240 PRO B N 1
ATOM 4272 C CA . PRO B 1 240 ? 7.355 27.078 0.917 1 98.81 240 PRO B CA 1
ATOM 4273 C C . PRO B 1 240 ? 6.316 26.062 1.383 1 98.81 240 PRO B C 1
ATOM 4275 O O . PRO B 1 240 ? 6.664 24.922 1.726 1 98.81 240 PRO B O 1
ATOM 4278 N N . THR B 1 241 ? 5.066 26.531 1.389 1 98.88 241 THR B N 1
ATOM 4279 C CA . THR B 1 241 ? 3.998 25.703 1.941 1 98.88 241 THR B CA 1
ATOM 4280 C C . THR B 1 241 ? 2.828 25.609 0.966 1 98.88 241 THR B C 1
ATOM 4282 O O . THR B 1 241 ? 2.41 26.625 0.392 1 98.88 241 THR B O 1
ATOM 4285 N N . MET B 1 242 ? 2.385 24.422 0.741 1 98.94 242 MET B N 1
ATOM 4286 C CA . MET B 1 242 ? 1.155 24.156 0 1 98.94 242 MET B CA 1
ATOM 4287 C C . MET B 1 242 ? 0.051 23.672 0.934 1 98.94 242 MET B C 1
ATOM 4289 O O . MET B 1 242 ? 0.247 22.719 1.696 1 98.94 242 MET B O 1
ATOM 4293 N N . ILE B 1 243 ? -1.053 24.344 0.905 1 98.94 243 ILE B N 1
ATOM 4294 C CA . ILE B 1 243 ? -2.227 23.969 1.688 1 98.94 243 ILE B CA 1
ATOM 4295 C C . ILE B 1 243 ? -3.334 23.484 0.757 1 98.94 243 ILE B C 1
ATOM 4297 O O . ILE B 1 243 ? -3.613 24.109 -0.268 1 98.94 243 ILE B O 1
ATOM 4301 N N . VAL B 1 244 ? -3.92 22.344 1.045 1 98.94 244 VAL B N 1
ATOM 4302 C CA . VAL B 1 244 ? -5.059 21.797 0.317 1 98.94 244 VAL B CA 1
ATOM 4303 C C . VAL B 1 244 ? -6.191 21.484 1.291 1 98.94 244 VAL B C 1
ATOM 4305 O O . VAL B 1 244 ? -5.973 20.875 2.338 1 98.94 244 VAL B O 1
ATOM 4308 N N . HIS B 1 245 ? -7.387 21.922 0.989 1 98.94 245 HIS B N 1
ATOM 4309 C CA . HIS B 1 245 ? -8.5 21.719 1.916 1 98.94 245 HIS B CA 1
ATOM 4310 C C . HIS B 1 245 ? -9.82 21.578 1.171 1 98.94 245 HIS B C 1
ATOM 4312 O O . HIS B 1 245 ? -10.062 22.281 0.188 1 98.94 245 HIS B O 1
ATOM 4318 N N . GLY B 1 246 ? -10.625 20.672 1.553 1 98.88 246 GLY B N 1
ATOM 4319 C CA . GLY B 1 246 ? -11.961 20.547 0.989 1 98.88 246 GLY B CA 1
ATOM 4320 C C . GLY B 1 246 ? -12.906 21.641 1.457 1 98.88 246 GLY B C 1
ATOM 4321 O O . GLY B 1 246 ? -12.867 22.047 2.621 1 98.88 246 GLY B O 1
ATOM 4322 N N . THR B 1 247 ? -13.859 22.047 0.642 1 98.69 247 THR B N 1
ATOM 4323 C CA . THR B 1 247 ? -14.758 23.141 1 1 98.69 247 THR B CA 1
ATOM 4324 C C . THR B 1 247 ? -15.938 22.625 1.818 1 98.69 247 THR B C 1
ATOM 4326 O O . THR B 1 247 ? -16.672 23.406 2.424 1 98.69 247 THR B O 1
ATOM 4329 N N . LYS B 1 248 ? -16.094 21.359 1.927 1 98.31 248 LYS B N 1
ATOM 4330 C CA . LYS B 1 248 ? -17.172 20.781 2.727 1 98.31 248 LYS B CA 1
ATOM 4331 C C . LYS B 1 248 ? -16.609 19.875 3.822 1 98.31 248 LYS B C 1
ATOM 4333 O O . LYS B 1 248 ? -17.156 18.797 4.074 1 98.31 248 LYS B O 1
ATOM 4338 N N . ASP B 1 249 ? -15.516 20.234 4.305 1 98.56 249 ASP B N 1
ATOM 4339 C CA . ASP B 1 249 ? -14.906 19.5 5.402 1 98.56 249 ASP B CA 1
ATOM 4340 C C . ASP B 1 249 ? -15.719 19.656 6.688 1 98.56 249 ASP B C 1
ATOM 4342 O O . ASP B 1 249 ? -15.664 20.703 7.34 1 98.56 249 ASP B O 1
ATOM 4346 N N . ARG B 1 250 ? -16.469 18.688 7.109 1 97.5 250 ARG B N 1
ATOM 4347 C CA . ARG B 1 250 ? -17.359 18.734 8.258 1 97.5 250 ARG B CA 1
ATOM 4348 C C . ARG B 1 250 ? -16.594 18.578 9.562 1 97.5 250 ARG B C 1
ATOM 4350 O O . ARG B 1 250 ? -17.125 18.844 10.641 1 97.5 250 ARG B O 1
ATOM 4357 N N . THR B 1 251 ? -15.281 18.125 9.43 1 98.12 251 THR B N 1
ATOM 4358 C CA . THR B 1 251 ? -14.5 17.812 10.617 1 98.12 251 THR B CA 1
ATOM 4359 C C . THR B 1 251 ? -13.617 18.984 11.016 1 98.12 251 THR B C 1
ATOM 4361 O O . THR B 1 251 ? -13.648 19.438 12.156 1 98.12 251 THR B O 1
ATOM 4364 N N . VAL B 1 252 ? -12.844 19.438 10.078 1 98.44 252 VAL B N 1
ATOM 4365 C CA . VAL B 1 252 ? -12.016 20.625 10.258 1 98.44 252 VAL B CA 1
ATOM 4366 C C . VAL B 1 252 ? -12.531 21.75 9.367 1 98.44 252 VAL B C 1
ATOM 4368 O O . VAL B 1 252 ? -12.477 21.656 8.141 1 98.44 252 VAL B O 1
ATOM 4371 N N . ASN B 1 253 ? -12.961 22.781 10 1 97.94 253 ASN B N 1
ATOM 4372 C CA . ASN B 1 253 ? -13.516 23.891 9.242 1 97.94 253 ASN B CA 1
ATOM 4373 C C . ASN B 1 253 ? -12.508 24.469 8.25 1 97.94 253 ASN B C 1
ATOM 4375 O O . ASN B 1 253 ? -11.391 24.828 8.633 1 97.94 253 ASN B O 1
ATOM 4379 N N . THR B 1 254 ? -12.93 24.562 6.98 1 98.5 254 THR B N 1
ATOM 4380 C CA . THR B 1 254 ? -12.086 25.078 5.906 1 98.5 254 THR B CA 1
ATOM 4381 C C . THR B 1 254 ? -11.539 26.453 6.254 1 98.5 254 THR B C 1
ATOM 4383 O O . THR B 1 254 ? -10.43 26.812 5.848 1 98.5 254 THR B O 1
ATOM 4386 N N . TYR B 1 255 ? -12.18 27.125 7.082 1 97 255 TYR B N 1
ATOM 4387 C CA . TYR B 1 255 ? -11.797 28.469 7.516 1 97 255 TYR B CA 1
ATOM 4388 C C . TYR B 1 255 ? -10.414 28.469 8.148 1 97 255 TYR B C 1
ATOM 4390 O O . TYR B 1 255 ? -9.664 29.438 8.023 1 97 255 TYR B O 1
ATOM 4398 N N . GLN B 1 256 ? -10.023 27.391 8.773 1 97.81 256 GLN B N 1
ATOM 4399 C CA . GLN B 1 256 ? -8.703 27.312 9.391 1 97.81 256 GLN B CA 1
ATOM 4400 C C . GLN B 1 256 ? -7.602 27.469 8.352 1 97.81 256 GLN B C 1
ATOM 4402 O O . GLN B 1 256 ? -6.672 28.25 8.531 1 97.81 256 GLN B O 1
ATOM 4407 N N . SER B 1 257 ? -7.723 26.734 7.238 1 98.75 257 SER B N 1
ATOM 4408 C CA . SER B 1 257 ? -6.723 26.797 6.18 1 98.75 257 SER B CA 1
ATOM 4409 C C . SER B 1 257 ? -6.711 28.172 5.508 1 98.75 257 SER B C 1
ATOM 4411 O O . SER B 1 257 ? -5.645 28.688 5.16 1 98.75 257 SER B O 1
ATOM 4413 N N . VAL B 1 258 ? -7.879 28.766 5.355 1 98.56 258 VAL B N 1
ATOM 4414 C CA . VAL B 1 258 ? -7.977 30.062 4.719 1 98.56 258 VAL B CA 1
ATOM 4415 C C . VAL B 1 258 ? -7.309 31.125 5.602 1 98.56 258 VAL B C 1
ATOM 4417 O O . VAL B 1 258 ? -6.516 31.938 5.117 1 98.56 258 VAL B O 1
ATOM 4420 N N . GLN B 1 259 ? -7.594 31.062 6.898 1 98 259 GLN B N 1
ATOM 4421 C CA . GLN B 1 259 ? -6.996 32.031 7.824 1 98 259 GLN B CA 1
ATOM 4422 C C . GLN B 1 259 ? -5.48 31.859 7.875 1 98 259 GLN B C 1
ATOM 4424 O O . GLN B 1 259 ? -4.75 32.844 7.922 1 98 259 GLN B O 1
ATOM 4429 N N . LEU B 1 260 ? -5.059 30.641 7.895 1 98.75 260 LEU B N 1
ATOM 4430 C CA . LEU B 1 260 ? -3.619 30.406 7.879 1 98.75 260 LEU B CA 1
ATOM 4431 C C . LEU B 1 260 ? -2.988 30.953 6.609 1 98.75 260 LEU B C 1
ATOM 4433 O O . LEU B 1 260 ? -1.947 31.625 6.664 1 98.75 260 LEU B O 1
ATOM 4437 N N . PHE B 1 261 ? -3.594 30.688 5.469 1 98.81 261 PHE B N 1
ATOM 4438 C CA . PHE B 1 261 ? -3.121 31.172 4.176 1 98.81 261 PHE B CA 1
ATOM 4439 C C . PHE B 1 261 ? -2.992 32.688 4.184 1 98.81 261 PHE B C 1
ATOM 4441 O O . PHE B 1 261 ? -1.953 33.219 3.803 1 98.81 261 PHE B O 1
ATOM 4448 N N . GLU B 1 262 ? -3.984 33.344 4.637 1 98.5 262 GLU B N 1
ATOM 4449 C CA . GLU B 1 262 ? -3.994 34.812 4.66 1 98.5 262 GLU B CA 1
ATOM 4450 C C . GLU B 1 262 ? -2.924 35.375 5.602 1 98.5 262 GLU B C 1
ATOM 4452 O O . GLU B 1 262 ? -2.227 36.312 5.27 1 98.5 262 GLU B O 1
ATOM 4457 N N . LYS B 1 263 ? -2.836 34.75 6.77 1 98.44 263 LYS B N 1
ATOM 4458 C CA . LYS B 1 263 ? -1.813 35.156 7.723 1 98.44 263 LYS B CA 1
ATOM 4459 C C . LYS B 1 263 ? -0.414 35 7.145 1 98.44 263 LYS B C 1
ATOM 4461 O O . LYS B 1 263 ? 0.441 35.875 7.281 1 98.44 263 LYS B O 1
ATOM 4466 N N . MET B 1 264 ? -0.165 33.844 6.562 1 98.75 264 MET B N 1
ATOM 4467 C CA . MET B 1 264 ? 1.138 33.562 5.965 1 98.75 264 MET B CA 1
ATOM 4468 C C . MET B 1 264 ? 1.454 34.562 4.852 1 98.75 264 MET B C 1
ATOM 4470 O O . MET B 1 264 ? 2.572 35.062 4.773 1 98.75 264 MET B O 1
ATOM 4474 N N . LYS B 1 265 ? 0.485 34.875 4.047 1 98.44 265 LYS B N 1
ATOM 4475 C CA . LYS B 1 265 ? 0.67 35.875 2.988 1 98.44 265 LYS B CA 1
ATOM 4476 C C . LYS B 1 265 ? 1.004 37.219 3.572 1 98.44 265 LYS B C 1
ATOM 4478 O O . LYS B 1 265 ? 1.917 37.906 3.096 1 98.44 265 LYS B O 1
ATOM 4483 N N . ALA B 1 266 ? 0.275 37.594 4.555 1 98.31 266 ALA B N 1
ATOM 4484 C CA . ALA B 1 266 ? 0.48 38.875 5.188 1 98.31 266 ALA B CA 1
ATOM 4485 C C . ALA B 1 266 ? 1.884 39 5.777 1 98.31 266 ALA B C 1
ATOM 4487 O O . ALA B 1 266 ? 2.461 40.094 5.828 1 98.31 266 ALA B O 1
ATOM 4488 N N . CYS B 1 267 ? 2.393 37.875 6.191 1 98.56 267 CYS B N 1
ATOM 4489 C CA . CYS B 1 267 ? 3.715 37.875 6.805 1 98.56 267 CYS B CA 1
ATOM 4490 C C . CYS B 1 267 ? 4.793 37.625 5.754 1 98.56 267 CYS B C 1
ATOM 4492 O O . CYS B 1 267 ? 5.953 37.375 6.098 1 98.56 267 CYS B O 1
ATOM 4494 N N . GLY B 1 268 ? 4.488 37.5 4.484 1 98.12 268 GLY B N 1
ATOM 4495 C CA . GLY B 1 268 ? 5.453 37.406 3.4 1 98.12 268 GLY B CA 1
ATOM 4496 C C . GLY B 1 268 ? 5.945 36 3.168 1 98.12 268 GLY B C 1
ATOM 4497 O O . GLY B 1 268 ? 7.012 35.781 2.58 1 98.12 268 GLY B O 1
ATOM 4498 N N . LYS B 1 269 ? 5.23 35.062 3.672 1 98.56 269 LYS B N 1
ATOM 4499 C CA . LYS B 1 269 ? 5.637 33.656 3.467 1 98.56 269 LYS B CA 1
ATOM 4500 C C . LYS B 1 269 ? 5.262 33.188 2.068 1 98.56 269 LYS B C 1
ATOM 4502 O O . LYS B 1 269 ? 4.344 33.719 1.446 1 98.56 269 LYS B O 1
ATOM 4507 N N . ASP B 1 270 ? 5.992 32.219 1.482 1 98.62 270 ASP B N 1
ATOM 4508 C CA . ASP B 1 270 ? 5.68 31.531 0.229 1 98.62 270 ASP B CA 1
ATOM 4509 C C . ASP B 1 270 ? 4.641 30.422 0.444 1 98.62 270 ASP B C 1
ATOM 4511 O O . ASP B 1 270 ? 4.977 29.328 0.906 1 98.62 270 ASP B O 1
ATOM 4515 N N . VAL B 1 271 ? 3.369 30.75 0.096 1 98.81 271 VAL B N 1
ATOM 4516 C CA . VAL B 1 271 ? 2.285 29.828 0.422 1 98.81 271 VAL B CA 1
ATOM 4517 C C . VAL B 1 271 ? 1.293 29.766 -0.737 1 98.81 271 VAL B C 1
ATOM 4519 O O . VAL B 1 271 ? 1.049 30.766 -1.408 1 98.81 271 VAL B O 1
ATOM 4522 N N . ARG B 1 272 ? 0.79 28.547 -0.988 1 98.81 272 ARG B N 1
ATOM 4523 C CA . ARG B 1 272 ? -0.284 28.281 -1.938 1 98.81 272 ARG B CA 1
ATOM 4524 C C . ARG B 1 272 ? -1.46 27.594 -1.251 1 98.81 272 ARG B C 1
ATOM 4526 O O . ARG B 1 272 ? -1.266 26.766 -0.361 1 98.81 272 ARG B O 1
ATOM 4533 N N . LEU B 1 273 ? -2.648 27.953 -1.675 1 98.88 273 LEU B N 1
ATOM 4534 C CA . LEU B 1 273 ? -3.865 27.344 -1.159 1 98.88 273 LEU B CA 1
ATOM 4535 C C . LEU B 1 273 ? -4.719 26.781 -2.297 1 98.88 273 LEU B C 1
ATOM 4537 O O . LEU B 1 273 ? -5.09 27.531 -3.213 1 98.88 273 LEU B O 1
ATOM 4541 N N . TYR B 1 274 ? -4.965 25.547 -2.273 1 98.88 274 TYR B N 1
ATOM 4542 C CA . TYR B 1 274 ? -5.926 24.875 -3.146 1 98.88 274 TYR B CA 1
ATOM 4543 C C . TYR B 1 274 ? -7.168 24.469 -2.373 1 98.88 274 TYR B C 1
ATOM 4545 O O . TYR B 1 274 ? -7.074 23.766 -1.36 1 98.88 274 TYR B O 1
ATOM 4553 N N . LEU B 1 275 ? -8.297 24.891 -2.83 1 98.81 275 LEU B N 1
ATOM 4554 C CA . LEU B 1 275 ? -9.578 24.5 -2.27 1 98.81 275 LEU B CA 1
ATOM 4555 C C . LEU B 1 275 ? -10.273 23.484 -3.176 1 98.81 275 LEU B C 1
ATOM 4557 O O . LEU B 1 275 ? -10.492 23.75 -4.359 1 98.81 275 LEU B O 1
ATOM 4561 N N . LEU B 1 276 ? -10.523 22.297 -2.672 1 98.81 276 LEU B N 1
ATOM 4562 C CA . LEU B 1 276 ? -11.227 21.25 -3.412 1 98.81 276 LEU B CA 1
ATOM 4563 C C . LEU B 1 276 ? -12.734 21.359 -3.201 1 98.81 276 LEU B C 1
ATOM 4565 O O . LEU B 1 276 ? -13.25 20.953 -2.16 1 98.81 276 LEU B O 1
ATOM 4569 N N . GLU B 1 277 ? -13.414 21.844 -4.195 1 98.25 277 GLU B N 1
ATOM 4570 C CA . GLU B 1 277 ? -14.844 22.125 -4.113 1 98.25 277 GLU B CA 1
ATOM 4571 C C . GLU B 1 277 ? -15.633 20.844 -3.828 1 98.25 277 GLU B C 1
ATOM 4573 O O . GLU B 1 277 ? -15.555 19.875 -4.59 1 98.25 277 GLU B O 1
ATOM 4578 N N . GLY B 1 278 ? -16.297 20.859 -2.754 1 98 278 GLY B N 1
ATOM 4579 C CA . GLY B 1 278 ? -17.172 19.766 -2.414 1 98 278 GLY B CA 1
ATOM 4580 C C . GLY B 1 278 ? -16.484 18.656 -1.624 1 98 278 GLY B C 1
ATOM 4581 O O . GLY B 1 278 ? -17.141 17.797 -1.046 1 98 278 GLY B O 1
ATOM 4582 N N . ALA B 1 279 ? -15.18 18.594 -1.612 1 98.69 279 ALA B N 1
ATOM 4583 C CA . ALA B 1 279 ? -14.469 17.547 -0.886 1 98.69 279 ALA B CA 1
ATOM 4584 C C . ALA B 1 279 ? -14.688 17.688 0.619 1 98.69 279 ALA B C 1
ATOM 4586 O O . ALA B 1 279 ? -14.734 18.797 1.15 1 98.69 279 ALA B O 1
ATOM 4587 N N . ASP B 1 280 ? -14.883 16.625 1.273 1 98.38 280 ASP B N 1
ATOM 4588 C CA . ASP B 1 280 ? -15.078 16.547 2.717 1 98.38 280 ASP B CA 1
ATOM 4589 C C . ASP B 1 280 ? -13.742 16.438 3.449 1 98.38 280 ASP B C 1
ATOM 4591 O O . ASP B 1 280 ? -12.742 17.016 3.012 1 98.38 280 ASP B O 1
ATOM 4595 N N . HIS B 1 281 ? -13.695 15.898 4.691 1 98.31 281 HIS B N 1
ATOM 4596 C CA . HIS B 1 281 ? -12.477 15.758 5.48 1 98.31 281 HIS B CA 1
ATOM 4597 C C . HIS B 1 281 ? -11.617 14.602 4.973 1 98.31 281 HIS B C 1
ATOM 4599 O O . HIS B 1 281 ? -11.625 13.516 5.551 1 98.31 281 HIS B O 1
ATOM 4605 N N . GLY B 1 282 ? -10.883 14.844 3.863 1 97.75 282 GLY B N 1
ATOM 4606 C CA . GLY B 1 282 ? -10.023 13.836 3.256 1 97.75 282 GLY B CA 1
ATOM 4607 C C . GLY B 1 282 ? -10.75 12.984 2.227 1 97.75 282 GLY B C 1
ATOM 4608 O O . GLY B 1 282 ? -11.844 13.336 1.78 1 97.75 282 GLY B O 1
ATOM 4609 N N . GLY B 1 283 ? -10.086 11.938 1.775 1 97.25 283 GLY B N 1
ATOM 4610 C CA . GLY B 1 283 ? -10.672 11.047 0.781 1 97.25 283 GLY B CA 1
ATOM 4611 C C . GLY B 1 283 ? -9.883 11.008 -0.514 1 97.25 283 GLY B C 1
ATOM 4612 O O . GLY B 1 283 ? -8.766 11.531 -0.587 1 97.25 283 GLY B O 1
ATOM 4613 N N . ALA B 1 284 ? -10.492 10.383 -1.488 1 98.44 284 ALA B N 1
ATOM 4614 C CA . ALA B 1 284 ? -9.836 10.078 -2.756 1 98.44 284 ALA B CA 1
ATOM 4615 C C . ALA B 1 284 ? -9.547 11.359 -3.545 1 98.44 284 ALA B C 1
ATOM 4617 O O . ALA B 1 284 ? -8.586 11.414 -4.316 1 98.44 284 ALA B O 1
ATOM 4618 N N . GLU B 1 285 ? -10.344 12.391 -3.312 1 98.69 285 GLU B N 1
ATOM 4619 C CA . GLU B 1 285 ? -10.25 13.641 -4.055 1 98.69 285 GLU B CA 1
ATOM 4620 C C . GLU B 1 285 ? -8.883 14.297 -3.865 1 98.69 285 GLU B C 1
ATOM 4622 O O . GLU B 1 285 ? -8.406 15.023 -4.742 1 98.69 285 GLU B O 1
ATOM 4627 N N . PHE B 1 286 ? -8.195 14.016 -2.826 1 98.81 286 PHE B N 1
ATOM 4628 C CA . PHE B 1 286 ? -6.941 14.664 -2.479 1 98.81 286 PHE B CA 1
ATOM 4629 C C . PHE B 1 286 ? -5.758 13.93 -3.1 1 98.81 286 PHE B C 1
ATOM 4631 O O . PHE B 1 286 ? -4.633 14.43 -3.092 1 98.81 286 PHE B O 1
ATOM 4638 N N . TRP B 1 287 ? -6.02 12.734 -3.666 1 98.38 287 TRP B N 1
ATOM 4639 C CA . TRP B 1 287 ? -4.91 11.898 -4.109 1 98.38 287 TRP B CA 1
ATOM 4640 C C . TRP B 1 287 ? -5.129 11.406 -5.535 1 98.38 287 TRP B C 1
ATOM 4642 O O . TRP B 1 287 ? -4.656 10.336 -5.91 1 98.38 287 TRP B O 1
ATOM 4652 N N . THR B 1 288 ? -5.934 12.141 -6.293 1 98.12 288 THR B N 1
ATOM 4653 C CA . THR B 1 288 ? -6.086 11.852 -7.715 1 98.12 288 THR B CA 1
ATOM 4654 C C . THR B 1 288 ? -4.766 12.062 -8.453 1 98.12 288 THR B C 1
ATOM 4656 O O . THR B 1 288 ? -3.818 12.617 -7.898 1 98.12 288 THR B O 1
ATOM 4659 N N . GLU B 1 289 ? -4.707 11.555 -9.656 1 97.06 289 GLU B N 1
ATOM 4660 C CA . GLU B 1 289 ? -3.529 11.789 -10.484 1 97.06 289 GLU B CA 1
ATOM 4661 C C . GLU B 1 289 ? -3.223 13.281 -10.602 1 97.06 289 GLU B C 1
ATOM 4663 O O . GLU B 1 289 ? -2.062 13.688 -10.523 1 97.06 289 GLU B O 1
ATOM 4668 N N . GLU B 1 290 ? -4.219 14.078 -10.75 1 97.81 290 GLU B N 1
ATOM 4669 C CA . GLU B 1 290 ? -4.047 15.523 -10.859 1 97.81 290 GLU B CA 1
ATOM 4670 C C . GLU B 1 290 ? -3.449 16.109 -9.586 1 97.81 290 GLU B C 1
ATOM 4672 O O . GLU B 1 290 ? -2.555 16.953 -9.641 1 97.81 290 GLU B O 1
ATOM 4677 N N . MET B 1 291 ? -3.949 15.711 -8.492 1 98.5 291 MET B N 1
ATOM 4678 C CA . MET B 1 291 ? -3.461 16.234 -7.223 1 98.5 291 MET B CA 1
ATOM 4679 C C . MET B 1 291 ? -2.023 15.797 -6.969 1 98.5 291 MET B C 1
ATOM 4681 O O . MET B 1 291 ? -1.227 16.562 -6.414 1 98.5 291 MET B O 1
ATOM 4685 N N . CYS B 1 292 ? -1.672 14.547 -7.348 1 98.56 292 CYS B N 1
ATOM 4686 C CA . CYS B 1 292 ? -0.291 14.094 -7.23 1 98.56 292 CYS B CA 1
ATOM 4687 C C . CYS B 1 292 ? 0.629 14.898 -8.141 1 98.56 292 CYS B C 1
ATOM 4689 O O . CYS B 1 292 ? 1.765 15.203 -7.77 1 98.56 292 CYS B O 1
ATOM 4691 N N . CYS B 1 293 ? 0.147 15.258 -9.305 1 98.5 293 CYS B N 1
ATOM 4692 C CA . CYS B 1 293 ? 0.925 16.094 -10.211 1 98.5 293 CYS B CA 1
ATOM 4693 C C . CYS B 1 293 ? 1.157 17.484 -9.609 1 98.5 293 CYS B C 1
ATOM 4695 O O . CYS B 1 293 ? 2.246 18.047 -9.734 1 98.5 293 CYS B O 1
ATOM 4697 N N . LEU B 1 294 ? 0.145 17.984 -8.977 1 98.5 294 LEU B N 1
ATOM 4698 C CA . LEU B 1 294 ? 0.275 19.281 -8.312 1 98.5 294 LEU B CA 1
ATOM 4699 C C . LEU B 1 294 ? 1.312 19.219 -7.195 1 98.5 294 LEU B C 1
ATOM 4701 O O . LEU B 1 294 ? 2.135 20.125 -7.059 1 98.5 294 LEU B O 1
ATOM 4705 N N . ALA B 1 295 ? 1.243 18.188 -6.387 1 98.81 295 ALA B N 1
ATOM 4706 C CA . ALA B 1 295 ? 2.232 18 -5.332 1 98.81 295 ALA B CA 1
ATOM 4707 C C . ALA B 1 295 ? 3.639 17.891 -5.91 1 98.81 295 ALA B C 1
ATOM 4709 O O . ALA B 1 295 ? 4.586 18.469 -5.383 1 98.81 295 ALA B O 1
ATOM 4710 N N . HIS B 1 296 ? 3.75 17.094 -6.988 1 98.81 296 HIS B N 1
ATOM 4711 C CA . HIS B 1 296 ? 5.027 16.938 -7.676 1 98.81 296 HIS B CA 1
ATOM 4712 C C . HIS B 1 296 ? 5.602 18.281 -8.102 1 98.81 296 HIS B C 1
ATOM 4714 O O . HIS B 1 296 ? 6.77 18.562 -7.84 1 98.81 296 HIS B O 1
ATOM 4720 N N . ARG B 1 297 ? 4.793 19.094 -8.75 1 98.69 297 ARG B N 1
ATOM 4721 C CA . ARG B 1 297 ? 5.254 20.391 -9.219 1 98.69 297 ARG B CA 1
ATOM 4722 C C . ARG B 1 297 ? 5.668 21.281 -8.055 1 98.69 297 ARG B C 1
ATOM 4724 O O . ARG B 1 297 ? 6.672 21.984 -8.141 1 98.69 297 ARG B O 1
ATOM 4731 N N . PHE B 1 298 ? 4.871 21.266 -7.047 1 98.88 298 PHE B N 1
ATOM 4732 C CA . PHE B 1 298 ? 5.184 22.078 -5.879 1 98.88 298 PHE B CA 1
ATOM 4733 C C . PHE B 1 298 ? 6.508 21.641 -5.254 1 98.88 298 PHE B C 1
ATOM 4735 O O . PHE B 1 298 ? 7.34 22.484 -4.91 1 98.88 298 PHE B O 1
ATOM 4742 N N . ILE B 1 299 ? 6.695 20.328 -5.078 1 98.88 299 ILE B N 1
ATOM 4743 C CA . ILE B 1 299 ? 7.918 19.828 -4.461 1 98.88 299 ILE B CA 1
ATOM 4744 C C . ILE B 1 299 ? 9.117 20.172 -5.336 1 98.88 299 ILE B C 1
ATOM 4746 O O . ILE B 1 299 ? 10.164 20.594 -4.832 1 98.88 299 ILE B O 1
ATOM 4750 N N . GLN B 1 300 ? 8.969 20.016 -6.641 1 98.69 300 GLN B N 1
ATOM 4751 C CA . GLN B 1 300 ? 10.047 20.406 -7.539 1 98.69 300 GLN B CA 1
ATOM 4752 C C . GLN B 1 300 ? 10.398 21.891 -7.367 1 98.69 300 GLN B C 1
ATOM 4754 O O . GLN B 1 300 ? 11.57 22.25 -7.363 1 98.69 300 GLN B O 1
ATOM 4759 N N . TYR B 1 301 ? 9.391 22.688 -7.242 1 98.69 301 TYR B N 1
ATOM 4760 C CA . TYR B 1 301 ? 9.594 24.109 -6.984 1 98.69 301 TYR B CA 1
ATOM 4761 C C . TYR B 1 301 ? 10.391 24.328 -5.703 1 98.69 301 TYR B C 1
ATOM 4763 O O . TYR B 1 301 ? 11.328 25.125 -5.672 1 98.69 301 TYR B O 1
ATOM 4771 N N . CYS B 1 302 ? 10 23.625 -4.629 1 98.62 302 CYS B N 1
ATOM 4772 C CA . CYS B 1 302 ? 10.672 23.734 -3.338 1 98.62 302 CYS B CA 1
ATOM 4773 C C . CYS B 1 302 ? 12.141 23.344 -3.449 1 98.62 302 CYS B C 1
ATOM 4775 O O . CYS B 1 302 ? 13 23.969 -2.816 1 98.62 302 CYS B O 1
ATOM 4777 N N . LEU B 1 303 ? 12.43 22.297 -4.246 1 97.69 303 LEU B N 1
ATOM 4778 C CA . LEU B 1 303 ? 13.773 21.734 -4.32 1 97.69 303 LEU B CA 1
ATOM 4779 C C . LEU B 1 303 ? 14.695 22.625 -5.16 1 97.69 303 LEU B C 1
ATOM 4781 O O . LEU B 1 303 ? 15.914 22.531 -5.047 1 97.69 303 LEU B O 1
ATOM 4785 N N . GLU B 1 304 ? 14.18 23.438 -5.996 1 93.94 304 GLU B N 1
ATOM 4786 C CA . GLU B 1 304 ? 14.961 24.344 -6.836 1 93.94 304 GLU B CA 1
ATOM 4787 C C . GLU B 1 304 ? 15.281 25.641 -6.102 1 93.94 304 GLU B C 1
ATOM 4789 O O . GLU B 1 304 ? 16.141 26.406 -6.535 1 93.94 304 GLU B O 1
ATOM 4794 N N . LYS B 1 305 ? 14.711 25.906 -5.09 1 86.5 305 LYS B N 1
ATOM 4795 C CA . LYS B 1 305 ? 14.969 27.109 -4.305 1 86.5 305 LYS B CA 1
ATOM 4796 C C . LYS B 1 305 ? 16.141 26.906 -3.354 1 86.5 305 LYS B C 1
ATOM 4798 O O . LYS B 1 305 ? 16.953 27.812 -3.146 1 86.5 305 LYS B O 1
#

Sequence (610 aa):
MEIKSWTYEEYPGYTEQVPGAVMRKTTGDEVGVRYLHDVEYARIGDVPLHLQILLPFTRNEPDKIYPCMVFVQGSAWMEQDVWIQCPMLSGLAKKGYVIAVVQYRHSGIAPFPAQVQDARNAIRYMRSHALEYHVDPEAIVAGGDSSGGHTSMFCGIVRDGGELDDNLFPGVSAKVKGILNYYGSISMMYEDGYPTTVNHHLEDSPEGMLMGKVNLKAHPELCQKGSVECYITPELEMAPTMIVHGTKDRTVNTYQSVQLFEKMKACGKDVRLYLLEGADHGGAEFWTEEMCCLAHRFIQYCLEKMEIKSWTYEEYPGYTEQVPGAVMRKTTGDEVGVRYLHDVEYARIGDVPLHLQILLPFTRNEPDKIYPCMVFVQGSAWMEQDVWIQCPMLSGLAKKGYVIAVVQYRHSGIAPFPAQVQDARNAIRYMRSHALEYHVDPEAIVAGGDSSGGHTSMFCGIVRDGGELDDNLFPGVSAKVKGILNYYGSISMMYEDGYPTTVNHHLEDSPEGMLMGKVNLKAHPELCQKGSVECYITPELEMAPTMIVHGTKDRTVNTYQSVQLFEKMKACGKDVRLYLLEGADHGGAEFWTEEMCCLAHRFIQYCLEK

Solvent-accessible surface area (backbone atoms only — not comparable to full-atom values): 31035 Å² total; per-residue (Å²): 114,77,62,38,88,68,49,80,87,73,46,85,49,63,80,77,86,55,93,86,50,43,79,40,86,59,81,40,72,44,60,23,35,36,35,47,74,68,43,73,70,49,67,59,89,90,44,76,27,34,26,39,34,35,38,47,41,27,73,75,46,77,78,57,69,21,38,31,35,42,29,26,59,43,38,57,45,35,78,59,69,70,51,32,52,46,41,36,53,36,57,41,16,51,74,52,22,31,36,35,31,48,48,51,50,24,26,90,76,35,32,71,52,37,42,35,20,37,50,32,39,49,43,23,40,51,39,76,42,10,76,82,64,33,33,39,65,83,35,33,29,29,22,16,28,30,37,10,8,29,35,23,51,44,38,46,66,57,47,91,86,35,91,67,47,60,80,85,49,85,92,53,67,46,78,46,39,26,32,38,29,33,47,34,53,35,58,58,76,53,92,48,39,33,28,43,45,72,50,65,43,30,34,88,17,52,67,7,26,27,68,59,52,34,48,36,81,81,31,61,68,59,26,49,71,64,16,56,66,73,66,67,44,66,82,56,76,63,48,41,33,41,36,38,31,22,25,34,17,54,50,44,31,43,60,56,56,53,52,42,50,53,51,38,50,75,34,70,47,59,71,47,44,38,35,31,40,71,34,34,75,68,64,28,72,70,49,33,72,68,43,32,49,51,50,50,52,52,51,52,53,34,69,72,106,115,77,62,38,88,68,49,80,87,73,48,85,50,63,80,75,86,55,93,86,49,44,81,40,86,59,82,41,72,43,61,24,35,36,36,46,75,68,42,73,71,47,66,61,88,92,44,76,28,33,27,39,34,36,37,47,43,28,73,76,46,77,78,58,68,21,36,29,34,42,28,25,58,42,38,57,46,35,80,58,68,70,50,32,50,47,42,38,54,35,56,42,17,52,74,52,22,29,35,34,30,47,48,52,52,24,26,89,78,36,34,71,51,38,42,35,21,38,50,34,38,48,43,24,40,51,43,76,42,8,78,84,66,32,34,40,62,85,37,32,28,28,21,15,27,30,37,11,8,28,36,22,53,44,38,48,65,57,46,89,85,34,92,68,47,59,82,83,50,86,94,52,68,46,78,45,40,25,31,39,28,33,46,34,52,35,59,59,75,53,92,49,38,34,27,43,45,72,49,64,45,30,32,86,15,53,67,7,26,25,68,60,52,34,49,38,82,80,30,61,67,57,26,49,71,64,16,55,67,74,66,69,42,66,82,56,75,61,48,41,32,40,35,37,31,21,26,36,16,54,50,44,31,42,63,55,56,53,52,43,51,52,51,38,49,74,34,69,48,58,69,46,42,37,37,32,42,70,33,34,76,68,62,28,74,71,47,34,74,66,43,32,49,52,51,49,53,52,50,52,53,32,68,72,105

InterPro domains:
  IPR029058 Alpha/Beta hydrolase fold [G3DSA:3.40.50.1820] (19-300)
  IPR029058 Alpha/Beta hydrolase fold [SSF53474] (33-283)
  IPR049492 BD-FAE-like domain [PF20434] (54-264)
  IPR050300 GDXG lipolytic enzyme [PTHR48081] (50-284)

Secondary structure (DSSP, 8-state):
---S---TTT--------TT-EEEE--S---EEEEEEEEEEEEETTEEEEEEEEEEE-SS-TT--EEEEEEE--STTSS--TTTTHHHHHHHHTTT-EEEEEP---TTT--TTHHHHHHHHHHHHHHHTTTTTTEEEEEEEEEEETHHHHHHHHHHHSPTTSTT---SSTT-----S-EEEES----S--TTS-TT-TTTTSTTSHHHHHTTS--GGG-HHHHHHT-GGGG--TT-----EEEEEETT-SSS-THHHHHHHHHHHHTT--EEEEEEET--SSSGGGGSHHHHHHHHHHHHHHHH-/---S---TTT--------TT-EEEE--S---EEEEEEEEEEEEETTEEEEEEEEEEE-SS-TT--EEEEEEE--STTSS--TTTTHHHHHHHHTTT-EEEEE----TTT--TTHHHHHHHHHHHHHHHTTTTTTEEEEEEEEEEETHHHHHHHHHHHSPTTSTT---SSTT-----S-EEEES----S--TTS-TT-TTTTSTTSHHHHHTTS--GGG-HHHHHHT-GGGG--TT-----EEEEEETT-SSS-THHHHHHHHHHHHTT--EEEEEEET--SSSGGGGSHHHHHHHHHHHHHHHH-

Foldseek 3Di:
DDDDDDDPVRDPDDDDDDPPDDDDDDDQAQKDWDWDPFCFLDDDPNDTKGKIKIAIATRVCRQAAAFEEEEEEDDLLAFDPQPPCVVLVVLLVSVGYIYIYTGWQGLVRPAPPRLLQRSLSVLQSCLVCRSVRRYDSQQYAYEYAAQRLQSRLVLFQDAVPDPRYDHPDPPGGSHHLEYERELYPAALQDPCQFQPQPCRQALPRSLNSNLPSHRCVVPVVSRLVSHSLNRQALPGDGHAYEYEYECAANGGHPVSVVVSQVSCVVSVHRYYYHYHYPDYRDDSSCRPSVNSVVVVVVSVVSSVD/DDDDDDDPVRDPDDDDDDPPDDDDDDDQAQKDWDWDPFCFLDDDPNDTKGKIKIAIATRVCRQAAAFEEEEEEDDLLAFDPQCPCVVLVVLLVSVGYIYIYIGWQGLVRPAPPRLLQRSLSVLQSCLVCRSVRRYDSQQYAYEYAAQRLQSRLVLFQDAVPDPRYDHPDPPGGSHHLEYERELYPAFLQDPCQFQVQPCRQALPRSLNSNLPSHRCVVPVVSRLVSHSLNRQALPGDGHAYEYEYECAANGGHPVSVVVSQVSNVVSPHRYYYHYHYPDYRDDSSCRPSVNSVVVVVVSVVSSVD